Protein 3V4D (pdb70)

Radius of gyration: 30.72 Å; Cα contacts (8 Å, |Δi|>4): 1843; chains: 6; bounding box: 92×56×56 Å

Solvent-accessible surface area: 29575 Å² total

Foldseek 3Di:
DKDAFAFPQVDGQWIDDPQKIKGPWFWQADSVGDHPPQPALLVGLLSQLVSVQRSQVSVPFHLQWAEKEKEFADVVCVVSNVVNVCVRNVDDDHHYDYDYDDDDDPSTGMIMITMGGHD/DVDKDAQAPPPGVPDGQWIDDPQKIKGPWFWQADPVGDHPPQVQLLVGLLSRVVSVQRSQVSVPAHLQWAEKEKEFADPVCVVSSVVNQCVRNPPDDHHYDYDYDDDPDDSTGMIMITMGGGDD/DVVVPADKDAFAFPPRADDPDPDGQWIDHPQKIKGPWFWQADHVGDHPPQPQLLVGLLSRLVSVQRRQVSVPAHLQWAEKEKEFADPVCVVSSVVNVCVRNDPDDHHYDYDYDDDPDDSTGMIMITMGRGD/DDKDAFAFDPQADDPDGQWIADPQKIKGPWFWCQDSVGDHPPQPQLLVGLLSQLVSVQRRQVSVPHHLQWAEKEKEFADPVCVVSNVVNVCVRNPDPDHHYDYDYDDDDDPSTGMIMITMGGD/DADKDAFAFPPQADDPDPDGQWIDGPQKIKGDWFWQADRVGDHPPQPQLLVGLLSQLVSVQSRQVSVPFHLQWAEKEKEFADVVCVVSNVVNVCVRNVDDDHHYDYYYDDDDDPSTGMIMITMGGGDD/DVDKDAQAPPPGVHGQWIADPQKIKGDWFWCADPVGDHPDQPQLLVGLLSRLVSVQRSQVSVPFHLQWAEKEKEFADVVCVVSSVVNVDVRNDPDDHHYDYDYDDDDDDRTGMIMITMGRGDD

B-factor: mean 43.36, std 16.88, range [16.67, 147.21]

Structure (mmCIF, N/CA/C/O backbone):
data_3V4D
#
_entry.id   3V4D
#
_cell.length_a   92.255
_cell.length_b   179.181
_cell.length_c   45.217
_cell.angle_alpha   90.00
_cell.angle_beta   90.00
_cell.angle_gamma   90.00
#
_symmetry.space_group_name_H-M   'P 21 21 2'
#
loop_
_entity.id
_entity.type
_entity.pdbx_description
1 polymer 'Aminoacrylate peracid reductase RutC'
2 water water
#
loop_
_atom_site.group_PDB
_atom_site.id
_atom_site.type_symbol
_atom_site.label_atom_id
_atom_site.label_alt_id
_atom_site.label_comp_id
_atom_site.label_asym_id
_atom_site.label_entity_id
_atom_site.label_seq_id
_atom_site.pdbx_PDB_ins_code
_atom_site.Cartn_x
_atom_site.Cartn_y
_atom_site.Cartn_z
_atom_site.occupancy
_atom_site.B_iso_or_equiv
_atom_site.auth_seq_id
_atom_site.auth_comp_id
_atom_site.auth_asym_id
_atom_site.auth_atom_id
_atom_site.pdbx_PDB_model_num
ATOM 1 N N . PRO A 1 8 ? 11.889 5.829 20.377 1.00 79.86 2 PRO A N 1
ATOM 2 C CA . PRO A 1 8 ? 12.293 5.567 18.983 1.00 72.66 2 PRO A CA 1
ATOM 3 C C . PRO A 1 8 ? 11.602 6.464 17.916 1.00 69.69 2 PRO A C 1
ATOM 4 O O . PRO A 1 8 ? 10.448 6.894 18.117 1.00 63.90 2 PRO A O 1
ATOM 8 N N . LYS A 1 9 ? 12.273 6.729 16.781 1.00 59.27 3 LYS A N 1
ATOM 9 C CA . LYS A 1 9 ? 11.731 7.713 15.842 1.00 56.14 3 LYS A CA 1
ATOM 10 C C . LYS A 1 9 ? 10.333 7.303 15.317 1.00 56.98 3 LYS A C 1
ATOM 11 O O . LYS A 1 9 ? 10.027 6.142 15.146 1.00 58.06 3 LYS A O 1
ATOM 17 N N . SER A 1 10 ? 9.506 8.271 15.033 1.00 51.98 4 SER A N 1
ATOM 18 C CA . SER A 1 10 ? 8.297 8.030 14.284 1.00 54.64 4 SER A CA 1
ATOM 19 C C . SER A 1 10 ? 8.591 8.436 12.869 1.00 52.77 4 SER A C 1
ATOM 20 O O . SER A 1 10 ? 9.254 9.429 12.614 1.00 52.12 4 SER A O 1
ATOM 23 N N . VAL A 1 11 ? 8.020 7.733 11.938 1.00 49.28 5 VAL A N 1
ATOM 24 C CA . VAL A 1 11 ? 8.008 8.166 10.581 1.00 49.74 5 VAL A CA 1
ATOM 25 C C . VAL A 1 11 ? 6.727 9.027 10.392 1.00 51.09 5 VAL A C 1
ATOM 26 O O . VAL A 1 11 ? 5.740 8.855 11.100 1.00 51.15 5 VAL A O 1
ATOM 30 N N . ILE A 1 12 ? 6.785 9.989 9.480 1.00 49.64 6 ILE A N 1
ATOM 31 C CA . ILE A 1 12 ? 5.664 10.869 9.180 1.00 51.64 6 ILE A CA 1
ATOM 32 C C . ILE A 1 12 ? 5.325 10.660 7.710 1.00 53.64 6 ILE A C 1
ATOM 33 O O . ILE A 1 12 ? 6.116 10.969 6.836 1.00 50.81 6 ILE A O 1
ATOM 38 N N . ILE A 1 13 ? 4.132 10.129 7.452 1.00 60.40 7 ILE A N 1
ATOM 39 C CA . ILE A 1 13 ? 3.666 9.837 6.081 1.00 63.58 7 ILE A CA 1
ATOM 40 C C . ILE A 1 13 ? 2.247 10.430 5.917 1.00 69.39 7 ILE A C 1
ATOM 41 O O . ILE A 1 13 ? 1.268 9.829 6.347 1.00 67.37 7 ILE A O 1
ATOM 46 N N . PRO A 1 14 ? 2.129 11.647 5.354 1.00 69.87 8 PRO A N 1
ATOM 47 C CA . PRO A 1 14 ? 0.805 12.285 5.259 1.00 75.36 8 PRO A CA 1
ATOM 48 C C . PRO A 1 14 ? -0.157 11.491 4.403 1.00 81.15 8 PRO A C 1
ATOM 49 O O . PRO A 1 14 ? 0.273 10.865 3.436 1.00 79.42 8 PRO A O 1
ATOM 53 N N . ALA A 1 15 ? -1.434 11.475 4.792 1.00 91.53 9 ALA A N 1
ATOM 54 C CA . ALA A 1 15 ? -2.507 10.813 4.003 1.00 101.76 9 ALA A CA 1
ATOM 55 C C . ALA A 1 15 ? -2.269 11.152 2.547 1.00 105.04 9 ALA A C 1
ATOM 56 O O . ALA A 1 15 ? -2.242 12.334 2.203 1.00 98.64 9 ALA A O 1
ATOM 58 N N . GLY A 1 16 ? -2.072 10.107 1.729 1.00 111.74 10 GLY A N 1
ATOM 59 C CA . GLY A 1 16 ? -1.390 10.210 0.438 1.00 112.46 10 GLY A CA 1
ATOM 60 C C . GLY A 1 16 ? 0.045 9.703 0.470 1.00 110.37 10 GLY A C 1
ATOM 61 O O . GLY A 1 16 ? 0.734 9.701 -0.548 1.00 109.15 10 GLY A O 1
ATOM 62 N N . PRO A 1 23 ? 13.037 4.340 -0.679 1.00 59.28 17 PRO A N 1
ATOM 63 C CA . PRO A 1 23 ? 13.948 4.099 0.436 1.00 57.02 17 PRO A CA 1
ATOM 64 C C . PRO A 1 23 ? 14.143 5.361 1.362 1.00 53.06 17 PRO A C 1
ATOM 65 O O . PRO A 1 23 ? 15.183 5.500 2.038 1.00 47.75 17 PRO A O 1
ATOM 69 N N . PHE A 1 24 ? 13.166 6.252 1.389 1.00 53.21 18 PHE A N 1
ATOM 70 C CA . PHE A 1 24 ? 13.080 7.276 2.457 1.00 51.79 18 PHE A CA 1
ATOM 71 C C . PHE A 1 24 ? 11.616 7.553 2.716 1.00 51.20 18 PHE A C 1
ATOM 72 O O . PHE A 1 24 ? 10.767 7.147 1.922 1.00 51.88 18 PHE A O 1
ATOM 80 N N . VAL A 1 25 ? 11.332 8.158 3.864 1.00 45.57 19 VAL A N 1
ATOM 81 C CA . VAL A 1 25 ? 10.012 8.625 4.215 1.00 45.38 19 VAL A CA 1
ATOM 82 C C . VAL A 1 25 ? 9.945 10.161 4.090 1.00 43.88 19 VAL A C 1
ATOM 83 O O . VAL A 1 25 ? 10.957 10.836 4.072 1.00 43.05 19 VAL A O 1
ATOM 87 N N . PRO A 1 26 ? 8.736 10.714 4.006 1.00 45.18 20 PRO A N 1
ATOM 88 C CA . PRO A 1 26 ? 8.653 12.160 3.867 1.00 43.94 20 PRO A CA 1
ATOM 89 C C . PRO A 1 26 ? 9.307 12.945 5.026 1.00 41.53 20 PRO A C 1
ATOM 90 O O . PRO A 1 26 ? 9.850 14.022 4.786 1.00 40.69 20 PRO A O 1
ATOM 94 N N . GLY A 1 27 ? 9.187 12.415 6.236 1.00 39.82 21 GLY A N 1
ATOM 95 C CA . GLY A 1 27 ? 9.827 12.952 7.385 1.00 38.12 21 GLY A CA 1
ATOM 96 C C . GLY A 1 27 ? 9.920 11.997 8.559 1.00 36.82 21 GLY A C 1
ATOM 97 O O . GLY A 1 27 ? 9.212 11.005 8.618 1.00 38.69 21 GLY A O 1
ATOM 98 N N . THR A 1 28 ? 10.775 12.345 9.520 1.00 35.48 22 THR A N 1
ATOM 99 C CA . THR A 1 28 ? 10.893 11.641 10.788 1.00 34.06 22 THR A CA 1
ATOM 100 C C . THR A 1 28 ? 10.759 12.585 11.950 1.00 34.18 22 THR A C 1
ATOM 101 O O . THR A 1 28 ? 11.013 13.771 11.826 1.00 31.69 22 THR A O 1
ATOM 105 N N . LEU A 1 29 ? 10.409 12.043 13.104 1.00 35.51 23 LEU A N 1
ATOM 106 C CA . LEU A 1 29 ? 10.185 12.823 14.318 1.00 36.64 23 LEU A CA 1
ATOM 107 C C . LEU A 1 29 ? 10.856 12.076 15.453 1.00 36.71 23 LEU A C 1
ATOM 108 O O . LEU A 1 29 ? 10.575 10.873 15.669 1.00 37.84 23 LEU A O 1
ATOM 113 N N . ALA A 1 30 ? 11.712 12.766 16.184 1.00 33.72 24 ALA A N 1
ATOM 114 C CA . ALA A 1 30 ? 12.361 12.216 17.355 1.00 35.09 24 ALA A CA 1
ATOM 115 C C . ALA A 1 30 ? 12.594 13.332 18.388 1.00 35.13 24 ALA A C 1
ATOM 116 O O . ALA A 1 30 ? 13.207 14.330 18.057 1.00 34.66 24 ALA A O 1
ATOM 118 N N . ASP A 1 31 ? 12.138 13.151 19.617 1.00 38.93 25 ASP A N 1
ATOM 119 C CA . ASP A 1 31 ? 12.438 14.087 20.695 1.00 40.77 25 ASP A CA 1
ATOM 120 C C . ASP A 1 31 ? 12.036 15.499 20.310 1.00 41.39 25 ASP A C 1
ATOM 121 O O . ASP A 1 31 ? 12.758 16.462 20.543 1.00 41.71 25 ASP A O 1
ATOM 126 N N . GLY A 1 32 ? 10.866 15.631 19.707 1.00 40.80 26 GLY A N 1
ATOM 127 C CA . GLY A 1 32 ? 10.373 16.953 19.371 1.00 40.29 26 GLY A CA 1
ATOM 128 C C . GLY A 1 32 ? 11.003 17.587 18.119 1.00 37.97 26 GLY A C 1
ATOM 129 O O . GLY A 1 32 ? 10.587 18.654 17.751 1.00 40.21 26 GLY A O 1
ATOM 130 N N . VAL A 1 33 ? 11.918 16.898 17.449 1.00 33.14 27 VAL A N 1
ATOM 131 C CA . VAL A 1 33 ? 12.511 17.397 16.251 1.00 32.32 27 VAL A CA 1
ATOM 132 C C . VAL A 1 33 ? 12.001 16.653 15.030 1.00 31.97 27 VAL A C 1
ATOM 133 O O . VAL A 1 33 ? 12.058 15.420 14.980 1.00 32.61 27 VAL A O 1
ATOM 137 N N . VAL A 1 34 ? 11.495 17.409 14.057 1.00 32.36 28 VAL A N 1
ATOM 138 C CA . VAL A 1 34 ? 11.062 16.869 12.762 1.00 32.62 28 VAL A CA 1
ATOM 139 C C . VAL A 1 34 ? 12.136 17.118 11.720 1.00 28.24 28 VAL A C 1
ATOM 140 O O . VAL A 1 34 ? 12.608 18.239 11.573 1.00 29.68 28 VAL A O 1
ATOM 144 N N . TYR A 1 35 ? 12.538 16.064 11.026 1.00 27.23 29 TYR A N 1
ATOM 145 C CA . TYR A 1 35 ? 13.431 16.120 9.870 1.00 27.54 29 TYR A CA 1
ATOM 146 C C . TYR A 1 35 ? 12.607 15.802 8.640 1.00 29.20 29 TYR A C 1
ATOM 147 O O . TYR A 1 35 ? 12.111 14.666 8.509 1.00 30.40 29 TYR A O 1
ATOM 156 N N . VAL A 1 36 ? 12.400 16.793 7.766 1.00 29.36 30 VAL A N 1
ATOM 157 C CA . VAL A 1 36 ? 11.674 16.556 6.485 1.00 30.56 30 VAL A CA 1
ATOM 158 C C . VAL A 1 36 ? 12.725 16.289 5.404 1.00 29.45 30 VAL A C 1
ATOM 159 O O . VAL A 1 36 ? 13.763 16.993 5.298 1.00 28.53 30 VAL A O 1
ATOM 163 N N . SER A 1 37 ? 12.521 15.209 4.685 1.00 29.50 31 SER A N 1
ATOM 164 C CA . SER A 1 37 ? 13.371 14.842 3.524 1.00 30.31 31 SER A CA 1
ATOM 165 C C . SER A 1 37 ? 13.449 15.957 2.473 1.00 30.66 31 SER A C 1
ATOM 166 O O . SER A 1 37 ? 12.564 16.792 2.355 1.00 33.45 31 SER A O 1
ATOM 169 N N . GLY A 1 38 ? 14.524 15.942 1.707 1.00 30.72 32 GLY A N 1
ATOM 170 C CA . GLY A 1 38 ? 14.617 16.835 0.568 1.00 31.21 32 GLY A CA 1
ATOM 171 C C . GLY A 1 38 ? 13.410 16.609 -0.318 1.00 34.37 32 GLY A C 1
ATOM 172 O O . GLY A 1 38 ? 13.093 15.502 -0.601 1.00 35.87 32 GLY A O 1
ATOM 173 N N . THR A 1 39 ? 12.699 17.681 -0.632 1.00 35.81 33 THR A N 1
ATOM 174 C CA . THR A 1 39 ? 11.378 17.588 -1.261 1.00 40.09 33 THR A CA 1
ATOM 175 C C . THR A 1 39 ? 11.495 18.361 -2.556 1.00 40.72 33 THR A C 1
ATOM 176 O O . THR A 1 39 ? 12.037 19.500 -2.599 1.00 39.33 33 THR A O 1
ATOM 180 N N . LEU A 1 40 ? 11.017 17.743 -3.617 1.00 45.11 34 LEU A N 1
ATOM 181 C CA . LEU A 1 40 ? 10.958 18.357 -4.949 1.00 48.22 34 LEU A CA 1
ATOM 182 C C . LEU A 1 40 ? 9.497 18.447 -5.409 1.00 52.80 34 LEU A C 1
ATOM 183 O O . LEU A 1 40 ? 8.604 17.889 -4.789 1.00 52.95 34 LEU A O 1
ATOM 188 N N . ALA A 1 41 ? 9.254 19.171 -6.489 1.00 55.74 35 ALA A N 1
ATOM 189 C CA . ALA A 1 41 ? 7.887 19.324 -6.993 1.00 60.77 35 ALA A CA 1
ATOM 190 C C . ALA A 1 41 ? 7.461 18.076 -7.829 1.00 65.28 35 ALA A C 1
ATOM 191 O O . ALA A 1 41 ? 7.416 18.131 -9.046 1.00 68.04 35 ALA A O 1
ATOM 193 N N . PHE A 1 42 ? 7.150 16.973 -7.160 1.00 65.02 36 PHE A N 1
ATOM 194 C CA . PHE A 1 42 ? 6.846 15.708 -7.822 1.00 70.45 36 PHE A CA 1
ATOM 195 C C . PHE A 1 42 ? 5.364 15.441 -7.831 1.00 74.90 36 PHE A C 1
ATOM 196 O O . PHE A 1 42 ? 4.684 15.789 -6.877 1.00 75.25 36 PHE A O 1
ATOM 204 N N . ASP A 1 43 ? 4.883 14.862 -8.934 1.00 79.80 37 ASP A N 1
ATOM 205 C CA . ASP A 1 43 ? 3.520 14.257 -9.067 1.00 85.92 37 ASP A CA 1
ATOM 206 C C . ASP A 1 43 ? 3.557 12.940 -8.370 1.00 85.14 37 ASP A C 1
ATOM 207 O O . ASP A 1 43 ? 4.594 12.546 -7.842 1.00 79.05 37 ASP A O 1
ATOM 209 N N . GLN A 1 44 ? 2.429 12.248 -8.367 1.00 89.76 38 GLN A N 1
ATOM 210 C CA . GLN A 1 44 ? 2.331 10.953 -7.699 1.00 88.98 38 GLN A CA 1
ATOM 211 C C . GLN A 1 44 ? 3.226 9.892 -8.356 1.00 90.51 38 GLN A C 1
ATOM 212 O O . GLN A 1 44 ? 3.535 8.897 -7.721 1.00 90.14 38 GLN A O 1
ATOM 214 N N . HIS A 1 45 ? 3.632 10.090 -9.613 1.00 93.82 39 HIS A N 1
ATOM 215 C CA . HIS A 1 45 ? 4.575 9.171 -10.300 1.00 93.06 39 HIS A CA 1
ATOM 216 C C . HIS A 1 45 ? 6.021 9.678 -10.289 1.00 88.43 39 HIS A C 1
ATOM 217 O O . HIS A 1 45 ? 6.860 9.199 -11.039 1.00 86.46 39 HIS A O 1
ATOM 219 N N . ASN A 1 46 ? 6.348 10.619 -9.398 1.00 85.10 40 ASN A N 1
ATOM 220 C CA . ASN A 1 46 ? 7.711 11.182 -9.320 1.00 80.92 40 ASN A CA 1
ATOM 221 C C . ASN A 1 46 ? 8.217 11.823 -10.610 1.00 80.91 40 ASN A C 1
ATOM 222 O O . ASN A 1 46 ? 9.420 11.794 -10.907 1.00 78.55 40 ASN A O 1
ATOM 227 N N . ASN A 1 47 ? 7.288 12.408 -11.363 1.00 81.59 41 ASN A N 1
ATOM 228 C CA . ASN A 1 47 ? 7.646 13.310 -12.430 1.00 81.45 41 ASN A CA 1
ATOM 229 C C . ASN A 1 47 ? 7.584 14.724 -11.909 1.00 76.25 41 ASN A C 1
ATOM 230 O O . ASN A 1 47 ? 6.790 15.024 -11.025 1.00 74.42 41 ASN A O 1
ATOM 235 N N . VAL A 1 48 ? 8.445 15.582 -12.434 1.00 75.06 42 VAL A N 1
ATOM 236 C CA . VAL A 1 48 ? 8.568 16.971 -11.981 1.00 71.26 42 VAL A CA 1
ATOM 237 C C . VAL A 1 48 ? 7.413 17.795 -12.532 1.00 75.08 42 VAL A C 1
ATOM 238 O O . VAL A 1 48 ? 7.125 17.705 -13.705 1.00 81.93 42 VAL A O 1
ATOM 242 N N . LEU A 1 49 ? 6.707 18.515 -11.690 1.00 72.92 43 LEU A N 1
ATOM 243 C CA . LEU A 1 49 ? 5.654 19.392 -12.106 1.00 75.66 43 LEU A CA 1
ATOM 244 C C . LEU A 1 49 ? 6.237 20.769 -12.413 1.00 75.83 43 LEU A C 1
ATOM 245 O O . LEU A 1 49 ? 7.254 21.164 -11.838 1.00 69.30 43 LEU A O 1
ATOM 250 N N . PHE A 1 50 ? 5.604 21.491 -13.337 1.00 79.83 44 PHE A N 1
ATOM 251 C CA . PHE A 1 50 ? 5.914 22.897 -13.618 1.00 81.04 44 PHE A CA 1
ATOM 252 C C . PHE A 1 50 ? 7.344 23.107 -14.111 1.00 80.90 44 PHE A C 1
ATOM 253 O O . PHE A 1 50 ? 8.091 23.944 -13.555 1.00 81.19 44 PHE A O 1
ATOM 261 N N . ALA A 1 51 ? 7.715 22.354 -15.144 1.00 87.09 45 ALA A N 1
ATOM 262 C CA . ALA A 1 51 ? 9.118 22.200 -15.610 1.00 88.97 45 ALA A CA 1
ATOM 263 C C . ALA A 1 51 ? 10.015 23.461 -15.660 1.00 89.83 45 ALA A C 1
ATOM 264 O O . ALA A 1 51 ? 11.165 23.446 -15.146 1.00 85.58 45 ALA A O 1
ATOM 266 N N . ASP A 1 52 ? 9.506 24.537 -16.237 1.00 90.94 46 ASP A N 1
ATOM 267 C CA . ASP A 1 52 ? 10.317 25.714 -16.467 1.00 91.26 46 ASP A CA 1
ATOM 268 C C . ASP A 1 52 ? 9.938 26.842 -15.514 1.00 87.55 46 ASP A C 1
ATOM 269 O O . ASP A 1 52 ? 10.209 28.010 -15.816 1.00 91.85 46 ASP A O 1
ATOM 274 N N . ASP A 1 53 ? 9.241 26.539 -14.424 1.00 82.90 47 ASP A N 1
ATOM 275 C CA . ASP A 1 53 ? 8.629 27.588 -13.595 1.00 83.09 47 ASP A CA 1
ATOM 276 C C . ASP A 1 53 ? 9.011 27.436 -12.066 1.00 75.22 47 ASP A C 1
ATOM 277 O O . ASP A 1 53 ? 8.366 26.722 -11.274 1.00 71.18 47 ASP A O 1
ATOM 282 N N . PRO A 1 54 ? 10.080 28.132 -11.692 1.00 68.45 48 PRO A N 1
ATOM 283 C CA . PRO A 1 54 ? 10.602 27.974 -10.360 1.00 63.66 48 PRO A CA 1
ATOM 284 C C . PRO A 1 54 ? 9.616 28.401 -9.284 1.00 63.32 48 PRO A C 1
ATOM 285 O O . PRO A 1 54 ? 9.607 27.813 -8.207 1.00 60.01 48 PRO A O 1
ATOM 289 N N . LYS A 1 55 ? 8.773 29.395 -9.566 1.00 66.49 49 LYS A N 1
ATOM 290 C CA . LYS A 1 55 ? 7.815 29.826 -8.544 1.00 66.16 49 LYS A CA 1
ATOM 291 C C . LYS A 1 55 ? 6.818 28.724 -8.194 1.00 66.65 49 LYS A C 1
ATOM 292 O O . LYS A 1 55 ? 6.583 28.419 -7.014 1.00 64.17 49 LYS A O 1
ATOM 298 N N . ALA A 1 56 ? 6.233 28.095 -9.206 1.00 67.79 50 ALA A N 1
ATOM 299 C CA . ALA A 1 56 ? 5.251 27.064 -8.924 1.00 69.52 50 ALA A CA 1
ATOM 300 C C . ALA A 1 56 ? 5.909 25.818 -8.304 1.00 64.40 50 ALA A C 1
ATOM 301 O O . ALA A 1 56 ? 5.307 25.170 -7.453 1.00 63.79 50 ALA A O 1
ATOM 303 N N . GLN A 1 57 ? 7.131 25.494 -8.723 1.00 62.22 51 GLN A N 1
ATOM 304 C CA . GLN A 1 57 ? 7.869 24.397 -8.060 1.00 59.86 51 GLN A CA 1
ATOM 305 C C . GLN A 1 57 ? 8.081 24.668 -6.588 1.00 55.45 51 GLN A C 1
ATOM 306 O O . GLN A 1 57 ? 7.893 23.782 -5.761 1.00 53.62 51 GLN A O 1
ATOM 312 N N . THR A 1 58 ? 8.494 25.892 -6.266 1.00 54.93 52 THR A N 1
ATOM 313 C CA . THR A 1 58 ? 8.799 26.253 -4.881 1.00 51.54 52 THR A CA 1
ATOM 314 C C . THR A 1 58 ? 7.552 26.172 -4.043 1.00 52.25 52 THR A C 1
ATOM 315 O O . THR A 1 58 ? 7.551 25.605 -2.941 1.00 48.65 52 THR A O 1
ATOM 319 N N . ARG A 1 59 ? 6.454 26.666 -4.587 1.00 57.01 53 ARG A N 1
ATOM 320 C CA . ARG A 1 59 ? 5.200 26.581 -3.882 1.00 59.93 53 ARG A CA 1
ATOM 321 C C . ARG A 1 59 ? 4.791 25.122 -3.583 1.00 60.23 53 ARG A C 1
ATOM 322 O O . ARG A 1 59 ? 4.362 24.796 -2.469 1.00 59.95 53 ARG A O 1
ATOM 330 N N . HIS A 1 60 ? 4.888 24.252 -4.581 1.00 62.96 54 HIS A N 1
ATOM 331 C CA . HIS A 1 60 ? 4.498 22.854 -4.394 1.00 62.81 54 HIS A CA 1
ATOM 332 C C . HIS A 1 60 ? 5.354 22.172 -3.317 1.00 57.64 54 HIS A C 1
ATOM 333 O O . HIS A 1 60 ? 4.859 21.434 -2.446 1.00 57.66 54 HIS A O 1
ATOM 340 N N . VAL A 1 61 ? 6.657 22.416 -3.387 1.00 52.63 55 VAL A N 1
ATOM 341 C CA . VAL A 1 61 ? 7.616 21.913 -2.370 1.00 47.40 55 VAL A CA 1
ATOM 342 C C . VAL A 1 61 ? 7.229 22.347 -0.946 1.00 45.63 55 VAL A C 1
ATOM 343 O O . VAL A 1 61 ? 7.160 21.535 -0.035 1.00 43.66 55 VAL A O 1
ATOM 347 N N . LEU A 1 62 ? 6.948 23.626 -0.754 1.00 47.16 56 LEU A N 1
ATOM 348 C CA . LEU A 1 62 ? 6.678 24.115 0.591 1.00 46.20 56 LEU A CA 1
ATOM 349 C C . LEU A 1 62 ? 5.338 23.675 1.111 1.00 51.07 56 LEU A C 1
ATOM 350 O O . LEU A 1 62 ? 5.169 23.504 2.305 1.00 49.89 56 LEU A O 1
ATOM 355 N N . GLU A 1 63 ? 4.358 23.518 0.211 1.00 57.24 57 GLU A N 1
ATOM 356 C CA . GLU A 1 63 ? 3.090 22.916 0.586 1.00 61.37 57 GLU A CA 1
ATOM 357 C C . GLU A 1 63 ? 3.290 21.466 1.088 1.00 58.80 57 GLU A C 1
ATOM 358 O O . GLU A 1 63 ? 2.702 21.082 2.097 1.00 57.27 57 GLU A O 1
ATOM 364 N N . THR A 1 64 ? 4.099 20.681 0.396 1.00 56.03 58 THR A N 1
ATOM 365 C CA . THR A 1 64 ? 4.398 19.319 0.866 1.00 55.37 58 THR A CA 1
ATOM 366 C C . THR A 1 64 ? 5.061 19.336 2.251 1.00 52.04 58 THR A C 1
ATOM 367 O O . THR A 1 64 ? 4.684 18.587 3.176 1.00 52.53 58 THR A O 1
ATOM 371 N N . ILE A 1 65 ? 6.066 20.190 2.394 1.00 47.89 59 ILE A N 1
ATOM 372 C CA . ILE A 1 65 ? 6.796 20.267 3.651 1.00 45.64 59 ILE A CA 1
ATOM 373 C C . ILE A 1 65 ? 5.823 20.634 4.777 1.00 45.35 59 ILE A C 1
ATOM 374 O O . ILE A 1 65 ? 5.856 20.034 5.854 1.00 45.12 59 ILE A O 1
ATOM 379 N N . ARG A 1 66 ? 5.019 21.645 4.541 1.00 47.45 60 ARG A N 1
ATOM 380 C CA . ARG A 1 66 ? 4.031 22.050 5.528 1.00 52.31 60 ARG A CA 1
ATOM 381 C C . ARG A 1 66 ? 3.104 20.893 5.958 1.00 51.90 60 ARG A C 1
ATOM 382 O O . ARG A 1 66 ? 2.817 20.745 7.139 1.00 49.75 60 ARG A O 1
ATOM 390 N N . LYS A 1 67 ? 2.633 20.094 4.997 1.00 53.06 61 LYS A N 1
ATOM 391 C CA . LYS A 1 67 ? 1.760 18.965 5.331 1.00 56.86 61 LYS A CA 1
ATOM 392 C C . LYS A 1 67 ? 2.543 17.938 6.197 1.00 53.45 61 LYS A C 1
ATOM 393 O O . LYS A 1 67 ? 1.985 17.353 7.137 1.00 55.88 61 LYS A O 1
ATOM 395 N N . VAL A 1 68 ? 3.826 17.720 5.911 1.00 49.23 62 VAL A N 1
ATOM 396 C CA . VAL A 1 68 ? 4.620 16.816 6.759 1.00 47.44 62 VAL A CA 1
ATOM 397 C C . VAL A 1 68 ? 4.672 17.337 8.190 1.00 45.88 62 VAL A C 1
ATOM 398 O O . VAL A 1 68 ? 4.390 16.615 9.146 1.00 48.33 62 VAL A O 1
ATOM 402 N N . ILE A 1 69 ? 4.984 18.609 8.334 1.00 44.52 63 ILE A N 1
ATOM 403 C CA . ILE A 1 69 ? 5.077 19.197 9.662 1.00 45.17 63 ILE A CA 1
ATOM 404 C C . ILE A 1 69 ? 3.732 19.193 10.381 1.00 49.20 63 ILE A C 1
ATOM 405 O O . ILE A 1 69 ? 3.657 18.874 11.568 1.00 48.77 63 ILE A O 1
ATOM 410 N N . GLU A 1 70 ? 2.668 19.469 9.631 1.00 53.06 64 GLU A N 1
ATOM 411 C CA . GLU A 1 70 ? 1.336 19.455 10.198 1.00 59.69 64 GLU A CA 1
ATOM 412 C C . GLU A 1 70 ? 0.899 18.074 10.654 1.00 61.14 64 GLU A C 1
ATOM 413 O O . GLU A 1 70 ? 0.303 17.957 11.690 1.00 62.60 64 GLU A O 1
ATOM 419 N N . THR A 1 71 ? 1.166 17.058 9.842 1.00 58.40 65 THR A N 1
ATOM 420 C CA . THR A 1 71 ? 0.873 15.693 10.211 1.00 58.55 65 THR A CA 1
ATOM 421 C C . THR A 1 71 ? 1.545 15.362 11.525 1.00 55.87 65 THR A C 1
ATOM 422 O O . THR A 1 71 ? 0.998 14.646 12.333 1.00 57.09 65 THR A O 1
ATOM 426 N N . ALA A 1 72 ? 2.728 15.916 11.764 1.00 52.29 66 ALA A N 1
ATOM 427 C CA . ALA A 1 72 ? 3.451 15.690 13.028 1.00 50.86 66 ALA A CA 1
ATOM 428 C C . ALA A 1 72 ? 2.924 16.525 14.183 1.00 52.93 66 ALA A C 1
ATOM 429 O O . ALA A 1 72 ? 3.302 16.304 15.301 1.00 54.45 66 ALA A O 1
ATOM 431 N N . GLY A 1 73 ? 2.053 17.485 13.903 1.00 55.15 67 GLY A N 1
ATOM 432 C CA . GLY A 1 73 ? 1.439 18.284 14.939 1.00 57.37 67 GLY A CA 1
ATOM 433 C C . GLY A 1 73 ? 2.014 19.678 15.035 1.00 54.16 67 GLY A C 1
ATOM 434 O O . GLY A 1 73 ? 1.754 20.369 15.994 1.00 54.30 67 GLY A O 1
ATOM 435 N N . GLY A 1 74 ? 2.841 20.085 14.072 1.00 51.71 68 GLY A N 1
ATOM 436 C CA . GLY A 1 74 ? 3.489 21.375 14.149 1.00 49.72 68 GLY A CA 1
ATOM 437 C C . GLY A 1 74 ? 3.013 22.325 13.074 1.00 50.53 68 GLY A C 1
ATOM 438 O O . GLY A 1 74 ? 2.107 22.033 12.327 1.00 52.74 68 GLY A O 1
ATOM 439 N N . THR A 1 75 ? 3.645 23.482 13.017 1.00 50.19 69 THR A N 1
ATOM 440 C CA . THR A 1 75 ? 3.333 24.503 12.062 1.00 52.05 69 THR A CA 1
ATOM 441 C C . THR A 1 75 ? 4.620 25.015 11.415 1.00 49.62 69 THR A C 1
ATOM 442 O O . THR A 1 75 ? 5.749 24.699 11.884 1.00 45.88 69 THR A O 1
ATOM 454 N N . ALA A 1 77 ? 5.872 27.896 11.580 1.00 43.48 71 ALA A N 1
ATOM 455 C CA . ALA A 1 77 ? 6.617 28.750 12.550 1.00 43.16 71 ALA A CA 1
ATOM 456 C C . ALA A 1 77 ? 7.586 27.896 13.384 1.00 41.17 71 ALA A C 1
ATOM 457 O O . ALA A 1 77 ? 8.522 28.439 13.947 1.00 40.21 71 ALA A O 1
ATOM 459 N N . ASP A 1 78 ? 7.367 26.579 13.462 1.00 40.73 72 ASP A N 1
ATOM 460 C CA . ASP A 1 78 ? 8.274 25.682 14.171 1.00 39.67 72 ASP A CA 1
ATOM 461 C C . ASP A 1 78 ? 9.571 25.349 13.398 1.00 35.42 72 ASP A C 1
ATOM 462 O O . ASP A 1 78 ? 10.499 24.790 13.961 1.00 34.25 72 ASP A O 1
ATOM 467 N N . VAL A 1 79 ? 9.637 25.694 12.120 1.00 35.49 73 VAL A N 1
ATOM 468 C CA . VAL A 1 79 ? 10.837 25.411 11.292 1.00 30.65 73 VAL A CA 1
ATOM 469 C C . VAL A 1 79 ? 12.003 26.244 11.815 1.00 30.27 73 VAL A C 1
ATOM 470 O O . VAL A 1 79 ? 11.922 27.468 11.936 1.00 30.97 73 VAL A O 1
ATOM 474 N N . THR A 1 80 ? 13.117 25.580 12.132 1.00 29.47 74 THR A N 1
ATOM 475 C CA . THR A 1 80 ? 14.317 26.268 12.578 1.00 28.78 74 THR A CA 1
ATOM 476 C C . THR A 1 80 ? 15.306 26.435 11.455 1.00 26.14 74 THR A C 1
ATOM 477 O O . THR A 1 80 ? 16.136 27.354 11.488 1.00 24.49 74 THR A O 1
ATOM 481 N N . PHE A 1 81 ? 15.315 25.511 10.490 1.00 25.74 75 PHE A N 1
ATOM 482 C CA . PHE A 1 81 ? 16.320 25.546 9.467 1.00 24.73 75 PHE A CA 1
ATOM 483 C C . PHE A 1 81 ? 15.839 24.931 8.152 1.00 25.78 75 PHE A C 1
ATOM 484 O O . PHE A 1 81 ? 15.205 23.881 8.162 1.00 27.75 75 PHE A O 1
ATOM 492 N N . ASN A 1 82 ? 16.137 25.583 7.007 1.00 24.61 76 ASN A N 1
ATOM 493 C CA . ASN A 1 82 ? 15.875 25.018 5.709 1.00 23.95 76 ASN A CA 1
ATOM 494 C C . ASN A 1 82 ? 17.143 24.891 4.923 1.00 23.89 76 ASN A C 1
ATOM 495 O O . ASN A 1 82 ? 17.908 25.833 4.891 1.00 23.05 76 ASN A O 1
ATOM 500 N N . SER A 1 83 ? 17.307 23.759 4.228 1.00 23.94 77 SER A N 1
ATOM 501 C CA . SER A 1 83 ? 18.424 23.521 3.342 1.00 21.39 77 SER A CA 1
ATOM 502 C C . SER A 1 83 ? 17.808 23.639 1.960 1.00 23.77 77 SER A C 1
ATOM 503 O O . SER A 1 83 ? 16.943 22.843 1.607 1.00 26.05 77 SER A O 1
ATOM 506 N N . ILE A 1 84 ? 18.253 24.631 1.199 1.00 23.66 78 ILE A N 1
ATOM 507 C CA . ILE A 1 84 ? 17.671 24.862 -0.146 1.00 25.99 78 ILE A CA 1
ATOM 508 C C . ILE A 1 84 ? 18.774 24.609 -1.202 1.00 28.51 78 ILE A C 1
ATOM 509 O O . ILE A 1 84 ? 19.933 25.071 -1.059 1.00 26.66 78 ILE A O 1
ATOM 514 N N . PHE A 1 85 ? 18.393 23.900 -2.257 1.00 29.09 79 PHE A N 1
ATOM 515 C CA . PHE A 1 85 ? 19.277 23.468 -3.307 1.00 31.88 79 PHE A CA 1
ATOM 516 C C . PHE A 1 85 ? 18.674 23.917 -4.632 1.00 35.42 79 PHE A C 1
ATOM 517 O O . PHE A 1 85 ? 17.504 23.637 -4.885 1.00 36.79 79 PHE A O 1
ATOM 525 N N . ILE A 1 86 ? 19.431 24.693 -5.397 1.00 35.51 80 ILE A N 1
ATOM 526 C CA . ILE A 1 86 ? 18.911 25.193 -6.666 1.00 39.45 80 ILE A CA 1
ATOM 527 C C . ILE A 1 86 ? 19.883 24.865 -7.782 1.00 39.70 80 ILE A C 1
ATOM 528 O O . ILE A 1 86 ? 21.002 24.445 -7.527 1.00 36.18 80 ILE A O 1
ATOM 533 N N . THR A 1 87 ? 19.410 24.934 -9.041 1.00 41.62 81 THR A N 1
ATOM 534 C CA . THR A 1 87 ? 20.226 24.638 -10.163 1.00 45.49 81 THR A CA 1
ATOM 535 C C . THR A 1 87 ? 20.738 25.906 -10.925 1.00 48.92 81 THR A C 1
ATOM 536 O O . THR A 1 87 ? 21.726 25.811 -11.649 1.00 49.12 81 THR A O 1
ATOM 540 N N . ASP A 1 88 ? 20.108 27.071 -10.742 1.00 48.68 82 ASP A N 1
ATOM 541 C CA . ASP A 1 88 ? 20.489 28.291 -11.437 1.00 51.11 82 ASP A CA 1
ATOM 542 C C . ASP A 1 88 ? 20.228 29.568 -10.603 1.00 48.34 82 ASP A C 1
ATOM 543 O O . ASP A 1 88 ? 19.103 29.807 -10.182 1.00 47.66 82 ASP A O 1
ATOM 548 N N . TRP A 1 89 ? 21.238 30.406 -10.403 1.00 47.01 83 TRP A N 1
ATOM 549 C CA . TRP A 1 89 ? 21.050 31.639 -9.600 1.00 47.08 83 TRP A CA 1
ATOM 550 C C . TRP A 1 89 ? 20.088 32.610 -10.222 1.00 49.41 83 TRP A C 1
ATOM 551 O O . TRP A 1 89 ? 19.539 33.423 -9.504 1.00 48.86 83 TRP A O 1
ATOM 562 N N . LYS A 1 90 ? 19.826 32.495 -11.521 1.00 54.14 84 LYS A N 1
ATOM 563 C CA . LYS A 1 90 ? 18.834 33.337 -12.191 1.00 58.04 84 LYS A CA 1
ATOM 564 C C . LYS A 1 90 ? 17.431 33.076 -11.616 1.00 58.39 84 LYS A C 1
ATOM 565 O O . LYS A 1 90 ? 16.584 33.949 -11.712 1.00 60.84 84 LYS A O 1
ATOM 567 N N . ASN A 1 91 ? 17.217 31.952 -10.911 1.00 53.79 85 ASN A N 1
ATOM 568 C CA . ASN A 1 91 ? 15.920 31.629 -10.305 1.00 52.52 85 ASN A CA 1
ATOM 569 C C . ASN A 1 91 ? 15.806 31.998 -8.845 1.00 49.48 85 ASN A C 1
ATOM 570 O O . ASN A 1 91 ? 14.740 31.833 -8.227 1.00 50.60 85 ASN A O 1
ATOM 575 N N . TYR A 1 92 ? 16.898 32.496 -8.267 1.00 46.10 86 TYR A N 1
ATOM 576 C CA . TYR A 1 92 ? 16.953 32.775 -6.815 1.00 43.16 86 TYR A CA 1
ATOM 577 C C . TYR A 1 92 ? 15.888 33.747 -6.355 1.00 43.56 86 TYR A C 1
ATOM 578 O O . TYR A 1 92 ? 15.256 33.495 -5.325 1.00 42.06 86 TYR A O 1
ATOM 587 N N . ALA A 1 93 ? 15.692 34.849 -7.096 1.00 45.01 87 ALA A N 1
ATOM 588 C CA . ALA A 1 93 ? 14.717 35.883 -6.708 1.00 45.69 87 ALA A CA 1
ATOM 589 C C . ALA A 1 93 ? 13.305 35.279 -6.679 1.00 49.19 87 ALA A C 1
ATOM 590 O O . ALA A 1 93 ? 12.574 35.470 -5.717 1.00 49.18 87 ALA A O 1
ATOM 592 N N . ALA A 1 94 ? 12.949 34.523 -7.718 1.00 51.59 88 ALA A N 1
ATOM 593 C CA . ALA A 1 94 ? 11.631 33.886 -7.780 1.00 55.91 88 ALA A CA 1
ATOM 594 C C . ALA A 1 94 ? 11.410 32.905 -6.607 1.00 53.50 88 ALA A C 1
ATOM 595 O O . ALA A 1 94 ? 10.329 32.894 -5.978 1.00 52.79 88 ALA A O 1
ATOM 597 N N . ILE A 1 95 ? 12.436 32.096 -6.305 1.00 50.16 89 ILE A N 1
ATOM 598 C CA . ILE A 1 95 ? 12.316 31.076 -5.273 1.00 47.51 89 ILE A CA 1
ATOM 599 C C . ILE A 1 95 ? 12.160 31.815 -3.929 1.00 45.69 89 ILE A C 1
ATOM 600 O O . ILE A 1 95 ? 11.305 31.463 -3.110 1.00 42.85 89 ILE A O 1
ATOM 605 N N . ASN A 1 96 ? 12.965 32.857 -3.714 1.00 44.86 90 ASN A N 1
ATOM 606 C CA . ASN A 1 96 ? 12.858 33.620 -2.481 1.00 42.93 90 ASN A CA 1
ATOM 607 C C . ASN A 1 96 ? 11.499 34.241 -2.279 1.00 45.30 90 ASN A C 1
ATOM 608 O O . ASN A 1 96 ? 11.010 34.283 -1.148 1.00 43.63 90 ASN A O 1
ATOM 613 N N . GLU A 1 97 ? 10.903 34.754 -3.372 1.00 47.61 91 GLU A N 1
ATOM 614 C CA . GLU A 1 97 ? 9.619 35.404 -3.285 1.00 50.99 91 GLU A CA 1
ATOM 615 C C . GLU A 1 97 ? 8.578 34.435 -2.735 1.00 51.87 91 GLU A C 1
ATOM 616 O O . GLU A 1 97 ? 7.832 34.762 -1.806 1.00 52.56 91 GLU A O 1
ATOM 618 N N . ILE A 1 98 ? 8.525 33.225 -3.269 1.00 52.52 92 ILE A N 1
ATOM 619 C CA . ILE A 1 98 ? 7.528 32.261 -2.778 1.00 54.76 92 ILE A CA 1
ATOM 620 C C . ILE A 1 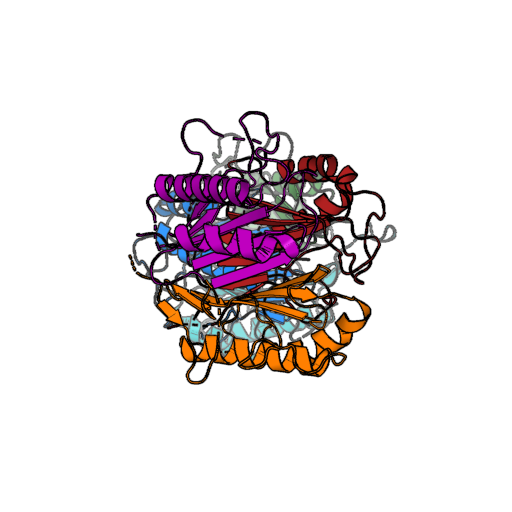98 ? 7.882 31.788 -1.355 1.00 52.10 92 ILE A C 1
ATOM 621 O O . ILE A 1 98 ? 7.024 31.662 -0.468 1.00 52.66 92 ILE A O 1
ATOM 626 N N . TYR A 1 99 ? 9.165 31.538 -1.140 1.00 45.54 93 TYR A N 1
ATOM 627 C CA . TYR A 1 99 ? 9.622 31.082 0.163 1.00 42.48 93 TYR A CA 1
ATOM 628 C C . TYR A 1 99 ? 9.141 32.024 1.277 1.00 42.35 93 TYR A C 1
ATOM 629 O O . TYR A 1 99 ? 8.686 31.558 2.293 1.00 41.38 93 TYR A O 1
ATOM 638 N N . ALA A 1 100 ? 9.276 33.331 1.085 1.00 43.79 94 ALA A N 1
ATOM 639 C CA . ALA A 1 100 ? 8.925 34.309 2.104 1.00 44.76 94 ALA A CA 1
ATOM 640 C C . ALA A 1 100 ? 7.439 34.239 2.471 1.00 50.70 94 ALA A C 1
ATOM 641 O O . ALA A 1 100 ? 7.115 34.416 3.633 1.00 50.81 94 ALA A O 1
ATOM 643 N N . GLU A 1 101 ? 6.568 33.934 1.492 1.00 52.93 95 GLU A N 1
ATOM 644 C CA . GLU A 1 101 ? 5.155 33.788 1.746 1.00 59.60 95 GLU A CA 1
ATOM 645 C C . GLU A 1 101 ? 4.865 32.696 2.734 1.00 59.27 95 GLU A C 1
ATOM 646 O O . GLU A 1 101 ? 3.900 32.780 3.444 1.00 57.06 95 GLU A O 1
ATOM 652 N N . PHE A 1 102 ? 5.704 31.647 2.788 1.00 54.98 96 PHE A N 1
ATOM 653 C CA . PHE A 1 102 ? 5.403 30.532 3.657 1.00 52.78 96 PHE A CA 1
ATOM 654 C C . PHE A 1 102 ? 5.910 30.717 5.057 1.00 50.96 96 PHE A C 1
ATOM 655 O O . PHE A 1 102 ? 5.596 29.910 5.922 1.00 52.24 96 PHE A O 1
ATOM 663 N N . PHE A 1 103 ? 6.757 31.721 5.278 1.00 48.03 97 PHE A N 1
ATOM 664 C CA . PHE A 1 103 ? 7.337 31.996 6.597 1.00 45.54 97 PHE A CA 1
ATOM 665 C C . PHE A 1 103 ? 7.120 33.485 6.950 1.00 47.87 97 PHE A C 1
ATOM 666 O O . PHE A 1 103 ? 8.047 34.261 6.976 1.00 47.18 97 PHE A O 1
ATOM 674 N N . PRO A 1 104 ? 5.867 33.877 7.211 1.00 54.91 98 PRO A N 1
ATOM 675 C CA . PRO A 1 104 ? 5.489 35.275 7.416 1.00 58.62 98 PRO A CA 1
ATOM 676 C C . PRO A 1 104 ? 6.072 35.900 8.666 1.00 58.29 98 PRO A C 1
ATOM 677 O O . PRO A 1 104 ? 6.426 37.068 8.696 1.00 61.25 98 PRO A O 1
ATOM 681 N N . GLY A 1 105 ? 6.251 35.126 9.705 1.00 59.65 99 GLY A N 1
ATOM 682 C CA . GLY A 1 105 ? 6.815 35.757 10.877 1.00 60.41 99 GLY A CA 1
ATOM 683 C C . GLY A 1 105 ? 8.341 35.779 10.910 1.00 54.09 99 GLY A C 1
ATOM 684 O O . GLY A 1 105 ? 9.023 36.088 9.921 1.00 54.33 99 GLY A O 1
ATOM 685 N N . ASP A 1 106 ? 8.863 35.526 12.096 1.00 51.44 100 ASP A N 1
ATOM 686 C CA . ASP A 1 106 ? 10.283 35.306 12.318 1.00 45.59 100 ASP A CA 1
ATOM 687 C C . ASP A 1 106 ? 10.734 34.185 11.352 1.00 41.55 100 ASP A C 1
ATOM 688 O O . ASP A 1 106 ? 10.183 33.102 11.395 1.00 39.76 100 ASP A O 1
ATOM 693 N N . LYS A 1 107 ? 11.746 34.466 10.548 1.00 37.21 101 LYS A N 1
ATOM 694 C CA . LYS A 1 107 ? 12.220 33.576 9.504 1.00 35.73 101 LYS A CA 1
ATOM 695 C C . LYS A 1 107 ? 13.147 32.506 10.066 1.00 32.82 101 LYS A C 1
ATOM 696 O O . LYS A 1 107 ? 13.795 32.694 11.121 1.00 32.80 101 LYS A O 1
ATOM 702 N N . PRO A 1 108 ? 13.170 31.338 9.424 1.00 30.98 102 PRO A N 1
ATOM 703 C CA . PRO A 1 108 ? 14.114 30.321 9.824 1.00 28.60 102 PRO A CA 1
ATOM 704 C C . PRO A 1 108 ? 15.535 30.706 9.419 1.00 26.67 102 PRO A C 1
ATOM 705 O O . PRO A 1 108 ? 15.713 31.585 8.612 1.00 28.55 102 PRO A O 1
ATOM 709 N N . ALA A 1 109 ? 16.499 29.992 9.920 1.00 23.80 103 ALA A N 1
ATOM 710 C CA . ALA A 1 109 ? 17.834 30.039 9.390 1.00 21.63 103 ALA A CA 1
ATOM 711 C C . ALA A 1 109 ? 17.846 29.150 8.168 1.00 22.60 103 ALA A C 1
ATOM 712 O O . ALA A 1 109 ? 16.949 28.338 7.978 1.00 27.29 103 ALA A O 1
ATOM 714 N N . ARG A 1 110 ? 18.783 29.337 7.263 1.00 21.43 104 ARG A N 1
ATOM 715 C CA . ARG A 1 110 ? 18.846 28.538 6.101 1.00 22.08 104 ARG A CA 1
ATOM 716 C C . ARG A 1 110 ? 20.195 28.600 5.410 1.00 20.84 104 ARG A C 1
ATOM 717 O O . ARG A 1 110 ? 21.028 29.421 5.754 1.00 21.09 104 ARG A O 1
ATOM 725 N N . PHE A 1 111 ? 20.395 27.670 4.463 1.00 23.67 105 PHE A N 1
ATOM 726 C CA . PHE A 1 111 ? 21.376 27.857 3.390 1.00 22.08 105 PHE A CA 1
ATOM 727 C C . PHE A 1 111 ? 20.706 27.648 2.028 1.00 24.78 105 PHE A C 1
ATOM 728 O O . PHE A 1 111 ? 19.674 27.039 1.970 1.00 24.16 105 PHE A O 1
ATOM 736 N N . CYS A 1 112 ? 21.313 28.189 0.953 1.00 24.20 106 CYS A N 1
ATOM 737 C CA . CYS A 1 112 ? 20.911 27.998 -0.398 1.00 27.37 106 CYS A CA 1
ATOM 738 C C . CYS A 1 112 ? 22.176 27.819 -1.262 1.00 27.81 106 CYS A C 1
ATOM 739 O O . CYS A 1 112 ? 23.064 28.695 -1.255 1.00 29.76 106 CYS A O 1
ATOM 742 N N . ILE A 1 113 ? 22.351 26.624 -1.803 1.00 26.66 107 ILE A N 1
ATOM 743 C CA . ILE A 1 113 ? 23.525 26.333 -2.565 1.00 27.95 107 ILE A CA 1
ATOM 744 C C . ILE A 1 113 ? 23.069 25.841 -3.952 1.00 31.35 107 ILE A C 1
ATOM 745 O O . ILE A 1 113 ? 21.912 25.477 -4.134 1.00 33.34 107 ILE A O 1
ATOM 750 N N . GLN A 1 114 ? 23.962 25.889 -4.942 1.00 34.29 108 GLN A N 1
ATOM 751 C CA . GLN A 1 114 ? 23.664 25.438 -6.249 1.00 37.42 108 GLN A CA 1
ATOM 752 C C . GLN A 1 114 ? 24.343 24.083 -6.439 1.00 39.15 108 GLN A C 1
ATOM 753 O O . GLN A 1 114 ? 25.517 23.970 -6.206 1.00 39.66 108 GLN A O 1
ATOM 759 N N . CYS A 1 115 ? 23.620 23.112 -6.962 1.00 41.14 109 CYS A N 1
ATOM 760 C CA . CYS A 1 115 ? 24.149 21.755 -7.132 1.00 42.23 109 CYS A CA 1
ATOM 761 C C . CYS A 1 115 ? 23.316 21.017 -8.206 1.00 44.05 109 CYS A C 1
ATOM 762 O O . CYS A 1 115 ? 22.464 21.624 -8.807 1.00 44.54 109 CYS A O 1
ATOM 765 N N . GLY A 1 116 ? 23.613 19.750 -8.459 1.00 45.19 110 GLY A N 1
ATOM 766 C CA . GLY A 1 116 ? 22.764 18.895 -9.245 1.00 46.76 110 GLY A CA 1
ATOM 767 C C . GLY A 1 116 ? 21.650 18.222 -8.455 1.00 45.23 110 GLY A C 1
ATOM 768 O O . GLY A 1 116 ? 21.821 17.834 -7.271 1.00 45.02 110 GLY A O 1
ATOM 769 N N . LEU A 1 117 ? 20.486 18.099 -9.077 1.00 47.32 111 LEU A N 1
ATOM 770 C CA . LEU A 1 117 ? 19.307 17.484 -8.450 1.00 44.37 111 LEU A CA 1
ATOM 771 C C . LEU A 1 117 ? 18.864 16.248 -9.230 1.00 48.42 111 LEU A C 1
ATOM 772 O O . LEU A 1 117 ? 19.270 16.044 -10.398 1.00 48.03 111 LEU A O 1
ATOM 777 N N . VAL A 1 118 ? 18.027 15.436 -8.599 1.00 47.29 112 VAL A N 1
ATOM 778 C CA . VAL A 1 118 ? 17.781 14.077 -9.082 1.00 51.77 112 VAL A CA 1
ATOM 779 C C . VAL A 1 118 ? 17.154 14.008 -10.480 1.00 56.94 112 VAL A C 1
ATOM 780 O O . VAL A 1 118 ? 17.413 13.071 -11.205 1.00 62.60 112 VAL A O 1
ATOM 784 N N . LYS A 1 119 ? 16.326 14.966 -10.856 1.00 59.53 113 LYS A N 1
ATOM 785 C CA . LYS A 1 119 ? 15.737 14.967 -12.205 1.00 63.42 113 LYS A CA 1
ATOM 786 C C . LYS A 1 119 ? 16.049 16.267 -12.945 1.00 65.17 113 LYS A C 1
ATOM 787 O O . LYS A 1 119 ? 16.093 17.315 -12.319 1.00 63.62 113 LYS A O 1
ATOM 791 N N . PRO A 1 120 ? 16.176 16.211 -14.307 1.00 71.44 114 PRO A N 1
ATOM 792 C CA . PRO A 1 120 ? 16.648 17.368 -15.094 1.00 72.18 114 PRO A CA 1
ATOM 793 C C . PRO A 1 120 ? 15.726 18.571 -15.080 1.00 73.02 114 PRO A C 1
ATOM 794 O O . PRO A 1 120 ? 16.202 19.702 -15.111 1.00 71.46 114 PRO A O 1
ATOM 798 N N . ASP A 1 121 ? 14.423 18.352 -14.977 1.00 74.49 115 ASP A N 1
ATOM 799 C CA . ASP A 1 121 ? 13.489 19.482 -14.888 1.00 75.34 115 ASP A CA 1
ATOM 800 C C . ASP A 1 121 ? 13.365 20.140 -13.502 1.00 68.98 115 ASP A C 1
ATOM 801 O O . ASP A 1 121 ? 12.730 21.191 -13.357 1.00 65.93 115 ASP A O 1
ATOM 806 N N . ALA A 1 122 ? 13.933 19.526 -12.469 1.00 66.51 116 ALA A N 1
ATOM 807 C CA . ALA A 1 122 ? 13.810 20.077 -11.124 1.00 60.51 116 ALA A CA 1
ATOM 808 C C . ALA A 1 122 ? 14.638 21.368 -11.017 1.00 57.59 116 ALA A C 1
ATOM 809 O O . ALA A 1 122 ? 15.788 21.384 -11.428 1.00 59.32 116 ALA A O 1
ATOM 811 N N . LEU A 1 123 ? 14.042 22.414 -10.459 1.00 53.48 117 LEU A N 1
ATOM 812 C CA . LEU A 1 123 ? 14.720 23.700 -10.296 1.00 52.65 117 LEU A CA 1
ATOM 813 C C . LEU A 1 123 ? 15.041 24.003 -8.826 1.00 47.46 117 LEU A C 1
ATOM 814 O O . LEU A 1 123 ? 15.825 24.923 -8.525 1.00 47.00 117 LEU A O 1
ATOM 819 N N . VAL A 1 124 ? 14.418 23.282 -7.917 1.00 45.02 118 VAL A N 1
ATOM 820 C CA . VAL A 1 124 ? 14.601 23.587 -6.466 1.00 41.21 118 VAL A CA 1
ATOM 821 C C . VAL A 1 124 ? 14.304 22.328 -5.692 1.00 41.14 118 VAL A C 1
ATOM 822 O O . VAL A 1 124 ? 13.439 21.527 -6.085 1.00 42.91 118 VAL A O 1
ATOM 826 N N . GLU A 1 125 ? 14.999 22.155 -4.582 1.00 38.83 119 GLU A N 1
ATOM 827 C CA . GLU A 1 125 ? 14.698 21.142 -3.599 1.00 36.51 119 GLU A CA 1
ATOM 828 C C . GLU A 1 125 ? 14.934 21.745 -2.230 1.00 33.02 119 GLU A C 1
ATOM 829 O O . GLU A 1 125 ? 15.893 22.476 -2.052 1.00 29.88 119 GLU A O 1
ATOM 835 N N . ILE A 1 126 ? 14.079 21.403 -1.254 1.00 33.09 120 ILE A N 1
ATOM 836 C CA . ILE A 1 126 ? 14.208 21.898 0.105 1.00 29.79 120 ILE A CA 1
ATOM 837 C C . ILE A 1 126 ? 14.067 20.767 1.099 1.00 29.56 120 ILE A C 1
ATOM 838 O O . ILE A 1 126 ? 13.186 19.946 1.006 1.00 30.96 120 ILE A O 1
ATOM 843 N N . ALA A 1 127 ? 14.988 20.723 2.052 1.00 27.08 121 ALA A N 1
ATOM 844 C CA . ALA A 1 127 ? 14.877 19.828 3.252 1.00 27.12 121 ALA A CA 1
ATOM 845 C C . ALA A 1 127 ? 14.762 20.747 4.478 1.00 25.73 121 ALA A C 1
ATOM 846 O O . ALA A 1 127 ? 15.267 21.886 4.500 1.00 26.58 121 ALA A O 1
ATOM 848 N N . THR A 1 128 ? 14.139 20.278 5.541 1.00 27.91 122 THR A N 1
ATOM 849 C CA . THR A 1 128 ? 13.664 21.172 6.640 1.00 26.74 122 THR A CA 1
ATOM 850 C C . THR A 1 128 ? 13.778 20.506 7.999 1.00 27.12 122 THR A C 1
ATOM 851 O O . THR A 1 128 ? 13.612 19.263 8.130 1.00 25.63 122 THR A O 1
ATOM 855 N N . ILE A 1 129 ? 14.192 21.278 8.997 1.00 26.10 123 ILE A N 1
ATOM 856 C CA . ILE A 1 129 ? 14.216 20.855 10.379 1.00 25.64 123 ILE A CA 1
ATOM 857 C C . ILE A 1 129 ? 13.252 21.736 11.110 1.00 28.15 123 ILE A C 1
ATOM 858 O O . ILE A 1 129 ? 13.295 22.993 10.987 1.00 28.60 123 ILE A O 1
ATOM 863 N N . ALA A 1 130 ? 12.416 21.135 11.948 1.00 29.25 124 ALA A N 1
ATOM 864 C CA . ALA A 1 130 ? 11.487 21.894 12.760 1.00 31.49 124 ALA A CA 1
ATOM 865 C C . ALA A 1 130 ? 11.552 21.370 14.201 1.00 31.59 124 ALA A C 1
ATOM 866 O O . ALA A 1 130 ? 11.795 20.172 14.390 1.00 30.44 124 ALA A O 1
ATOM 868 N N . HIS A 1 131 ? 11.298 22.248 15.186 1.00 32.48 125 HIS A N 1
ATOM 869 C CA . HIS A 1 131 ? 11.137 21.863 16.583 1.00 33.48 125 HIS A CA 1
ATOM 870 C C . HIS A 1 131 ? 9.732 22.080 17.003 1.00 38.35 125 HIS A C 1
ATOM 871 O O . HIS A 1 131 ? 9.296 23.184 17.023 1.00 40.67 125 HIS A O 1
ATOM 878 N N . ILE A 1 132 ? 9.030 21.021 17.373 1.00 40.35 126 ILE A N 1
ATOM 879 C CA . ILE A 1 132 ? 7.615 21.103 17.682 1.00 46.11 126 ILE A CA 1
ATOM 880 C C . ILE A 1 132 ? 7.441 20.810 19.197 1.00 50.74 126 ILE A C 1
ATOM 881 O O . ILE A 1 132 ? 8.392 20.374 19.810 1.00 53.77 126 ILE A O 1
ATOM 886 N N . ALA A 1 133 ? 6.258 20.949 19.790 1.00 54.12 127 ALA A N 1
ATOM 887 C CA . ALA A 1 133 ? 6.010 20.665 21.266 1.00 57.00 127 ALA A CA 1
ATOM 888 C C . ALA A 1 133 ? 6.163 19.189 21.704 1.00 55.16 127 ALA A C 1
ATOM 889 O O . ALA A 1 133 ? 6.137 18.315 20.856 1.00 52.61 127 ALA A O 1
ATOM 891 N N . GLY B 1 5 ? 9.860 23.813 22.507 1.00 75.34 -1 GLY C N 1
ATOM 892 C CA . GLY B 1 5 ? 8.973 23.404 21.349 1.00 76.28 -1 GLY C CA 1
ATOM 893 C C . GLY B 1 5 ? 7.604 24.081 21.392 1.00 71.74 -1 GLY C C 1
ATOM 894 O O . GLY B 1 5 ? 7.051 24.456 20.347 1.00 59.58 -1 GLY C O 1
ATOM 895 N N . HIS B 1 6 ? 7.057 24.157 22.622 1.00 81.61 0 HIS C N 1
ATOM 896 C CA . HIS B 1 6 ? 5.926 25.025 23.022 1.00 70.90 0 HIS C CA 1
ATOM 897 C C . HIS B 1 6 ? 6.298 26.488 22.986 1.00 68.88 0 HIS C C 1
ATOM 898 O O . HIS B 1 6 ? 5.534 27.289 22.456 1.00 73.27 0 HIS C O 1
ATOM 913 N N . PRO B 1 8 ? 8.112 29.331 21.146 1.00 71.99 2 PRO C N 1
ATOM 914 C CA . PRO B 1 8 ? 8.570 29.392 19.736 1.00 63.03 2 PRO C CA 1
ATOM 915 C C . PRO B 1 8 ? 10.109 29.544 19.603 1.00 52.50 2 PRO C C 1
ATOM 916 O O . PRO B 1 8 ? 10.779 29.971 20.550 1.00 47.81 2 PRO C O 1
ATOM 920 N N . LYS B 1 9 ? 10.678 29.214 18.447 1.00 44.79 3 LYS C N 1
ATOM 921 C CA . LYS B 1 9 ? 12.110 29.481 18.210 1.00 40.55 3 LYS C CA 1
ATOM 922 C C . LYS B 1 9 ? 12.428 30.959 18.452 1.00 40.90 3 LYS C C 1
ATOM 923 O O . LYS B 1 9 ? 11.575 31.835 18.307 1.00 43.44 3 LYS C O 1
ATOM 929 N N . SER B 1 10 ? 13.662 31.251 18.811 1.00 40.85 4 SER C N 1
ATOM 930 C CA . SER B 1 10 ? 14.127 32.635 18.908 1.00 40.93 4 SER C CA 1
ATOM 931 C C . SER B 1 10 ? 14.958 32.861 17.681 1.00 36.71 4 SER C C 1
ATOM 932 O O . SER B 1 10 ? 15.686 31.951 17.275 1.00 37.38 4 SER C O 1
ATOM 935 N N . VAL B 1 11 ? 14.847 34.033 17.100 1.00 34.17 5 VAL C N 1
ATOM 936 C CA . VAL B 1 11 ? 15.753 34.406 15.976 1.00 33.29 5 VAL C CA 1
ATOM 937 C C . VAL B 1 11 ? 16.973 35.000 16.675 1.00 34.06 5 VAL C C 1
ATOM 938 O O . VAL B 1 11 ? 16.832 35.504 17.808 1.00 35.00 5 VAL C O 1
ATOM 942 N N . ILE B 1 12 ? 18.136 34.884 16.057 1.00 29.31 6 ILE C N 1
ATOM 943 C CA . ILE B 1 12 ? 19.357 35.415 16.584 1.00 31.35 6 ILE C CA 1
ATOM 944 C C . ILE B 1 12 ? 19.868 36.390 15.591 1.00 29.83 6 ILE C C 1
ATOM 945 O O . ILE B 1 12 ? 20.229 36.018 14.473 1.00 30.24 6 ILE C O 1
ATOM 950 N N . ILE B 1 13 ? 19.816 37.672 15.923 1.00 30.95 7 ILE C N 1
ATOM 951 C CA . ILE B 1 13 ? 20.249 38.740 14.978 1.00 35.11 7 ILE C CA 1
ATOM 952 C C . ILE B 1 13 ? 21.167 39.667 15.700 1.00 35.93 7 ILE C C 1
ATOM 953 O O . ILE B 1 13 ? 20.696 40.525 16.415 1.00 37.20 7 ILE C O 1
ATOM 958 N N . PRO B 1 14 ? 22.478 39.446 15.583 1.00 34.65 8 PRO C N 1
ATOM 959 C CA . PRO B 1 14 ? 23.383 40.240 16.429 1.00 36.34 8 PRO C CA 1
ATOM 960 C C . PRO B 1 14 ? 23.268 41.744 16.125 1.00 37.48 8 PRO C C 1
ATOM 961 O O . PRO B 1 14 ? 23.046 42.079 14.972 1.00 35.50 8 PRO C O 1
ATOM 965 N N . ALA B 1 15 ? 23.329 42.579 17.164 1.00 39.43 9 ALA C N 1
ATOM 966 C CA . ALA B 1 15 ? 23.287 44.048 17.021 1.00 44.09 9 ALA C CA 1
ATOM 967 C C . ALA B 1 15 ? 24.206 44.415 15.865 1.00 46.44 9 ALA C C 1
ATOM 968 O O . ALA B 1 15 ? 25.367 43.998 15.856 1.00 43.10 9 ALA C O 1
ATOM 970 N N . GLY B 1 16 ? 23.668 45.158 14.892 1.00 46.25 10 GLY C N 1
ATOM 971 C CA . GLY B 1 16 ? 24.459 45.655 13.796 1.00 49.21 10 GLY C CA 1
ATOM 972 C C . GLY B 1 16 ? 24.316 44.871 12.506 1.00 52.18 10 GLY C C 1
ATOM 973 O O . GLY B 1 16 ? 24.846 45.286 11.491 1.00 50.80 10 GLY C O 1
ATOM 974 N N . SER B 1 17 ? 23.597 43.762 12.539 1.00 51.12 11 SER C N 1
ATOM 975 C CA . SER B 1 17 ? 23.401 42.953 11.357 1.00 56.48 11 SER C CA 1
ATOM 976 C C . SER B 1 17 ? 21.892 42.594 11.141 1.00 54.27 11 SER C C 1
ATOM 977 O O . SER B 1 17 ? 20.966 43.365 11.551 1.00 57.12 11 SER C O 1
ATOM 980 N N . ALA B 1 22 ? 16.969 39.373 1.821 1.00 67.71 16 ALA C N 1
ATOM 981 C CA . ALA B 1 22 ? 16.597 37.934 1.752 1.00 59.05 16 ALA C CA 1
ATOM 982 C C . ALA B 1 22 ? 15.907 37.393 3.012 1.00 52.35 16 ALA C C 1
ATOM 983 O O . ALA B 1 22 ? 16.069 37.914 4.121 1.00 57.63 16 ALA C O 1
ATOM 985 N N . PRO B 1 23 ? 15.066 36.384 2.825 1.00 47.61 17 PRO C N 1
ATOM 986 C CA . PRO B 1 23 ? 14.199 35.975 3.897 1.00 43.39 17 PRO C CA 1
ATOM 987 C C . PRO B 1 23 ? 14.810 34.875 4.776 1.00 36.67 17 PRO C C 1
ATOM 988 O O . PRO B 1 23 ? 14.247 33.793 4.918 1.00 35.28 17 PRO C O 1
ATOM 992 N N . PHE B 1 24 ? 15.850 35.252 5.483 1.00 33.50 18 PHE C N 1
ATOM 993 C CA . PHE B 1 24 ? 16.372 34.428 6.530 1.00 31.65 18 PHE C CA 1
ATOM 994 C C . PHE B 1 24 ? 16.976 35.315 7.601 1.00 32.67 18 PHE C C 1
ATOM 995 O O . PHE B 1 24 ? 17.190 36.516 7.369 1.00 31.57 18 PHE C O 1
ATOM 1003 N N . VAL B 1 25 ? 17.256 34.723 8.750 1.00 28.84 19 VAL C N 1
ATOM 1004 C CA . VAL B 1 25 ? 17.999 35.343 9.784 1.00 27.80 19 VAL C CA 1
ATOM 1005 C C . VAL B 1 25 ? 19.362 34.711 9.964 1.00 26.94 19 VAL C C 1
ATOM 1006 O O . VAL B 1 25 ? 19.584 33.561 9.550 1.00 25.06 19 VAL C O 1
ATOM 1010 N N . PRO B 1 26 ? 20.280 35.379 10.700 1.00 26.81 20 PRO C N 1
ATOM 1011 C CA . PRO B 1 26 ? 21.634 34.818 10.821 1.00 26.16 20 PRO C CA 1
ATOM 1012 C C . PRO B 1 26 ? 21.610 33.456 11.527 1.00 26.02 20 PRO C C 1
ATOM 1013 O O . PRO B 1 26 ? 22.462 32.616 11.233 1.00 26.69 20 PRO C O 1
ATOM 1017 N N . GLY B 1 27 ? 20.706 33.281 12.490 1.00 24.37 21 GLY C N 1
ATOM 1018 C CA . GLY B 1 27 ? 20.536 32.027 13.188 1.00 24.84 21 GLY C CA 1
ATOM 1019 C C . GLY B 1 27 ? 19.203 31.923 13.903 1.00 24.08 21 GLY C C 1
ATOM 1020 O O . GLY B 1 27 ? 18.535 32.916 14.148 1.00 23.77 21 GLY C O 1
ATOM 1021 N N . THR B 1 28 ? 18.857 30.703 14.268 1.00 24.74 22 THR C N 1
ATOM 1022 C CA . THR B 1 28 ? 17.744 30.398 15.220 1.00 26.71 22 THR C CA 1
ATOM 1023 C C . THR B 1 28 ? 18.179 29.568 16.392 1.00 27.83 22 THR C C 1
ATOM 1024 O O . THR B 1 28 ? 19.137 28.837 16.321 1.00 26.37 22 THR C O 1
ATOM 1028 N N . LEU B 1 29 ? 17.393 29.620 17.484 1.00 27.14 23 LEU C N 1
ATOM 1029 C CA . LEU B 1 29 ? 17.648 28.864 18.684 1.00 29.33 23 LEU C CA 1
ATOM 1030 C C . LEU B 1 29 ? 16.340 28.235 19.104 1.00 30.95 23 LEU C C 1
ATOM 1031 O O . LEU B 1 29 ? 15.314 28.955 19.238 1.00 30.48 23 LEU C O 1
ATOM 1036 N N . ALA B 1 30 ? 16.344 26.922 19.316 1.00 30.87 24 ALA C N 1
ATOM 1037 C CA . ALA B 1 30 ? 15.168 26.203 19.829 1.00 34.37 24 ALA C CA 1
ATOM 1038 C C . ALA B 1 30 ? 15.626 25.020 20.688 1.00 34.12 24 ALA C C 1
ATOM 1039 O O . ALA B 1 30 ? 16.477 24.239 20.270 1.00 32.31 24 ALA C O 1
ATOM 1041 N N . ASP B 1 31 ? 15.156 24.949 21.932 1.00 37.83 25 ASP C N 1
ATOM 1042 C CA . ASP B 1 31 ? 15.445 23.828 22.816 1.00 38.87 25 ASP C CA 1
ATOM 1043 C C . ASP B 1 31 ? 16.949 23.604 22.946 1.00 36.97 25 ASP C C 1
ATOM 1044 O O . ASP B 1 31 ? 17.439 22.467 22.902 1.00 34.00 25 ASP C O 1
ATOM 1049 N N . GLY B 1 32 ? 17.696 24.685 23.080 1.00 34.18 26 GLY C N 1
ATOM 1050 C CA . GLY B 1 32 ? 19.127 24.571 23.335 1.00 32.94 26 GLY C CA 1
ATOM 1051 C C . GLY B 1 32 ? 19.939 24.319 22.073 1.00 30.24 26 GLY C C 1
ATOM 1052 O O . GLY B 1 32 ? 21.132 24.216 22.161 1.00 32.23 26 GLY C O 1
ATOM 1053 N N . VAL B 1 33 ? 19.292 24.237 20.941 1.00 29.93 27 VAL C N 1
ATOM 1054 C CA . VAL B 1 33 ? 20.022 24.014 19.668 1.00 25.97 27 VAL C CA 1
ATOM 1055 C C . VAL B 1 33 ? 20.034 25.296 18.854 1.00 26.63 27 VAL C C 1
ATOM 1056 O O . VAL B 1 33 ? 18.990 25.880 18.579 1.00 25.90 27 VAL C O 1
ATOM 1060 N N . VAL B 1 34 ? 21.241 25.686 18.399 1.00 26.34 28 VAL C N 1
ATOM 1061 C CA . VAL B 1 34 ? 21.417 26.835 17.500 1.00 24.28 28 VAL C CA 1
ATOM 1062 C C . VAL B 1 34 ? 21.700 26.367 16.111 1.00 23.73 28 VAL C C 1
ATOM 1063 O O . VAL B 1 34 ? 22.591 25.535 15.927 1.00 24.77 28 VAL C O 1
ATOM 1067 N N . TYR B 1 35 ? 20.948 26.878 15.156 1.00 21.51 29 TYR C N 1
ATOM 1068 C CA . TYR B 1 35 ? 21.145 26.633 13.739 1.00 20.59 29 TYR C CA 1
ATOM 1069 C C . TYR B 1 35 ? 21.629 27.964 13.192 1.00 21.64 29 TYR C C 1
ATOM 1070 O O . TYR B 1 35 ? 20.856 28.940 13.157 1.00 22.41 29 TYR C O 1
ATOM 1079 N N . VAL B 1 36 ? 22.856 28.009 12.680 1.00 20.16 30 VAL C N 1
ATOM 1080 C CA . VAL B 1 36 ? 23.372 29.205 12.100 1.00 19.41 30 VAL C CA 1
ATOM 1081 C C . VAL B 1 36 ? 23.180 29.005 10.556 1.00 19.46 30 VAL C C 1
ATOM 1082 O O . VAL B 1 36 ? 23.575 27.966 10.013 1.00 20.62 30 VAL C O 1
ATOM 1086 N N . SER B 1 37 ? 22.670 30.049 9.928 1.00 18.49 31 SER C N 1
ATOM 1087 C CA . SER B 1 37 ? 22.537 30.087 8.443 1.00 18.82 31 SER C CA 1
ATOM 1088 C C . SER B 1 37 ? 23.866 29.877 7.773 1.00 19.18 31 SER C C 1
ATOM 1089 O O . SER B 1 37 ? 24.924 30.203 8.281 1.00 19.61 31 SER C O 1
ATOM 1092 N N . GLY B 1 38 ? 23.800 29.403 6.534 1.00 20.64 32 GLY C N 1
ATOM 1093 C CA . GLY B 1 38 ? 24.998 29.430 5.691 1.00 20.79 32 GLY C CA 1
ATOM 1094 C C . GLY B 1 38 ? 25.528 30.852 5.668 1.00 23.79 32 GLY C C 1
ATOM 1095 O O . GLY B 1 38 ? 24.781 31.780 5.415 1.00 22.29 32 GLY C O 1
ATOM 1096 N N . THR B 1 39 ? 26.803 31.023 5.998 1.00 26.06 33 THR C N 1
ATOM 1097 C CA . THR B 1 39 ? 27.397 32.311 6.190 1.00 24.94 33 THR C CA 1
ATOM 1098 C C . THR B 1 39 ? 28.530 32.434 5.175 1.00 25.05 33 THR C C 1
ATOM 1099 O O . THR B 1 39 ? 29.397 31.500 5.034 1.00 22.08 33 THR C O 1
ATOM 1103 N N . LEU B 1 40 ? 28.564 33.580 4.521 1.00 23.48 34 LEU C N 1
ATOM 1104 C CA . LEU B 1 40 ? 29.642 33.902 3.545 1.00 26.74 34 LEU C CA 1
ATOM 1105 C C . LEU B 1 40 ? 30.354 35.162 4.062 1.00 25.70 34 LEU C C 1
ATOM 1106 O O . LEU B 1 40 ? 29.867 35.831 4.961 1.00 26.12 34 LEU C O 1
ATOM 1111 N N . ALA B 1 41 ? 31.468 35.505 3.449 1.00 27.27 35 ALA C N 1
ATOM 1112 C CA . ALA B 1 41 ? 32.273 36.624 3.880 1.00 27.91 35 ALA C CA 1
ATOM 1113 C C . ALA B 1 41 ? 31.758 37.952 3.251 1.00 28.73 35 ALA C C 1
ATOM 1114 O O . ALA B 1 41 ? 32.345 38.507 2.349 1.00 31.83 35 ALA C O 1
ATOM 1116 N N . PHE B 1 42 ? 30.620 38.423 3.734 1.00 31.48 36 PHE C N 1
ATOM 1117 C CA . PHE B 1 42 ? 29.938 39.586 3.158 1.00 32.45 36 PHE C CA 1
ATOM 1118 C C . PHE B 1 42 ? 30.276 40.805 3.973 1.00 32.63 36 PHE C C 1
ATOM 1119 O O . PHE B 1 42 ? 30.309 40.735 5.203 1.00 36.93 36 PHE C O 1
ATOM 1127 N N . ASP B 1 43 ? 30.435 41.931 3.300 1.00 35.28 37 ASP C N 1
ATOM 1128 C CA . ASP B 1 43 ? 30.442 43.239 3.941 1.00 35.82 37 ASP C CA 1
ATOM 1129 C C . ASP B 1 43 ? 29.032 43.700 4.092 1.00 37.39 37 ASP C C 1
ATOM 1130 O O . ASP B 1 43 ? 28.095 42.960 3.862 1.00 37.57 37 ASP C O 1
ATOM 1135 N N . GLN B 1 44 ? 28.884 44.941 4.542 1.00 49.13 38 GLN C N 1
ATOM 1136 C CA . GLN B 1 44 ? 27.573 45.516 4.883 1.00 51.65 38 GLN C CA 1
ATOM 1137 C C . GLN B 1 44 ? 26.639 45.627 3.671 1.00 61.00 38 GLN C C 1
ATOM 1138 O O . GLN B 1 44 ? 25.424 45.660 3.830 1.00 69.07 38 GLN C O 1
ATOM 1140 N N . HIS B 1 45 ? 27.208 45.664 2.461 1.00 53.47 39 HIS C N 1
ATOM 1141 C CA . HIS B 1 45 ? 26.397 45.677 1.232 1.00 50.97 39 HIS C CA 1
ATOM 1142 C C . HIS B 1 45 ? 26.247 44.360 0.563 1.00 47.87 39 HIS C C 1
ATOM 1143 O O . HIS B 1 45 ? 25.915 44.306 -0.614 1.00 47.58 39 HIS C O 1
ATOM 1150 N N . ASN B 1 46 ? 26.516 43.277 1.277 1.00 47.71 40 ASN C N 1
ATOM 1151 C CA . ASN B 1 46 ? 26.466 41.931 0.655 1.00 42.50 40 ASN C CA 1
ATOM 1152 C C . ASN B 1 46 ? 27.384 41.723 -0.541 1.00 38.09 40 ASN C C 1
ATOM 1153 O O . ASN B 1 46 ? 27.066 40.986 -1.468 1.00 37.39 40 ASN C O 1
ATOM 1158 N N . ASN B 1 47 ? 28.545 42.388 -0.509 1.00 36.39 41 ASN C N 1
ATOM 1159 C CA . ASN B 1 47 ? 29.599 42.089 -1.438 1.00 36.43 41 ASN C CA 1
ATOM 1160 C C . ASN B 1 47 ? 30.565 41.196 -0.690 1.00 35.30 41 ASN C C 1
ATOM 1161 O O . ASN B 1 47 ? 30.738 41.343 0.512 1.00 34.71 41 ASN C O 1
ATOM 1166 N N . VAL B 1 48 ? 31.180 40.305 -1.427 1.00 34.97 42 VAL C N 1
ATOM 1167 C CA . VAL B 1 48 ? 32.121 39.358 -0.886 1.00 37.74 42 VAL C CA 1
ATOM 1168 C C . VAL B 1 48 ? 33.412 40.097 -0.592 1.00 37.56 42 VAL C C 1
ATOM 1169 O O . VAL B 1 48 ? 33.947 40.748 -1.441 1.00 38.36 42 VAL C O 1
ATOM 1173 N N . LEU B 1 49 ? 33.884 40.004 0.628 1.00 36.03 43 LEU C N 1
ATOM 1174 C CA . LEU B 1 49 ? 35.181 40.550 0.962 1.00 37.45 43 LEU C CA 1
ATOM 1175 C C . LEU B 1 49 ? 36.296 39.567 0.539 1.00 38.64 43 LEU C C 1
ATOM 1176 O O . LEU B 1 49 ? 36.058 38.360 0.495 1.00 37.12 43 LEU C O 1
ATOM 1181 N N . PHE B 1 50 ? 37.490 40.087 0.281 1.00 38.78 44 PHE C N 1
ATOM 1182 C CA . PHE B 1 50 ? 38.696 39.266 0.126 1.00 43.21 44 PHE C CA 1
ATOM 1183 C C . PHE B 1 50 ? 38.601 38.279 -1.046 1.00 43.10 44 PHE C C 1
ATOM 1184 O O . PHE B 1 50 ? 38.827 37.069 -0.900 1.00 41.33 44 PHE C O 1
ATOM 1192 N N . ALA B 1 51 ? 38.271 38.818 -2.206 1.00 45.09 45 ALA C N 1
ATOM 1193 C CA . ALA B 1 51 ? 37.951 38.059 -3.452 1.00 51.20 45 ALA C CA 1
ATOM 1194 C C . ALA B 1 51 ? 38.762 36.770 -3.797 1.00 58.08 45 ALA C C 1
ATOM 1195 O O . ALA B 1 51 ? 38.146 35.677 -4.045 1.00 66.09 45 ALA C O 1
ATOM 1197 N N . ASP B 1 52 ? 40.077 36.869 -3.761 1.00 55.03 46 ASP C N 1
ATOM 1198 C CA . ASP B 1 52 ? 40.921 35.715 -4.093 1.00 59.81 46 ASP C CA 1
ATOM 1199 C C . ASP B 1 52 ? 41.696 35.196 -2.891 1.00 56.15 46 ASP C C 1
ATOM 1200 O O . ASP B 1 52 ? 42.764 34.604 -3.034 1.00 58.54 46 ASP C O 1
ATOM 1205 N N . ASP B 1 53 ? 41.145 35.389 -1.698 1.00 52.38 47 ASP C N 1
ATOM 1206 C CA . ASP B 1 53 ? 41.825 35.026 -0.453 1.00 50.79 47 ASP C CA 1
ATOM 1207 C C . ASP B 1 53 ? 40.959 34.081 0.412 1.00 46.16 47 ASP C C 1
ATOM 1208 O O . ASP B 1 53 ? 40.186 34.548 1.270 1.00 42.81 47 ASP C O 1
ATOM 1213 N N . PRO B 1 54 ? 41.069 32.759 0.189 1.00 43.94 48 PRO C N 1
ATOM 1214 C CA . PRO B 1 54 ? 40.174 31.848 0.920 1.00 42.26 48 PRO C CA 1
ATOM 1215 C C . PRO B 1 54 ? 40.400 31.862 2.419 1.00 41.37 48 PRO C C 1
ATOM 1216 O O . PRO B 1 54 ? 39.459 31.720 3.194 1.00 38.28 48 PRO C O 1
ATOM 1220 N N . LYS B 1 55 ? 41.631 32.134 2.832 1.00 44.24 49 LYS C N 1
ATOM 1221 C CA . LYS B 1 55 ? 41.890 32.210 4.252 1.00 45.53 49 LYS C CA 1
ATOM 1222 C C . LYS B 1 55 ? 41.113 33.359 4.911 1.00 42.46 49 LYS C C 1
ATOM 1223 O O . LYS B 1 55 ? 40.501 33.175 5.959 1.00 40.52 49 LYS C O 1
ATOM 1229 N N . ALA B 1 56 ? 41.176 34.560 4.329 1.00 41.85 50 ALA C N 1
ATOM 1230 C CA . ALA B 1 56 ? 40.540 35.724 4.957 1.00 39.73 50 ALA C CA 1
ATOM 1231 C C . ALA B 1 56 ? 39.017 35.577 4.871 1.00 37.71 50 ALA C C 1
ATOM 1232 O O . ALA B 1 56 ? 38.308 35.937 5.828 1.00 34.83 50 ALA C O 1
ATOM 1234 N N . GLN B 1 57 ? 38.524 34.971 3.791 1.00 36.77 51 GLN C N 1
ATOM 1235 C CA . GLN B 1 57 ? 37.079 34.689 3.744 1.00 34.38 51 GLN C CA 1
ATOM 1236 C C . GLN B 1 57 ? 36.667 33.739 4.879 1.00 34.32 51 GLN C C 1
ATOM 1237 O O . GLN B 1 57 ? 35.619 33.939 5.501 1.00 32.39 51 GLN C O 1
ATOM 1243 N N . THR B 1 58 ? 37.433 32.680 5.086 1.00 35.54 52 THR C N 1
ATOM 1244 C CA . THR B 1 58 ? 37.086 31.685 6.088 1.00 34.20 52 THR C CA 1
ATOM 1245 C C . THR B 1 58 ? 37.097 32.281 7.484 1.00 36.04 52 THR C C 1
ATOM 1246 O O . THR B 1 58 ? 36.187 32.059 8.251 1.00 31.43 52 THR C O 1
ATOM 1250 N N . ARG B 1 59 ? 38.094 33.121 7.744 1.00 37.51 53 ARG C N 1
ATOM 1251 C CA A ARG B 1 59 ? 38.183 33.800 9.016 0.50 39.17 53 ARG C CA 1
ATOM 1252 C CA B ARG B 1 59 ? 38.183 33.801 9.018 0.50 38.37 53 ARG C CA 1
ATOM 1253 C C . ARG B 1 59 ? 36.965 34.702 9.224 1.00 36.49 53 ARG C C 1
ATOM 1254 O O . ARG B 1 59 ? 36.434 34.745 10.343 1.00 34.28 53 ARG C O 1
ATOM 1269 N N . HIS B 1 60 ? 36.529 35.419 8.191 1.00 34.75 54 HIS C N 1
ATOM 1270 C CA . HIS B 1 60 ? 35.419 36.313 8.375 1.00 33.94 54 HIS C CA 1
ATOM 1271 C C . HIS B 1 60 ? 34.132 35.554 8.687 1.00 31.31 54 HIS C C 1
ATOM 1272 O O . HIS B 1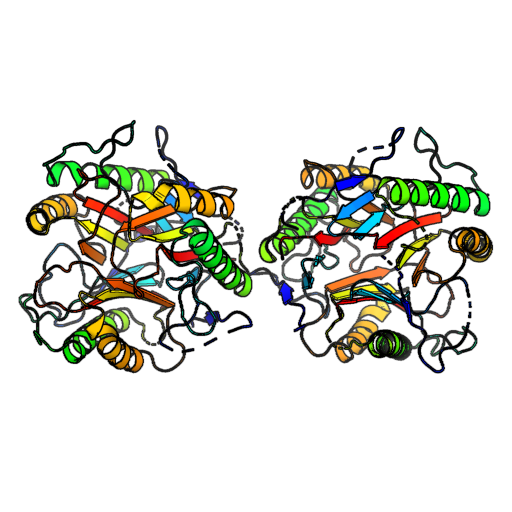 60 ? 33.353 35.929 9.547 1.00 29.03 54 HIS C O 1
ATOM 1279 N N . VAL B 1 61 ? 33.950 34.468 7.968 1.00 28.17 55 VAL C N 1
ATOM 1280 C CA . VAL B 1 61 ? 32.822 33.621 8.111 1.00 26.46 55 VAL C CA 1
ATOM 1281 C C . VAL B 1 61 ? 32.758 33.036 9.511 1.00 27.79 55 VAL C C 1
ATOM 1282 O O . VAL B 1 61 ? 31.713 33.056 10.126 1.00 27.41 55 VAL C O 1
ATOM 1286 N N . LEU B 1 62 ? 33.855 32.550 10.018 1.00 27.80 56 LEU C N 1
ATOM 1287 C CA . LEU B 1 62 ? 33.845 31.890 11.316 1.00 30.07 56 LEU C CA 1
ATOM 1288 C C . LEU B 1 62 ? 33.722 32.894 12.457 1.00 32.27 56 LEU C C 1
ATOM 1289 O O . LEU B 1 62 ? 33.124 32.576 13.502 1.00 29.83 56 LEU C O 1
ATOM 1294 N N . GLU B 1 63 ? 34.217 34.114 12.257 1.00 32.61 57 GLU C N 1
ATOM 1295 C CA . GLU B 1 63 ? 33.956 35.182 13.214 1.00 34.40 57 GLU C CA 1
ATOM 1296 C C . GLU B 1 63 ? 32.459 35.521 13.263 1.00 32.13 57 GLU C C 1
ATOM 1297 O O . GLU B 1 63 ? 31.931 35.761 14.323 1.00 31.27 57 GLU C O 1
ATOM 1303 N N . THR B 1 64 ? 31.797 35.590 12.114 1.00 28.38 58 THR C N 1
ATOM 1304 C CA . THR B 1 64 ? 30.306 35.825 12.053 1.00 26.86 58 THR C CA 1
ATOM 1305 C C . THR B 1 64 ? 29.560 34.743 12.737 1.00 26.38 58 THR C C 1
ATOM 1306 O O . THR B 1 64 ? 28.681 34.999 13.664 1.00 24.72 58 THR C O 1
ATOM 1310 N N . ILE B 1 65 ? 29.900 33.510 12.412 1.00 24.38 59 ILE C N 1
ATOM 1311 C CA . ILE B 1 65 ? 29.258 32.372 13.082 1.00 23.92 59 ILE C CA 1
ATOM 1312 C C . ILE B 1 65 ? 29.446 32.401 14.615 1.00 27.42 59 ILE C C 1
ATOM 1313 O O . ILE B 1 65 ? 28.478 32.274 15.362 1.00 27.40 59 ILE C O 1
ATOM 1318 N N . ARG B 1 66 ? 30.696 32.613 15.059 1.00 28.84 60 ARG C N 1
ATOM 1319 C CA . ARG B 1 66 ? 30.962 32.813 16.464 1.00 32.46 60 ARG C CA 1
ATOM 1320 C C . ARG B 1 66 ? 30.084 33.875 17.128 1.00 33.66 60 ARG C C 1
ATOM 1321 O O . ARG B 1 66 ? 29.566 33.664 18.249 1.00 32.82 60 ARG C O 1
ATOM 1329 N N . LYS B 1 67 ? 29.944 35.039 16.507 1.00 33.42 61 LYS C N 1
ATOM 1330 C CA . LYS B 1 67 ? 29.094 36.070 17.068 1.00 37.09 61 LYS C CA 1
ATOM 1331 C C . LYS B 1 67 ? 27.610 35.668 17.139 1.00 34.65 61 LYS C C 1
ATOM 1332 O O . LYS B 1 67 ? 26.905 35.934 18.149 1.00 32.94 61 LYS C O 1
ATOM 1338 N N . VAL B 1 68 ? 27.134 34.926 16.153 1.00 29.70 62 VAL C N 1
ATOM 1339 C CA . VAL B 1 68 ? 25.746 34.405 16.239 1.00 29.13 62 VAL C CA 1
ATOM 1340 C C . VAL B 1 68 ? 25.632 33.488 17.483 1.00 28.46 62 VAL C C 1
ATOM 1341 O O . VAL B 1 68 ? 24.669 33.587 18.251 1.00 29.06 62 VAL C O 1
ATOM 1345 N N . ILE B 1 69 ? 26.556 32.558 17.629 1.00 27.18 63 ILE C N 1
ATOM 1346 C CA . ILE B 1 69 ? 26.463 31.561 18.664 1.00 29.63 63 ILE C CA 1
ATOM 1347 C C . ILE B 1 69 ? 26.588 32.280 20.021 1.00 33.59 63 ILE C C 1
ATOM 1348 O O . ILE B 1 69 ? 25.862 31.949 20.960 1.00 37.55 63 ILE C O 1
ATOM 1353 N N . GLU B 1 70 ? 27.496 33.247 20.104 1.00 35.42 64 GLU C N 1
ATOM 1354 C CA . GLU B 1 70 ? 27.672 34.008 21.336 1.00 41.38 64 GLU C CA 1
ATOM 1355 C C . GLU B 1 70 ? 26.441 34.828 21.686 1.00 39.33 64 GLU C C 1
ATOM 1356 O O . GLU B 1 70 ? 26.029 34.843 22.826 1.00 41.72 64 GLU C O 1
ATOM 1362 N N . THR B 1 71 ? 25.838 35.460 20.699 1.00 39.13 65 THR C N 1
ATOM 1363 C CA . THR B 1 71 ? 24.570 36.204 20.905 1.00 40.43 65 THR C CA 1
ATOM 1364 C C . THR B 1 71 ? 23.494 35.290 21.459 1.00 43.59 65 THR C C 1
ATOM 1365 O O . THR B 1 71 ? 22.720 35.692 22.305 1.00 44.83 65 THR C O 1
ATOM 1369 N N . ALA B 1 72 ? 23.481 34.025 21.003 1.00 43.24 66 ALA C N 1
ATOM 1370 C CA . ALA B 1 72 ? 22.491 33.031 21.479 1.00 42.36 66 ALA C CA 1
ATOM 1371 C C . ALA B 1 72 ? 22.796 32.524 22.887 1.00 42.77 66 ALA C C 1
ATOM 1372 O O . ALA B 1 72 ? 21.940 31.970 23.534 1.00 43.69 66 ALA C O 1
ATOM 1374 N N . GLY B 1 73 ? 24.013 32.729 23.357 1.00 46.80 67 GLY C N 1
ATOM 1375 C CA . GLY B 1 73 ? 24.425 32.299 24.694 1.00 46.49 67 GLY C CA 1
ATOM 1376 C C . GLY B 1 73 ? 25.442 31.166 24.713 1.00 47.16 67 GLY C C 1
ATOM 1377 O O . GLY B 1 73 ? 25.674 30.604 25.734 1.00 54.72 67 GLY C O 1
ATOM 1378 N N . GLY B 1 74 ? 26.094 30.851 23.593 1.00 47.52 68 GLY C N 1
ATOM 1379 C CA . GLY B 1 74 ? 27.051 29.736 23.582 1.00 44.28 68 GLY C CA 1
ATOM 1380 C C . GLY B 1 74 ? 28.470 30.128 23.212 1.00 42.07 68 GLY C C 1
ATOM 1381 O O . GLY B 1 74 ? 28.763 31.302 23.114 1.00 40.08 68 GLY C O 1
ATOM 1382 N N . THR B 1 75 ? 29.311 29.131 22.932 1.00 40.61 69 THR C N 1
ATOM 1383 C CA . THR B 1 75 ? 30.683 29.344 22.469 1.00 41.45 69 THR C CA 1
ATOM 1384 C C . THR B 1 75 ? 30.944 28.373 21.311 1.00 39.07 69 THR C C 1
ATOM 1385 O O . THR B 1 75 ? 30.159 27.442 21.077 1.00 35.58 69 THR C O 1
ATOM 1397 N N . ALA B 1 77 ? 33.022 25.994 21.271 1.00 39.16 71 ALA C N 1
ATOM 1398 C CA . ALA B 1 77 ? 33.159 24.640 21.777 1.00 39.45 71 ALA C CA 1
ATOM 1399 C C . ALA B 1 77 ? 31.801 23.875 21.752 1.00 38.37 71 ALA C C 1
ATOM 1400 O O . ALA B 1 77 ? 31.797 22.656 21.844 1.00 42.32 71 ALA C O 1
ATOM 1402 N N . ASP B 1 78 ? 30.682 24.594 21.742 1.00 37.40 72 ASP C N 1
ATOM 1403 C CA . ASP B 1 78 ? 29.317 24.003 21.692 1.00 34.07 72 ASP C CA 1
ATOM 1404 C C . ASP B 1 78 ? 28.924 23.526 20.315 1.00 31.14 72 ASP C C 1
ATOM 1405 O O . ASP B 1 78 ? 27.924 22.820 20.168 1.00 29.51 72 ASP C O 1
ATOM 1410 N N . VAL B 1 79 ? 29.730 23.853 19.316 1.00 28.32 73 VAL C N 1
ATOM 1411 C CA . VAL B 1 79 ? 29.431 23.433 17.933 1.00 26.78 73 VAL C CA 1
ATOM 1412 C C . VAL B 1 79 ? 29.540 21.913 17.810 1.00 27.10 73 VAL C C 1
ATOM 1413 O O . VAL B 1 79 ? 30.577 21.314 18.170 1.00 26.97 73 VAL C O 1
ATOM 1417 N N . THR B 1 80 ? 28.484 21.291 17.359 1.00 23.86 74 THR C N 1
ATOM 1418 C CA . THR B 1 80 ? 28.508 19.859 17.123 1.00 25.56 74 THR C CA 1
ATOM 1419 C C . THR B 1 80 ? 28.704 19.477 15.660 1.00 25.62 74 THR C C 1
ATOM 1420 O O . THR B 1 80 ? 29.217 18.383 15.369 1.00 28.42 74 THR C O 1
ATOM 1424 N N . PHE B 1 81 ? 28.336 20.354 14.726 1.00 24.48 75 PHE C N 1
ATOM 1425 C CA . PHE B 1 81 ? 28.426 20.023 13.337 1.00 23.23 75 PHE C CA 1
ATOM 1426 C C . PHE B 1 81 ? 28.583 21.295 12.433 1.00 25.61 75 PHE C C 1
ATOM 1427 O O . PHE B 1 81 ? 27.905 22.266 12.657 1.00 25.80 75 PHE C O 1
ATOM 1435 N N . ASN B 1 82 ? 29.472 21.237 11.439 1.00 23.13 76 ASN C N 1
ATOM 1436 C CA . ASN B 1 82 ? 29.613 22.285 10.472 1.00 24.08 76 ASN C CA 1
ATOM 1437 C C . ASN B 1 82 ? 29.388 21.700 9.089 1.00 22.77 76 ASN C C 1
ATOM 1438 O O . ASN B 1 82 ? 29.954 20.647 8.765 1.00 25.89 76 ASN C O 1
ATOM 1443 N N . SER B 1 83 ? 28.584 22.372 8.272 1.00 22.13 77 SER C N 1
ATOM 1444 C CA . SER B 1 83 ? 28.412 22.069 6.870 1.00 21.12 77 SER C CA 1
ATOM 1445 C C . SER B 1 83 ? 29.265 23.067 6.101 1.00 22.05 77 SER C C 1
ATOM 1446 O O . SER B 1 83 ? 28.975 24.280 6.127 1.00 20.78 77 SER C O 1
ATOM 1449 N N . ILE B 1 84 ? 30.299 22.609 5.389 1.00 23.68 78 ILE C N 1
ATOM 1450 C CA . ILE B 1 84 ? 31.154 23.484 4.654 1.00 24.42 78 ILE C CA 1
ATOM 1451 C C . ILE B 1 84 ? 30.956 23.277 3.124 1.00 25.84 78 ILE C C 1
ATOM 1452 O O . ILE B 1 84 ? 30.973 22.152 2.654 1.00 26.02 78 ILE C O 1
ATOM 1457 N N . PHE B 1 85 ? 30.803 24.382 2.415 1.00 23.85 79 PHE C N 1
ATOM 1458 C CA . PHE B 1 85 ? 30.622 24.424 0.965 1.00 25.84 79 PHE C CA 1
ATOM 1459 C C . PHE B 1 85 ? 31.784 25.210 0.377 1.00 27.30 79 PHE C C 1
ATOM 1460 O O . PHE B 1 85 ? 32.048 26.368 0.782 1.00 28.23 79 PHE C O 1
ATOM 1468 N N . ILE B 1 86 ? 32.492 24.636 -0.603 1.00 32.23 80 ILE C N 1
ATOM 1469 C CA . ILE B 1 86 ? 33.609 25.353 -1.227 1.00 33.49 80 ILE C CA 1
ATOM 1470 C C . ILE B 1 86 ? 33.471 25.309 -2.752 1.00 37.12 80 ILE C C 1
ATOM 1471 O O . ILE B 1 86 ? 32.663 24.543 -3.261 1.00 37.25 80 ILE C O 1
ATOM 1476 N N . THR B 1 87 ? 34.207 26.165 -3.461 1.00 37.77 81 THR C N 1
ATOM 1477 C CA . THR B 1 87 ? 34.152 26.201 -4.953 1.00 39.18 81 THR C CA 1
ATOM 1478 C C . THR B 1 87 ? 35.334 25.523 -5.613 1.00 42.67 81 THR C C 1
ATOM 1479 O O . THR B 1 87 ? 35.224 25.157 -6.752 1.00 45.04 81 THR C O 1
ATOM 1483 N N . ASP B 1 88 ? 36.443 25.349 -4.901 1.00 42.77 82 ASP C N 1
ATOM 1484 C CA . ASP B 1 88 ? 37.683 24.839 -5.521 1.00 46.57 82 ASP C CA 1
ATOM 1485 C C . ASP B 1 88 ? 38.526 24.077 -4.530 1.00 46.39 82 ASP C C 1
ATOM 1486 O O . ASP B 1 88 ? 38.954 24.608 -3.519 1.00 47.04 82 ASP C O 1
ATOM 1491 N N . TRP B 1 89 ? 38.766 22.804 -4.781 1.00 46.85 83 TRP C N 1
ATOM 1492 C CA . TRP B 1 89 ? 39.615 22.016 -3.895 1.00 47.88 83 TRP C CA 1
ATOM 1493 C C . TRP B 1 89 ? 41.006 22.528 -3.694 1.00 50.60 83 TRP C C 1
ATOM 1494 O O . TRP B 1 89 ? 41.631 22.160 -2.702 1.00 50.34 83 TRP C O 1
ATOM 1505 N N . LYS B 1 90 ? 41.526 23.366 -4.605 1.00 51.73 84 LYS C N 1
ATOM 1506 C CA . LYS B 1 90 ? 42.858 23.984 -4.411 1.00 54.13 84 LYS C CA 1
ATOM 1507 C C . LYS B 1 90 ? 42.873 24.837 -3.128 1.00 52.84 84 LYS C C 1
ATOM 1508 O O . LYS B 1 90 ? 43.928 25.079 -2.548 1.00 53.33 84 LYS C O 1
ATOM 1510 N N . ASN B 1 91 ? 41.691 25.230 -2.648 1.00 49.60 85 ASN C N 1
ATOM 1511 C CA . ASN B 1 91 ? 41.553 26.091 -1.481 1.00 48.35 85 ASN C CA 1
ATOM 1512 C C . ASN B 1 91 ? 41.324 25.311 -0.162 1.00 46.94 85 ASN C C 1
ATOM 1513 O O . ASN B 1 91 ? 41.272 25.920 0.886 1.00 47.01 85 ASN C O 1
ATOM 1518 N N . TYR B 1 92 ? 41.174 23.994 -0.250 1.00 47.41 86 TYR C N 1
ATOM 1519 C CA . TYR B 1 92 ? 40.782 23.160 0.870 1.00 47.42 86 TYR C CA 1
ATOM 1520 C C . TYR B 1 92 ? 41.738 23.230 2.010 1.00 47.01 86 TYR C C 1
ATOM 1521 O O . TYR B 1 92 ? 41.324 23.426 3.133 1.00 43.15 86 TYR C O 1
ATOM 1530 N N . ALA B 1 93 ? 43.033 23.138 1.725 1.00 49.19 87 ALA C N 1
ATOM 1531 C CA . ALA B 1 93 ? 44.050 23.193 2.756 1.00 50.45 87 ALA C CA 1
ATOM 1532 C C . ALA B 1 93 ? 43.966 24.532 3.482 1.00 48.35 87 ALA C C 1
ATOM 1533 O O . ALA B 1 93 ? 44.030 24.598 4.687 1.00 48.89 87 ALA C O 1
ATOM 1535 N N . ALA B 1 94 ? 43.849 25.619 2.743 1.00 48.33 88 ALA C N 1
ATOM 1536 C CA . ALA B 1 94 ? 43.816 26.965 3.328 1.00 48.06 88 ALA C CA 1
ATOM 1537 C C . ALA B 1 94 ? 42.608 27.110 4.254 1.00 44.16 88 ALA C C 1
ATOM 1538 O O . ALA B 1 94 ? 42.695 27.678 5.348 1.00 43.82 88 ALA C O 1
ATOM 1540 N N . ILE B 1 95 ? 41.444 26.645 3.778 1.00 43.05 89 ILE C N 1
ATOM 1541 C CA . ILE B 1 95 ? 40.220 26.779 4.544 1.00 39.31 89 ILE C CA 1
ATOM 1542 C C . ILE B 1 95 ? 40.377 25.980 5.811 1.00 40.14 89 ILE C C 1
ATOM 1543 O O . ILE B 1 95 ? 40.019 26.416 6.887 1.00 37.36 89 ILE C O 1
ATOM 1548 N N . ASN B 1 96 ? 40.912 24.771 5.672 1.00 41.96 90 ASN C N 1
ATOM 1549 C CA . ASN B 1 96 ? 41.097 23.929 6.831 1.00 43.61 90 ASN C CA 1
ATOM 1550 C C . ASN B 1 96 ? 42.009 24.505 7.862 1.00 45.61 90 ASN C C 1
ATOM 1551 O O . ASN B 1 96 ? 41.762 24.368 9.053 1.00 43.50 90 ASN C O 1
ATOM 1556 N N . GLU B 1 97 ? 43.077 25.159 7.400 1.00 50.26 91 GLU C N 1
ATOM 1557 C CA . GLU B 1 97 ? 44.032 25.797 8.316 1.00 54.59 91 GLU C CA 1
ATOM 1558 C C . GLU B 1 97 ? 43.336 26.847 9.189 1.00 49.29 91 GLU C C 1
ATOM 1559 O O . GLU B 1 97 ? 43.480 26.850 10.399 1.00 46.27 91 GLU C O 1
ATOM 1565 N N . ILE B 1 98 ? 42.542 27.716 8.578 1.00 44.51 92 ILE C N 1
ATOM 1566 C CA . ILE B 1 98 ? 41.835 28.714 9.380 1.00 43.32 92 ILE C CA 1
ATOM 1567 C C . ILE B 1 98 ? 40.728 28.091 10.259 1.00 40.19 92 ILE C C 1
ATOM 1568 O O . ILE B 1 98 ? 40.556 28.413 11.461 1.00 40.13 92 ILE C O 1
ATOM 1573 N N . TYR B 1 99 ? 40.020 27.140 9.679 1.00 38.81 93 TYR C N 1
ATOM 1574 C CA . TYR B 1 99 ? 38.960 26.422 10.428 1.00 36.99 93 TYR C CA 1
ATOM 1575 C C . TYR B 1 99 ? 39.514 25.879 11.728 1.00 38.74 93 TYR C C 1
ATOM 1576 O O . TYR B 1 99 ? 38.878 26.018 12.767 1.00 37.55 93 TYR C O 1
ATOM 1585 N N . ALA B 1 100 ? 40.674 25.212 11.673 1.00 40.77 94 ALA C N 1
ATOM 1586 C CA . ALA B 1 100 ? 41.230 24.586 12.856 1.00 43.69 94 ALA C CA 1
ATOM 1587 C C . ALA B 1 100 ? 41.492 25.589 13.969 1.00 46.25 94 ALA C C 1
ATOM 1588 O O . ALA B 1 100 ? 41.326 25.241 15.159 1.00 46.30 94 ALA C O 1
ATOM 1590 N N . GLU B 1 101 ? 41.926 26.816 13.599 1.00 46.78 95 GLU C N 1
ATOM 1591 C CA . GLU B 1 101 ? 42.183 27.883 14.604 1.00 47.42 95 GLU C CA 1
ATOM 1592 C C . GLU B 1 101 ? 40.949 28.211 15.421 1.00 44.99 95 GLU C C 1
ATOM 1593 O O . GLU B 1 101 ? 41.056 28.565 16.566 1.00 44.41 95 GLU C O 1
ATOM 1599 N N . PHE B 1 102 ? 39.753 28.090 14.831 1.00 41.54 96 PHE C N 1
ATOM 1600 C CA . PHE B 1 102 ? 38.535 28.436 15.562 1.00 40.18 96 PHE C CA 1
ATOM 1601 C C . PHE B 1 102 ? 37.981 27.329 16.477 1.00 40.76 96 PHE C C 1
ATOM 1602 O O . PHE B 1 102 ? 37.088 27.595 17.247 1.00 43.62 96 PHE C O 1
ATOM 1610 N N . PHE B 1 103 ? 38.463 26.102 16.322 1.00 41.58 97 PHE C N 1
ATOM 1611 C CA . PHE B 1 103 ? 38.011 24.965 17.122 1.00 42.42 97 PHE C CA 1
ATOM 1612 C C . PHE B 1 103 ? 39.227 24.269 17.739 1.00 46.37 97 PHE C C 1
ATOM 1613 O O . PHE B 1 103 ? 39.588 23.168 17.330 1.00 48.05 97 PHE C O 1
ATOM 1621 N N . PRO B 1 104 ? 39.844 24.895 18.742 1.00 51.43 98 PRO C N 1
ATOM 1622 C CA . PRO B 1 104 ? 40.986 24.307 19.449 1.00 58.62 98 PRO C CA 1
ATOM 1623 C C . PRO B 1 104 ? 40.426 23.192 20.381 1.00 62.48 98 PRO C C 1
ATOM 1624 O O . PRO B 1 104 ? 39.340 23.350 20.902 1.00 62.41 98 PRO C O 1
ATOM 1628 N N . GLY B 1 105 ? 41.121 22.103 20.645 1.00 68.16 99 GLY C N 1
ATOM 1629 C CA . GLY B 1 105 ? 40.466 21.030 21.457 1.00 66.04 99 GLY C CA 1
ATOM 1630 C C . GLY B 1 105 ? 39.489 20.273 20.555 1.00 58.38 99 GLY C C 1
ATOM 1631 O O . GLY B 1 105 ? 39.691 20.229 19.365 1.00 55.99 99 GLY C O 1
ATOM 1632 N N . ASP B 1 106 ? 38.495 19.615 21.141 1.00 53.22 100 ASP C N 1
ATOM 1633 C CA . ASP B 1 106 ? 37.684 18.589 20.455 1.00 48.77 100 ASP C CA 1
ATOM 1634 C C . ASP B 1 106 ? 36.934 19.145 19.288 1.00 43.83 100 ASP C C 1
ATOM 1635 O O . ASP B 1 106 ? 36.144 20.074 19.462 1.00 42.65 100 ASP C O 1
ATOM 1640 N N . LYS B 1 107 ? 37.189 18.603 18.103 1.00 40.54 101 LYS C N 1
ATOM 1641 C CA . LYS B 1 107 ? 36.679 19.192 16.868 1.00 39.18 101 LYS C CA 1
ATOM 1642 C C . LYS B 1 107 ? 35.229 18.760 16.638 1.00 36.11 101 LYS C C 1
ATOM 1643 O O . LYS B 1 107 ? 34.781 17.685 17.084 1.00 36.24 101 LYS C O 1
ATOM 1649 N N . PRO B 1 108 ? 34.476 19.587 15.937 1.00 33.93 102 PRO C N 1
ATOM 1650 C CA . PRO B 1 108 ? 33.119 19.189 15.621 1.00 31.54 102 PRO C CA 1
ATOM 1651 C C . PRO B 1 108 ? 33.133 18.123 14.533 1.00 29.65 102 PRO C C 1
ATOM 1652 O O . PRO B 1 108 ? 34.151 17.922 13.846 1.00 32.35 102 PRO C O 1
ATOM 1656 N N . ALA B 1 109 ? 31.988 1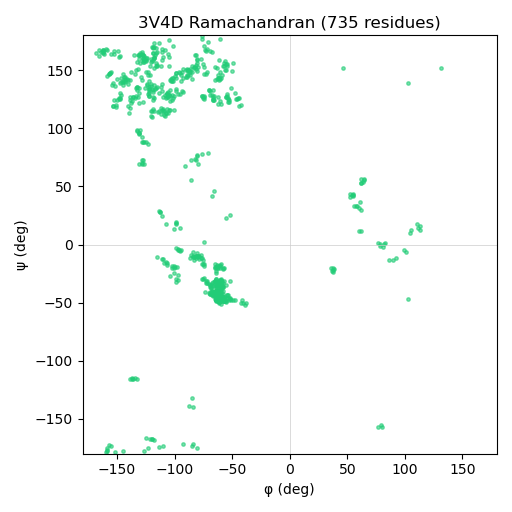7.538 14.273 1.00 26.35 103 ALA C N 1
ATOM 1657 C CA . ALA B 1 109 ? 31.839 16.698 13.084 1.00 25.88 103 ALA C CA 1
ATOM 1658 C C . ALA B 1 109 ? 31.559 17.684 11.963 1.00 24.41 103 ALA C C 1
ATOM 1659 O O . ALA B 1 109 ? 31.190 18.823 12.189 1.00 24.06 103 ALA C O 1
ATOM 1661 N N . ARG B 1 110 ? 31.729 17.242 10.728 1.00 25.73 104 ARG C N 1
ATOM 1662 C CA . ARG B 1 110 ? 31.532 18.146 9.640 1.00 24.65 104 ARG C CA 1
ATOM 1663 C C . ARG B 1 110 ? 31.482 17.415 8.321 1.00 24.70 104 ARG C C 1
ATOM 1664 O O . ARG B 1 110 ? 31.758 16.208 8.226 1.00 25.08 104 ARG C O 1
ATOM 1672 N N . PHE B 1 111 ? 30.993 18.127 7.324 1.00 25.79 105 PHE C N 1
ATOM 1673 C CA . PHE B 1 111 ? 31.231 17.738 5.917 1.00 25.52 105 PHE C CA 1
ATOM 1674 C C . PHE B 1 111 ? 31.780 18.911 5.170 1.00 28.15 105 PHE C C 1
ATOM 1675 O O . PHE B 1 111 ? 31.609 20.037 5.584 1.00 26.07 105 PHE C O 1
ATOM 1683 N N . CYS B 1 112 ? 32.419 18.646 4.042 1.00 29.04 106 CYS C N 1
ATOM 1684 C CA . CYS B 1 112 ? 32.885 19.651 3.147 1.00 33.35 106 CYS C CA 1
ATOM 1685 C C . CYS B 1 112 ? 32.662 19.187 1.729 1.00 34.27 106 CYS C C 1
ATOM 1686 O O . CYS B 1 112 ? 33.156 18.089 1.301 1.00 38.72 106 CYS C O 1
ATOM 1689 N N . ILE B 1 113 ? 31.868 19.937 0.978 1.00 32.03 107 ILE C N 1
ATOM 1690 C CA . ILE B 1 113 ? 31.568 19.551 -0.427 1.00 33.09 107 ILE C CA 1
ATOM 1691 C C . ILE B 1 113 ? 31.795 20.725 -1.335 1.00 33.74 107 ILE C C 1
ATOM 1692 O O . ILE B 1 113 ? 31.869 21.869 -0.881 1.00 32.92 107 ILE C O 1
ATOM 1697 N N . GLN B 1 114 ? 31.899 20.457 -2.629 1.00 35.96 108 GLN C N 1
ATOM 1698 C CA . GLN B 1 114 ? 32.129 21.514 -3.615 1.00 37.66 108 GLN C CA 1
ATOM 1699 C C . GLN B 1 114 ? 30.861 21.740 -4.350 1.00 36.12 108 GLN C C 1
ATOM 1700 O O . GLN B 1 114 ? 30.264 20.798 -4.852 1.00 36.68 108 GLN C O 1
ATOM 1706 N N . CYS B 1 115 ? 30.441 23.000 -4.472 1.00 34.79 109 CYS C N 1
ATOM 1707 C CA . CYS B 1 115 ? 29.180 23.343 -5.139 1.00 34.10 109 CYS C CA 1
ATOM 1708 C C . CYS B 1 115 ? 29.221 24.786 -5.637 1.00 35.30 109 CYS C C 1
ATOM 1709 O O . CYS B 1 115 ? 30.283 25.412 -5.581 1.00 37.49 109 CYS C O 1
ATOM 1712 N N . GLY B 1 116 ? 28.110 25.301 -6.135 1.00 35.61 110 GLY C N 1
ATOM 1713 C CA . GLY B 1 116 ? 27.988 26.722 -6.455 1.00 36.40 110 GLY C CA 1
ATOM 1714 C C . GLY B 1 116 ? 27.467 27.546 -5.292 1.00 33.87 110 GLY C C 1
ATOM 1715 O O . GLY B 1 116 ? 26.626 27.092 -4.523 1.00 31.90 110 GLY C O 1
ATOM 1716 N N . LEU B 1 117 ? 27.983 28.768 -5.187 1.00 33.44 111 LEU C N 1
ATOM 1717 C CA . LEU B 1 117 ? 27.587 29.709 -4.125 1.00 33.35 111 LEU C CA 1
ATOM 1718 C C . LEU B 1 117 ? 26.950 30.974 -4.703 1.00 33.36 111 LEU C C 1
ATOM 1719 O O . LEU B 1 117 ? 27.133 31.285 -5.901 1.00 30.91 111 LEU C O 1
ATOM 1724 N N . VAL B 1 118 ? 26.223 31.686 -3.853 1.00 29.12 112 VAL C N 1
ATOM 1725 C CA . VAL B 1 118 ? 25.347 32.797 -4.303 1.00 31.51 112 VAL C CA 1
ATOM 1726 C C . VAL B 1 118 ? 26.079 33.927 -5.090 1.00 32.88 112 VAL C C 1
ATOM 1727 O O . VAL B 1 118 ? 25.498 34.502 -5.952 1.00 31.88 112 VAL C O 1
ATOM 1731 N N . LYS B 1 119 ? 27.357 34.207 -4.795 1.00 33.21 113 LYS C N 1
ATOM 1732 C CA . LYS B 1 119 ? 28.126 35.200 -5.508 1.00 37.33 113 LYS C CA 1
ATOM 1733 C C . LYS B 1 119 ? 29.452 34.646 -5.989 1.00 37.64 113 LYS C C 1
ATOM 1734 O O . LYS B 1 119 ? 30.064 33.844 -5.291 1.00 34.83 113 LYS C O 1
ATOM 1740 N N . PRO B 1 120 ? 29.875 35.034 -7.196 1.00 40.98 114 PRO C N 1
ATOM 1741 C CA . PRO B 1 120 ? 31.022 34.376 -7.837 1.00 42.26 114 PRO C CA 1
ATOM 1742 C C . PRO B 1 120 ? 32.335 34.463 -7.084 1.00 42.09 114 PRO C C 1
ATOM 1743 O O . PRO B 1 120 ? 33.170 33.593 -7.224 1.00 44.14 114 PRO C O 1
ATOM 1747 N N . ASP B 1 121 ? 32.555 35.534 -6.329 1.00 40.65 115 ASP C N 1
ATOM 1748 C CA . ASP B 1 121 ? 33.803 35.693 -5.610 1.00 40.26 115 ASP C CA 1
ATOM 1749 C C . ASP B 1 121 ? 33.834 34.918 -4.299 1.00 37.83 115 ASP C C 1
ATOM 1750 O O . ASP B 1 121 ? 34.893 34.861 -3.664 1.00 35.76 115 ASP C O 1
ATOM 1755 N N . ALA B 1 122 ? 32.689 34.380 -3.870 1.00 33.91 116 ALA C N 1
ATOM 1756 C CA . ALA B 1 122 ? 32.646 33.613 -2.595 1.00 32.68 116 ALA C CA 1
ATOM 1757 C C . ALA B 1 122 ? 33.425 32.311 -2.803 1.00 34.26 116 ALA C C 1
ATOM 1758 O O . ALA B 1 122 ? 33.242 31.629 -3.814 1.00 33.97 116 ALA C O 1
ATOM 1760 N N . LEU B 1 123 ? 34.321 31.991 -1.861 1.00 31.21 117 LEU C N 1
ATOM 1761 C CA . LEU B 1 123 ? 35.139 30.787 -1.935 1.00 34.15 117 LEU C CA 1
ATOM 1762 C C . LEU B 1 123 ? 34.795 29.739 -0.901 1.00 32.36 117 LEU C C 1
ATOM 1763 O O . LEU B 1 123 ? 35.195 28.588 -0.994 1.00 35.09 117 LEU C O 1
ATOM 1768 N N . VAL B 1 124 ? 34.000 30.132 0.086 1.00 31.17 118 VAL C N 1
ATOM 1769 C CA . VAL B 1 124 ? 33.607 29.280 1.168 1.00 28.64 118 VAL C CA 1
ATOM 1770 C C . VAL B 1 124 ? 32.300 29.788 1.789 1.00 26.77 118 VAL C C 1
ATOM 1771 O O . VAL B 1 124 ? 32.043 30.992 1.810 1.00 26.83 118 VAL C O 1
ATOM 1775 N N . GLU B 1 125 ? 31.498 28.856 2.263 1.00 25.19 119 GLU C N 1
ATOM 1776 C CA . GLU B 1 125 ? 30.279 29.131 3.004 1.00 23.09 119 GLU C CA 1
ATOM 1777 C C . GLU B 1 125 ? 30.141 28.048 4.062 1.00 23.93 119 GLU C C 1
ATOM 1778 O O . GLU B 1 125 ? 30.390 26.872 3.762 1.00 24.83 119 GLU C O 1
ATOM 1784 N N . ILE B 1 126 ? 29.764 28.436 5.293 1.00 22.53 120 ILE C N 1
ATOM 1785 C CA . ILE B 1 126 ? 29.608 27.485 6.343 1.00 22.37 120 ILE C CA 1
ATOM 1786 C C . ILE B 1 126 ? 28.293 27.694 7.075 1.00 21.35 120 ILE C C 1
ATOM 1787 O O . ILE B 1 126 ? 27.955 28.848 7.339 1.00 21.25 120 ILE C O 1
ATOM 1792 N N . ALA B 1 127 ? 27.578 26.597 7.339 1.00 19.55 121 ALA C N 1
ATOM 1793 C CA . ALA B 1 127 ? 26.429 26.564 8.253 1.00 19.68 121 ALA C CA 1
ATOM 1794 C C . ALA B 1 127 ? 26.774 25.664 9.412 1.00 18.86 121 ALA C C 1
ATOM 1795 O O . ALA B 1 127 ? 27.592 24.763 9.306 1.00 22.49 121 ALA C O 1
ATOM 1797 N N . THR B 1 128 ? 26.150 25.902 10.540 1.00 20.61 122 THR C N 1
ATOM 1798 C CA . THR B 1 128 ? 26.643 25.357 11.830 1.00 19.67 122 THR C CA 1
ATOM 1799 C C . THR B 1 128 ? 25.484 24.975 12.723 1.00 21.43 122 THR C C 1
ATOM 1800 O O . THR B 1 128 ? 24.454 25.673 12.742 1.00 22.08 122 THR C O 1
ATOM 1804 N N . ILE B 1 129 ? 25.649 23.888 13.501 1.00 22.78 123 ILE C N 1
ATOM 1805 C CA . ILE B 1 129 ? 24.746 23.490 14.493 1.00 20.28 123 ILE C CA 1
ATOM 1806 C C . ILE B 1 129 ? 25.516 23.440 15.800 1.00 21.57 123 ILE C C 1
ATOM 1807 O O . ILE B 1 129 ? 26.637 22.940 15.885 1.00 21.33 123 ILE C O 1
ATOM 1812 N N . ALA B 1 130 ? 24.904 23.968 16.848 1.00 21.04 124 ALA C N 1
ATOM 1813 C CA . ALA B 1 130 ? 25.597 24.013 18.166 1.00 23.29 124 ALA C CA 1
ATOM 1814 C C . ALA B 1 130 ? 24.587 23.640 19.186 1.00 26.13 124 ALA C C 1
ATOM 1815 O O . ALA B 1 130 ? 23.395 23.977 19.004 1.00 24.72 124 ALA C O 1
ATOM 1817 N N . HIS B 1 131 ? 25.036 22.989 20.278 1.00 29.99 125 HIS C N 1
ATOM 1818 C CA . HIS B 1 131 ? 24.162 22.679 21.426 1.00 29.83 125 HIS C CA 1
ATOM 1819 C C . HIS B 1 131 ? 24.634 23.458 22.569 1.00 33.34 125 HIS C C 1
ATOM 1820 O O . HIS B 1 131 ? 25.731 23.223 23.069 1.00 33.79 125 HIS C O 1
ATOM 1827 N N . ILE B 1 132 ? 23.817 24.385 23.029 1.00 33.96 126 ILE C N 1
ATOM 1828 C CA . ILE B 1 132 ? 24.265 25.349 24.036 1.00 38.40 126 ILE C CA 1
ATOM 1829 C C . ILE B 1 132 ? 23.589 25.058 25.334 1.00 40.70 126 ILE C C 1
ATOM 1830 O O . ILE B 1 132 ? 22.580 24.344 25.367 1.00 37.67 126 ILE C O 1
ATOM 1835 N N . ALA B 1 133 ? 24.163 25.583 26.426 1.00 50.20 127 ALA C N 1
ATOM 1836 C CA . ALA B 1 133 ? 23.604 25.360 27.780 1.00 58.43 127 ALA C CA 1
ATOM 1837 C C . ALA B 1 133 ? 22.221 25.998 27.811 1.00 65.15 127 ALA C C 1
ATOM 1838 O O . ALA B 1 133 ? 21.957 26.966 27.091 1.00 59.37 127 ALA C O 1
ATOM 1840 N N . LYS B 1 134 ? 21.350 25.458 28.653 1.00 53.13 128 LYS C N 1
ATOM 1841 C CA . LYS B 1 134 ? 19.915 25.840 28.659 1.00 66.67 128 LYS C CA 1
ATOM 1842 C C . LYS B 1 134 ? 19.127 25.128 29.795 1.00 73.95 128 LYS C C 1
ATOM 1843 O O . LYS B 1 134 ? 19.657 24.268 30.528 1.00 72.18 128 LYS C O 1
ATOM 1845 N N . LEU C 1 1 ? 30.419 24.870 31.777 0.50 36.10 -5 LEU F N 1
ATOM 1846 C CA . LEU C 1 1 ? 31.131 23.624 31.343 0.50 36.53 -5 LEU F CA 1
ATOM 1847 C C . LEU C 1 1 ? 30.578 22.374 32.058 0.50 37.96 -5 LEU F C 1
ATOM 1848 O O . LEU C 1 1 ? 29.424 22.395 32.494 0.50 31.42 -5 LEU F O 1
ATOM 1850 N N . TYR C 1 2 ? 31.398 21.309 32.167 0.50 37.91 -4 TYR F N 1
ATOM 1851 C CA . TYR C 1 2 ? 30.926 19.935 32.508 0.50 37.39 -4 TYR F CA 1
ATOM 1852 C C . TYR C 1 2 ? 30.389 19.778 33.937 0.50 39.00 -4 TYR F C 1
ATOM 1853 O O . TYR C 1 2 ? 29.377 19.070 34.195 0.50 33.45 -4 TYR F O 1
ATOM 1855 N N . PHE C 1 3 ? 31.092 20.434 34.860 0.50 35.43 -3 PHE F N 1
ATOM 1856 C CA . PHE C 1 3 ? 30.735 20.410 36.248 0.50 36.40 -3 PHE F CA 1
ATOM 1857 C C . PHE C 1 3 ? 29.475 21.246 36.447 0.50 38.30 -3 PHE F C 1
ATOM 1858 O O . PHE C 1 3 ? 28.677 20.929 37.273 0.50 41.25 -3 PHE F O 1
ATOM 1860 N N . GLN C 1 4 ? 29.282 22.297 35.647 0.50 41.80 -2 GLN F N 1
ATOM 1861 C CA . GLN C 1 4 ? 28.054 23.101 35.700 0.50 39.08 -2 GLN F CA 1
ATOM 1862 C C . GLN C 1 4 ? 26.789 22.464 35.091 0.50 40.33 -2 GLN F C 1
ATOM 1863 O O . GLN C 1 4 ? 25.756 23.108 35.034 0.50 38.18 -2 GLN F O 1
ATOM 1869 N N . GLY C 1 5 ? 26.862 21.234 34.593 0.50 39.50 -1 GLY F N 1
ATOM 1870 C CA . GLY C 1 5 ? 25.686 20.634 33.930 0.50 39.72 -1 GLY F CA 1
ATOM 1871 C C . GLY C 1 5 ? 25.734 20.614 32.399 0.50 42.11 -1 GLY F C 1
ATOM 1872 O O . GLY C 1 5 ? 25.443 1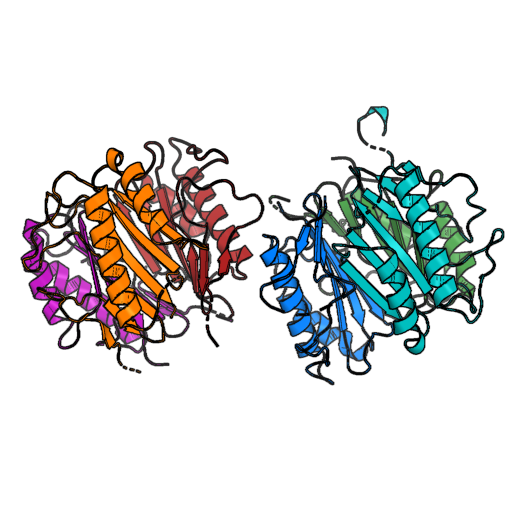9.597 31.788 0.50 39.02 -1 GLY F O 1
ATOM 1873 N N . HIS C 1 6 ? 26.088 21.734 31.775 0.50 46.16 0 HIS F N 1
ATOM 1874 C CA . HIS C 1 6 ? 26.360 21.727 30.330 0.50 49.32 0 HIS F CA 1
ATOM 1875 C C . HIS C 1 6 ? 27.491 20.801 30.118 0.50 54.17 0 HIS F C 1
ATOM 1876 O O . HIS C 1 6 ? 28.652 21.167 30.266 0.50 53.19 0 HIS F O 1
ATOM 1896 N N . PRO C 1 8 ? 30.020 18.867 27.947 1.00 84.87 2 PRO F N 1
ATOM 1897 C CA . PRO C 1 8 ? 30.522 19.156 26.606 1.00 73.98 2 PRO F CA 1
ATOM 1898 C C . PRO C 1 8 ? 30.169 18.028 25.588 1.00 64.29 2 PRO F C 1
ATOM 1899 O O . PRO C 1 8 ? 29.897 16.912 25.992 1.00 58.58 2 PRO F O 1
ATOM 1903 N N . LYS C 1 9 ? 30.174 18.321 24.288 1.00 53.04 3 LYS F N 1
ATOM 1904 C CA . LYS C 1 9 ? 30.011 17.250 23.302 1.00 50.13 3 LYS F CA 1
ATOM 1905 C C . LYS C 1 9 ? 31.082 16.187 23.499 1.00 50.24 3 LYS F C 1
ATOM 1906 O O . LYS C 1 9 ? 32.175 16.463 24.006 1.00 55.18 3 LYS F O 1
ATOM 1912 N N . SER C 1 10 ? 30.767 14.968 23.173 1.00 47.08 4 SER F N 1
ATOM 1913 C CA . SER C 1 10 ? 31.746 13.903 23.218 1.00 50.13 4 SER F CA 1
ATOM 1914 C C . SER C 1 10 ? 32.131 13.718 21.798 1.00 45.97 4 SER F C 1
ATOM 1915 O O . SER C 1 10 ? 31.253 13.791 20.929 1.00 40.69 4 SER F O 1
ATOM 1918 N N . VAL C 1 11 ? 33.408 13.480 21.549 1.00 45.76 5 VAL F N 1
ATOM 1919 C CA . VAL C 1 11 ? 33.831 13.058 20.250 1.00 47.44 5 VAL F CA 1
ATOM 1920 C C . VAL C 1 11 ? 33.686 11.539 20.223 1.00 48.80 5 VAL F C 1
ATOM 1921 O O . VAL C 1 11 ? 33.728 10.904 21.280 1.00 48.39 5 VAL F O 1
ATOM 1925 N N . ILE C 1 12 ? 33.387 10.988 19.048 1.00 43.82 6 ILE F N 1
ATOM 1926 C CA . ILE C 1 12 ? 33.194 9.564 18.880 1.00 46.59 6 ILE F CA 1
ATOM 1927 C C . ILE C 1 12 ? 34.263 9.124 17.927 1.00 49.12 6 ILE F C 1
ATOM 1928 O O . ILE C 1 12 ? 34.256 9.530 16.757 1.00 47.31 6 ILE F O 1
ATOM 1933 N N . ILE C 1 13 ? 35.169 8.291 18.415 1.00 52.92 7 ILE F N 1
ATOM 1934 C CA . ILE C 1 13 ? 36.264 7.777 17.597 1.00 59.30 7 ILE F CA 1
ATOM 1935 C C . ILE C 1 13 ? 36.277 6.245 17.783 1.00 59.67 7 ILE F C 1
ATOM 1936 O O . ILE C 1 13 ? 36.781 5.744 18.771 1.00 58.45 7 ILE F O 1
ATOM 1941 N N . PRO C 1 14 ? 35.687 5.503 16.839 1.00 57.11 8 PRO F N 1
ATOM 1942 C CA . PRO C 1 14 ? 35.642 4.054 16.997 1.00 59.53 8 PRO F CA 1
ATOM 1943 C C . PRO C 1 14 ? 37.042 3.439 17.044 1.00 66.46 8 PRO F C 1
ATOM 1944 O O . PRO C 1 14 ? 37.933 3.921 16.345 1.00 68.73 8 PRO F O 1
ATOM 1948 N N . ALA C 1 15 ? 37.227 2.402 17.870 1.00 71.90 9 ALA F N 1
ATOM 1949 C CA . ALA C 1 15 ? 38.480 1.635 17.923 1.00 77.22 9 ALA F CA 1
ATOM 1950 C C . ALA C 1 15 ? 38.921 1.322 16.507 1.00 81.37 9 ALA F C 1
ATOM 1951 O O . ALA C 1 15 ? 38.139 0.774 15.742 1.00 82.98 9 ALA F O 1
ATOM 1953 N N . GLY C 1 16 ? 40.155 1.683 16.149 1.00 90.57 10 GLY F N 1
ATOM 1954 C CA . GLY C 1 16 ? 40.702 1.350 14.829 1.00 94.12 10 GLY F CA 1
ATOM 1955 C C . GLY C 1 16 ? 40.509 2.407 13.757 1.00 89.80 10 GLY F C 1
ATOM 1956 O O . GLY C 1 16 ? 41.093 2.309 12.701 1.00 92.99 10 GLY F O 1
ATOM 1957 N N . SER C 1 17 ? 39.684 3.415 13.996 1.00 93.01 11 SER F N 1
ATOM 1958 C CA . SER C 1 17 ? 39.508 4.470 1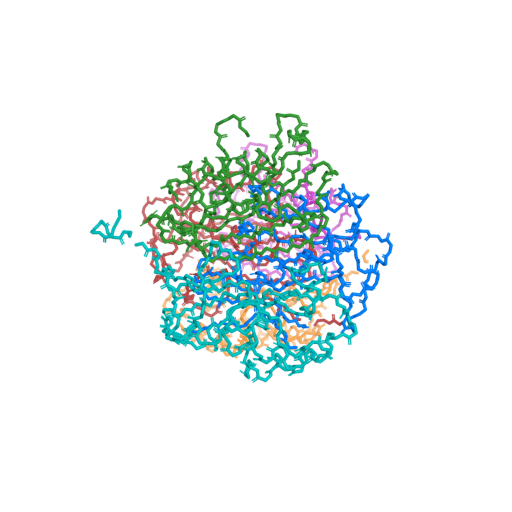2.991 1.00 88.89 11 SER F CA 1
ATOM 1959 C C . SER C 1 17 ? 40.896 5.115 12.772 1.00 93.70 11 SER F C 1
ATOM 1960 O O . SER C 1 17 ? 41.674 5.229 13.728 1.00 92.24 11 SER F O 1
ATOM 1962 N N . SER C 1 18 ? 41.208 5.485 11.521 1.00 93.66 12 SER F N 1
ATOM 1963 C CA . SER C 1 18 ? 42.502 6.052 11.163 1.00 95.04 12 SER F CA 1
ATOM 1964 C C . SER C 1 18 ? 42.446 7.584 10.999 1.00 95.59 12 SER F C 1
ATOM 1965 O O . SER C 1 18 ? 41.378 8.165 11.035 1.00 83.95 12 SER F O 1
ATOM 1967 N N . ALA C 1 19 ? 43.614 8.225 10.853 1.00 105.38 13 ALA F N 1
ATOM 1968 C CA . ALA C 1 19 ? 43.752 9.710 10.726 1.00 107.24 13 ALA F CA 1
ATOM 1969 C C . ALA C 1 19 ? 42.787 10.410 9.712 1.00 104.48 13 ALA F C 1
ATOM 1970 O O . ALA C 1 19 ? 42.708 9.990 8.549 1.00 106.90 13 ALA F O 1
ATOM 1972 N N . PRO C 1 20 ? 42.088 11.509 10.126 1.00 104.93 14 PRO F N 1
ATOM 1973 C CA . PRO C 1 20 ? 41.177 12.196 9.164 1.00 100.83 14 PRO F CA 1
ATOM 1974 C C . PRO C 1 20 ? 41.863 13.176 8.153 1.00 100.33 14 PRO F C 1
ATOM 1975 O O . PRO C 1 20 ? 42.881 13.787 8.488 1.00 103.91 14 PRO F O 1
ATOM 1979 N N . LEU C 1 21 ? 41.290 13.313 6.943 1.00 98.34 15 LEU F N 1
ATOM 1980 C CA . LEU C 1 21 ? 41.785 14.228 5.872 1.00 97.64 15 LEU F CA 1
ATOM 1981 C C . LEU C 1 21 ? 41.810 15.711 6.276 1.00 97.54 15 LEU F C 1
ATOM 1982 O O . LEU C 1 21 ? 42.447 16.535 5.610 1.00 99.30 15 LEU F O 1
ATOM 1984 N N . ALA C 1 22 ? 41.087 16.049 7.342 1.00 90.27 16 ALA F N 1
ATOM 1985 C CA . ALA C 1 22 ? 41.050 17.409 7.889 1.00 84.11 16 ALA F CA 1
ATOM 1986 C C . ALA C 1 22 ? 40.751 17.398 9.420 1.00 74.47 16 ALA F C 1
ATOM 1987 O O . ALA C 1 22 ? 40.628 16.325 10.046 1.00 76.67 16 ALA F O 1
ATOM 1989 N N . PRO C 1 23 ? 40.657 18.599 10.027 1.00 67.46 17 PRO F N 1
ATOM 1990 C CA . PRO C 1 23 ? 40.270 18.771 11.436 1.00 63.35 17 PRO F CA 1
ATOM 1991 C C . PRO C 1 23 ? 38.782 18.478 11.754 1.00 54.16 17 PRO F C 1
ATOM 1992 O O . PRO C 1 23 ? 38.000 19.374 11.943 1.00 46.82 17 PRO F O 1
ATOM 1996 N N . PHE C 1 24 ? 38.464 17.203 11.849 1.00 51.89 18 PHE F N 1
ATOM 1997 C CA . PHE C 1 24 ? 37.151 16.739 12.281 1.00 51.61 18 PHE F CA 1
ATOM 1998 C C . PHE C 1 24 ? 37.275 15.334 12.854 1.00 49.31 18 PHE F C 1
ATOM 1999 O O . PHE C 1 24 ? 38.258 14.665 12.636 1.00 50.27 18 PHE F O 1
ATOM 2007 N N . VAL C 1 25 ? 36.252 14.921 13.577 1.00 44.86 19 VAL F N 1
ATOM 2008 C CA . VAL C 1 25 ? 36.184 13.615 14.117 1.00 43.98 19 VAL F CA 1
ATOM 2009 C C . VAL C 1 25 ? 35.151 12.766 13.389 1.00 42.42 19 VAL F C 1
ATOM 2010 O O . VAL C 1 25 ? 34.370 13.271 12.640 1.00 44.21 19 VAL F O 1
ATOM 2014 N N . PRO C 1 26 ? 35.156 11.474 13.602 1.00 40.61 20 PRO F N 1
ATOM 2015 C CA . PRO C 1 26 ? 34.191 10.659 12.912 1.00 38.06 20 PRO F CA 1
ATOM 2016 C C . PRO C 1 26 ? 32.755 11.065 13.268 1.00 34.41 20 PRO F C 1
ATOM 2017 O O . PRO C 1 26 ? 31.915 11.097 12.409 1.00 30.55 20 PRO F O 1
ATOM 2021 N N . GLY C 1 27 ? 32.524 11.428 14.514 1.00 33.74 21 GLY F N 1
ATOM 2022 C CA . GLY C 1 27 ? 31.235 11.924 14.941 1.00 31.67 21 GLY F CA 1
ATOM 2023 C C . GLY C 1 27 ? 31.276 12.632 16.258 1.00 32.66 21 GLY F C 1
ATOM 2024 O O . GLY C 1 27 ? 32.271 12.510 17.000 1.00 35.48 21 GLY F O 1
ATOM 2025 N N . THR C 1 28 ? 30.206 13.362 16.560 1.00 28.63 22 THR F N 1
ATOM 2026 C CA . THR C 1 28 ? 30.029 13.986 17.843 1.00 29.63 22 THR F CA 1
ATOM 2027 C C . THR C 1 28 ? 28.691 13.568 18.468 1.00 29.31 22 THR F C 1
ATOM 2028 O O . THR C 1 28 ? 27.742 13.211 17.770 1.00 30.45 22 THR F O 1
ATOM 2032 N N . LEU C 1 29 ? 28.578 13.674 19.770 1.00 32.94 23 LEU F N 1
ATOM 2033 C CA . LEU C 1 29 ? 27.379 13.300 20.499 1.00 32.37 23 LEU F CA 1
ATOM 2034 C C . LEU C 1 29 ? 27.138 14.396 21.499 1.00 35.75 23 LEU F C 1
ATOM 2035 O O . LEU C 1 29 ? 28.041 14.725 22.317 1.00 37.27 23 LEU F O 1
ATOM 2040 N N . ALA C 1 30 ? 25.925 14.947 21.475 1.00 33.91 24 ALA F N 1
ATOM 2041 C CA . ALA C 1 30 ? 25.528 15.962 22.481 1.00 36.53 24 ALA F CA 1
ATOM 2042 C C . ALA C 1 30 ? 24.032 15.787 22.750 1.00 35.52 24 ALA F C 1
ATOM 2043 O O . ALA C 1 30 ? 23.202 15.765 21.833 1.00 32.32 24 ALA F O 1
ATOM 2045 N N . ASP C 1 31 ? 23.677 15.674 24.011 1.00 36.98 25 ASP F N 1
ATOM 2046 C CA . ASP C 1 31 ? 22.261 15.615 24.406 1.00 38.20 25 ASP F CA 1
ATOM 2047 C C . ASP C 1 31 ? 21.502 14.531 23.638 1.00 37.69 25 ASP F C 1
ATOM 2048 O O . ASP C 1 31 ? 20.367 14.732 23.191 1.00 36.74 25 ASP F O 1
ATOM 2053 N N . GLY C 1 32 ? 22.151 13.373 23.466 1.00 36.27 26 GLY F N 1
ATOM 2054 C CA . GLY C 1 32 ? 21.475 12.243 22.904 1.00 32.57 26 GLY F CA 1
ATOM 2055 C C . GLY C 1 32 ? 21.433 12.294 21.389 1.00 28.59 26 GLY F C 1
ATOM 2056 O O . GLY C 1 32 ? 20.861 11.426 20.801 1.00 30.54 26 GLY F O 1
ATOM 2057 N N . VAL C 1 33 ? 22.019 13.303 20.774 1.00 28.42 27 VAL F N 1
ATOM 2058 C CA . VAL C 1 33 ? 22.035 13.427 19.304 1.00 24.77 27 VAL F CA 1
ATOM 2059 C C . VAL C 1 33 ? 23.444 13.195 18.775 1.00 24.86 27 VAL F C 1
ATOM 2060 O O . VAL C 1 33 ? 24.405 13.793 19.257 1.00 28.04 27 VAL F O 1
ATOM 2064 N N . VAL C 1 34 ? 23.571 12.268 17.823 1.00 24.59 28 VAL F N 1
ATOM 2065 C CA . VAL C 1 34 ? 24.830 11.916 17.195 1.00 24.58 28 VAL F CA 1
ATOM 2066 C C . VAL C 1 34 ? 24.859 12.587 15.836 1.00 22.67 28 VAL F C 1
ATOM 2067 O O . VAL C 1 34 ? 23.938 12.408 15.037 1.00 24.36 28 VAL F O 1
ATOM 2071 N N . TYR C 1 35 ? 25.917 13.375 15.596 1.00 22.53 29 TYR F N 1
ATOM 2072 C CA . TYR C 1 35 ? 26.216 13.931 14.255 1.00 24.04 29 TYR F CA 1
ATOM 2073 C C . TYR C 1 35 ? 27.410 13.198 13.696 1.00 23.80 29 TYR F C 1
ATOM 2074 O O . TYR C 1 35 ? 28.532 13.297 14.255 1.00 24.78 29 TYR F O 1
ATOM 2083 N N . VAL C 1 36 ? 27.210 12.420 12.625 1.00 24.36 30 VAL F N 1
ATOM 2084 C CA . VAL C 1 36 ? 28.295 11.732 11.954 1.00 23.72 30 VAL F CA 1
ATOM 2085 C C . VAL C 1 36 ? 28.791 12.593 10.827 1.00 25.47 30 VAL F C 1
ATOM 2086 O O . VAL C 1 36 ? 28.018 13.094 10.023 1.00 22.42 30 VAL F O 1
ATOM 2090 N N . SER C 1 37 ? 30.109 12.741 10.754 1.00 26.95 31 SER F N 1
ATOM 2091 C CA . SER C 1 37 ? 30.730 13.501 9.696 1.00 27.17 31 SER F CA 1
ATOM 2092 C C . SER C 1 37 ? 30.448 12.901 8.345 1.00 28.98 31 SER F C 1
ATOM 2093 O O . SER C 1 37 ? 30.174 11.714 8.218 1.00 28.41 31 SER F O 1
ATOM 2096 N N . GLY C 1 38 ? 30.577 13.723 7.313 1.00 29.46 32 GLY F N 1
ATOM 2097 C CA . GLY C 1 38 ? 30.508 13.210 5.975 1.00 29.46 32 GLY F CA 1
ATOM 2098 C C . GLY C 1 38 ? 31.534 12.123 5.868 1.00 32.61 32 GLY F C 1
ATOM 2099 O O . GLY C 1 38 ? 32.696 12.342 6.182 1.00 34.64 32 GLY F O 1
ATOM 2100 N N . THR C 1 39 ? 31.114 10.955 5.435 1.00 32.67 33 THR F N 1
ATOM 2101 C CA . THR C 1 39 ? 31.972 9.779 5.426 1.00 33.91 33 THR F CA 1
ATOM 2102 C C . THR C 1 39 ? 32.115 9.314 3.977 1.00 35.13 33 THR F C 1
ATOM 2103 O O . THR C 1 39 ? 31.113 9.211 3.232 1.00 32.98 33 THR F O 1
ATOM 2107 N N . LEU C 1 40 ? 33.363 9.040 3.592 1.00 37.90 34 LEU F N 1
ATOM 2108 C CA . LEU C 1 40 ? 33.689 8.532 2.248 1.00 40.87 34 LEU F CA 1
ATOM 2109 C C . LEU C 1 40 ? 34.321 7.145 2.387 1.00 43.88 34 LEU F C 1
ATOM 2110 O O . LEU C 1 40 ? 34.678 6.730 3.482 1.00 42.00 34 LEU F O 1
ATOM 2115 N N . ALA C 1 41 ? 34.497 6.447 1.273 1.00 47.44 35 ALA F N 1
ATOM 2116 C CA . ALA C 1 41 ? 35.084 5.098 1.294 1.00 49.65 35 ALA F CA 1
ATOM 2117 C C . ALA C 1 41 ? 36.598 5.171 1.342 1.00 54.62 35 ALA F C 1
ATOM 2118 O O . ALA C 1 41 ? 37.271 4.911 0.356 1.00 57.92 35 ALA F O 1
ATOM 2120 N N . PHE C 1 42 ? 37.129 5.544 2.504 1.00 57.49 36 PHE F N 1
ATOM 2121 C CA . PHE C 1 42 ? 38.552 5.745 2.695 1.00 61.74 36 PHE F CA 1
ATOM 2122 C C . PHE C 1 42 ? 39.181 4.557 3.394 1.00 65.79 36 PHE F C 1
ATOM 2123 O O . PHE C 1 42 ? 38.613 4.007 4.321 1.00 60.85 36 PHE F O 1
ATOM 2131 N N . ASP C 1 43 ? 40.387 4.208 2.939 1.00 70.86 37 ASP F N 1
ATOM 2132 C CA . ASP C 1 43 ? 41.268 3.264 3.643 1.00 77.36 37 ASP F CA 1
ATOM 2133 C C . ASP C 1 43 ? 41.883 4.014 4.819 1.00 79.27 37 ASP F C 1
ATOM 2134 O O . ASP C 1 43 ? 41.672 5.223 4.967 1.00 75.70 37 ASP F O 1
ATOM 2136 N N . GLN C 1 44 ? 42.679 3.328 5.634 1.00 83.19 38 GLN F N 1
ATOM 2137 C CA . GLN C 1 44 ? 43.697 4.044 6.390 1.00 86.92 38 GLN F CA 1
ATOM 2138 C C . GLN C 1 44 ? 44.406 4.928 5.314 1.00 90.48 38 GLN F C 1
ATOM 2139 O O . GLN C 1 44 ? 44.336 4.684 4.080 1.00 88.93 38 GLN F O 1
ATOM 2141 N N . HIS C 1 45 ? 45.017 5.997 5.773 1.00 94.31 39 HIS F N 1
ATOM 2142 C CA . HIS C 1 45 ? 45.694 6.963 4.935 1.00 98.82 39 HIS F CA 1
ATOM 2143 C C . HIS C 1 45 ? 44.818 7.659 3.906 1.00 92.30 39 HIS F C 1
ATOM 2144 O O . HIS C 1 45 ? 45.348 8.294 3.006 1.00 89.80 39 HIS F O 1
ATOM 2151 N N . ASN C 1 46 ? 43.493 7.526 4.006 1.00 84.76 40 ASN F N 1
ATOM 2152 C CA . ASN C 1 46 ? 42.585 8.401 3.242 1.00 84.64 40 ASN F CA 1
ATOM 2153 C C . ASN C 1 46 ? 42.716 8.329 1.697 1.00 83.81 40 ASN F C 1
ATOM 2154 O O . ASN C 1 46 ? 42.528 9.332 0.997 1.00 86.91 40 ASN F O 1
ATOM 2156 N N . ASN C 1 47 ? 42.982 7.135 1.173 1.00 82.14 41 ASN F N 1
ATOM 2157 C CA . ASN C 1 47 ? 42.804 6.863 -0.238 1.00 83.32 41 ASN F CA 1
ATOM 2158 C C . ASN C 1 47 ? 41.421 6.275 -0.427 1.00 77.13 41 ASN F C 1
ATOM 2159 O O . ASN C 1 47 ? 40.936 5.526 0.438 1.00 75.92 41 ASN F O 1
ATOM 2164 N N . VAL C 1 48 ? 40.818 6.545 -1.574 1.00 73.93 42 VAL F N 1
ATOM 2165 C CA . VAL C 1 48 ? 39.513 6.018 -1.902 1.00 72.95 42 VAL F CA 1
ATOM 2166 C C . VAL C 1 48 ? 39.591 4.534 -2.256 1.00 74.82 42 VAL F C 1
ATOM 2167 O O . VAL C 1 48 ? 40.369 4.159 -3.096 1.00 80.81 42 VAL F O 1
ATOM 2171 N N . LEU C 1 49 ? 38.783 3.703 -1.619 1.00 70.89 43 LEU F N 1
ATOM 2172 C CA . LEU C 1 49 ? 38.663 2.286 -1.940 1.00 72.47 43 LEU F CA 1
ATOM 2173 C C . LEU C 1 49 ? 37.602 2.087 -3.024 1.00 72.30 43 LEU F C 1
ATOM 2174 O O . LEU C 1 49 ? 36.661 2.882 -3.151 1.00 68.25 43 LEU F O 1
ATOM 2179 N N . PHE C 1 50 ? 37.775 1.056 -3.841 1.00 73.22 44 PHE F N 1
ATOM 2180 C CA . PHE C 1 50 ? 36.757 0.615 -4.807 1.00 74.89 44 PHE F CA 1
ATOM 2181 C C . PHE C 1 50 ? 36.397 1.682 -5.879 1.00 75.66 44 PHE F C 1
ATOM 2182 O O . PHE C 1 50 ? 35.226 1.998 -6.095 1.00 68.66 44 PHE F O 1
ATOM 2190 N N . ALA C 1 51 ? 37.433 2.147 -6.596 1.00 81.93 45 ALA F N 1
ATOM 2191 C CA . ALA C 1 51 ? 37.369 3.268 -7.528 1.00 84.28 45 ALA F CA 1
ATOM 2192 C C . ALA C 1 51 ? 36.127 3.434 -8.413 1.00 84.54 45 ALA F C 1
ATOM 2193 O O . ALA C 1 51 ? 35.514 4.550 -8.462 1.00 87.00 45 ALA F O 1
ATOM 2195 N N . ASP C 1 52 ? 35.774 2.365 -9.111 1.00 87.60 46 ASP F N 1
ATOM 2196 C CA . ASP C 1 52 ? 34.681 2.418 -10.083 1.00 89.41 46 ASP F CA 1
ATOM 2197 C C . ASP C 1 52 ? 33.500 1.570 -9.630 1.00 86.76 46 ASP F C 1
ATOM 2198 O O . ASP C 1 52 ? 32.707 1.126 -10.457 1.00 88.68 46 ASP F O 1
ATOM 2200 N N . ASP C 1 53 ? 33.343 1.403 -8.311 1.00 82.71 47 ASP F N 1
ATOM 2201 C CA . ASP C 1 53 ? 32.338 0.503 -7.768 1.00 77.24 47 ASP F CA 1
ATOM 2202 C C . ASP C 1 53 ? 31.465 1.222 -6.729 1.00 68.83 47 ASP F C 1
ATOM 2203 O O . ASP C 1 53 ? 31.760 1.219 -5.528 1.00 61.64 47 ASP F O 1
ATOM 2208 N N . PRO C 1 54 ? 30.381 1.859 -7.195 1.00 67.84 48 PRO F N 1
ATOM 2209 C CA . PRO C 1 54 ? 29.600 2.667 -6.225 1.00 61.97 48 PRO F CA 1
ATOM 2210 C C . PRO C 1 54 ? 28.971 1.803 -5.157 1.00 58.56 48 PRO F C 1
ATOM 2211 O O . PRO C 1 54 ? 28.805 2.275 -4.018 1.00 53.08 48 PRO F O 1
ATOM 2215 N N . LYS C 1 55 ? 28.610 0.563 -5.499 1.00 61.51 49 LYS F N 1
ATOM 2216 C CA . LYS C 1 55 ? 28.008 -0.309 -4.486 1.00 60.61 49 LYS F CA 1
ATOM 2217 C C . LYS C 1 55 ? 28.999 -0.546 -3.337 1.00 58.12 49 LYS F C 1
ATOM 2218 O O . LYS C 1 55 ? 28.643 -0.430 -2.161 1.00 56.94 49 LYS F O 1
ATOM 2224 N N . ALA C 1 56 ? 30.239 -0.881 -3.665 1.00 59.96 50 ALA F N 1
ATOM 2225 C CA . ALA C 1 56 ? 31.226 -1.217 -2.639 1.00 57.81 50 ALA F CA 1
ATOM 2226 C C . ALA C 1 56 ? 31.593 0.027 -1.816 1.00 53.59 50 ALA F C 1
ATOM 2227 O O . ALA C 1 56 ? 31.782 -0.048 -0.602 1.00 48.97 50 ALA F O 1
ATOM 2229 N N . GLN C 1 57 ? 31.673 1.177 -2.477 1.00 53.84 51 GLN F N 1
ATOM 2230 C CA . GLN C 1 57 ? 31.908 2.451 -1.750 1.00 51.14 51 GLN F CA 1
ATOM 2231 C C . GLN C 1 57 ? 30.786 2.782 -0.786 1.00 46.70 51 GLN F C 1
ATOM 2232 O O . GLN C 1 57 ? 31.043 3.126 0.367 1.00 44.66 51 GLN F O 1
ATOM 2238 N N . THR C 1 58 ? 29.539 2.620 -1.223 1.00 46.93 52 THR F N 1
ATOM 2239 C CA . THR C 1 58 ? 28.377 2.898 -0.335 1.00 44.27 52 THR F CA 1
ATOM 2240 C C . THR C 1 58 ? 28.367 1.961 0.853 1.00 42.36 52 THR F C 1
ATOM 2241 O O . THR C 1 58 ? 28.165 2.382 1.983 1.00 38.11 52 THR F O 1
ATOM 2245 N N . ARG C 1 59 ? 28.673 0.690 0.605 1.00 45.26 53 ARG F N 1
ATOM 2246 C CA . ARG C 1 59 ? 28.718 -0.271 1.684 1.00 44.53 53 ARG F CA 1
ATOM 2247 C C . ARG C 1 59 ? 29.782 0.124 2.728 1.00 42.56 53 ARG F C 1
ATOM 2248 O O . ARG C 1 59 ? 29.532 0.059 3.940 1.00 39.75 53 ARG F O 1
ATOM 2256 N N . HIS C 1 60 ? 30.979 0.472 2.268 1.00 44.84 54 HIS F N 1
ATOM 2257 C CA . HIS C 1 60 ? 32.057 0.830 3.184 1.00 45.13 54 HIS F CA 1
ATOM 2258 C C . HIS C 1 60 ? 31.707 2.070 4.022 1.00 41.88 54 HIS F C 1
ATOM 2259 O O . HIS C 1 60 ? 31.913 2.106 5.269 1.00 40.19 54 HIS F O 1
ATOM 2266 N N . VAL C 1 61 ? 31.125 3.062 3.361 1.00 38.14 55 VAL F N 1
ATOM 2267 C CA . VAL C 1 61 ? 30.663 4.278 4.024 1.00 36.23 55 VAL F CA 1
ATOM 2268 C C . VAL C 1 61 ? 29.635 3.950 5.122 1.00 34.21 55 VAL F C 1
ATOM 2269 O O . VAL C 1 61 ? 29.743 4.429 6.260 1.00 31.58 55 VAL F O 1
ATOM 2273 N N . LEU C 1 62 ? 28.659 3.100 4.806 1.00 34.87 56 LEU F N 1
ATOM 2274 C CA . LEU C 1 62 ? 27.549 2.858 5.801 1.00 32.40 56 LEU F CA 1
ATOM 2275 C C . LEU C 1 62 ? 28.037 1.978 6.916 1.00 33.63 56 LEU F C 1
ATOM 2276 O O . LEU C 1 62 ? 27.552 2.113 8.053 1.00 31.94 56 LEU F O 1
ATOM 2281 N N . GLU C 1 63 ? 29.001 1.101 6.638 1.00 36.69 57 GLU F N 1
ATOM 2282 C CA . GLU C 1 63 ? 29.661 0.329 7.725 1.00 38.48 57 GLU F CA 1
ATOM 2283 C C . GLU C 1 63 ? 30.376 1.255 8.699 1.00 36.89 57 GLU F C 1
ATOM 2284 O O . GLU C 1 63 ? 30.281 1.074 9.924 1.00 35.34 57 GLU F O 1
ATOM 2290 N N . THR C 1 64 ? 31.075 2.249 8.181 1.00 36.98 58 THR F N 1
ATOM 2291 C CA . THR C 1 64 ? 31.777 3.240 9.028 1.00 37.20 58 THR F CA 1
ATOM 2292 C C . THR C 1 64 ? 30.767 4.049 9.851 1.00 34.08 58 THR F C 1
ATOM 2293 O O . THR C 1 64 ? 30.909 4.207 11.090 1.00 32.53 58 THR F O 1
ATOM 2297 N N . ILE C 1 65 ? 29.715 4.530 9.173 1.00 32.13 59 ILE F N 1
ATOM 2298 C CA . ILE C 1 65 ? 28.699 5.302 9.873 1.00 28.96 59 ILE F CA 1
ATOM 2299 C C . ILE C 1 65 ? 28.041 4.506 10.972 1.00 29.51 59 ILE F C 1
ATOM 2300 O O . ILE C 1 65 ? 27.913 4.985 12.134 1.00 28.32 59 ILE F O 1
ATOM 2305 N N . ARG C 1 66 ? 27.740 3.242 10.681 1.00 29.62 60 ARG F N 1
ATOM 2306 C CA . ARG C 1 66 ? 27.205 2.372 11.705 1.00 31.36 60 ARG F CA 1
ATOM 2307 C C . ARG C 1 66 ? 28.104 2.228 12.928 1.00 30.97 60 ARG F C 1
ATOM 2308 O O . ARG C 1 66 ? 27.582 2.222 14.055 1.00 29.78 60 ARG F O 1
ATOM 2316 N N . LYS C 1 67 ? 29.423 2.080 12.714 1.00 34.22 61 LYS F N 1
ATOM 2317 C CA . LYS C 1 67 ? 30.359 1.953 13.829 1.00 37.63 61 LYS F CA 1
ATOM 2318 C C . LYS C 1 67 ? 30.332 3.219 14.666 1.00 34.39 61 LYS F C 1
ATOM 2319 O O . LYS C 1 67 ? 30.370 3.143 15.883 1.00 35.17 61 LYS F O 1
ATOM 2325 N N . VAL C 1 68 ? 30.261 4.373 14.017 1.00 32.75 62 VAL F N 1
ATOM 2326 C CA . VAL C 1 68 ? 30.223 5.631 14.783 1.00 31.43 62 VAL F CA 1
ATOM 2327 C C . VAL C 1 68 ? 28.950 5.623 15.674 1.00 30.20 62 VAL F C 1
ATOM 2328 O O . VAL C 1 68 ? 29.026 5.893 16.872 1.00 30.11 62 VAL F O 1
ATOM 2332 N N . ILE C 1 69 ? 27.808 5.321 15.092 1.00 27.57 63 ILE F N 1
ATOM 2333 C CA . ILE C 1 69 ? 26.563 5.353 15.835 1.00 28.06 63 ILE F CA 1
ATOM 2334 C C . ILE C 1 69 ? 26.559 4.309 16.942 1.00 30.39 63 ILE F C 1
ATOM 2335 O O . ILE C 1 69 ? 26.143 4.603 18.090 1.00 30.27 63 ILE F O 1
ATOM 2340 N N . GLU C 1 70 ? 27.089 3.109 16.656 1.00 29.79 64 GLU F N 1
ATOM 2341 C CA . GLU C 1 70 ? 27.148 2.054 17.693 1.00 32.82 64 GLU F CA 1
ATOM 2342 C C . GLU C 1 70 ? 28.092 2.399 18.801 1.00 33.48 64 GLU F C 1
ATOM 2343 O O . GLU C 1 70 ? 27.782 2.200 19.979 1.00 36.21 64 GLU F O 1
ATOM 2349 N N . THR C 1 71 ? 29.229 2.983 18.460 1.00 35.63 65 THR F N 1
ATOM 2350 C CA . THR C 1 71 ? 30.212 3.382 19.480 1.00 36.64 65 THR F CA 1
ATOM 2351 C C . THR C 1 71 ? 29.562 4.414 20.418 1.00 37.45 65 THR F C 1
ATOM 2352 O O . THR C 1 71 ? 29.869 4.445 21.597 1.00 36.80 65 THR F O 1
ATOM 2356 N N . ALA C 1 72 ? 28.702 5.271 19.861 1.00 34.73 66 ALA F N 1
ATOM 2357 C CA . ALA C 1 72 ? 28.095 6.343 20.601 1.00 35.06 66 ALA F CA 1
ATOM 2358 C C . ALA C 1 72 ? 26.991 5.816 21.518 1.00 37.54 66 ALA F C 1
ATOM 2359 O O . ALA C 1 72 ? 26.588 6.463 22.469 1.00 39.62 66 ALA F O 1
ATOM 2361 N N . GLY C 1 73 ? 26.531 4.606 21.252 1.00 37.88 67 GLY F N 1
ATOM 2362 C CA . GLY C 1 73 ? 25.525 3.979 22.090 1.00 39.75 67 GLY F CA 1
ATOM 2363 C C . GLY C 1 73 ? 24.188 3.793 21.392 1.00 39.04 67 GLY F C 1
ATOM 2364 O O . GLY C 1 73 ? 23.217 3.479 22.032 1.00 38.32 67 GLY F O 1
ATOM 2365 N N . GLY C 1 74 ? 24.143 3.888 20.080 1.00 34.08 68 GLY F N 1
ATOM 2366 C CA . GLY C 1 74 ? 22.877 3.679 19.355 1.00 34.88 68 GLY F CA 1
ATOM 2367 C C . GLY C 1 74 ? 22.917 2.620 18.261 1.00 33.02 68 GLY F C 1
ATOM 2368 O O . GLY C 1 74 ? 23.848 1.844 18.191 1.00 33.51 68 GLY F O 1
ATOM 2369 N N . THR C 1 75 ? 21.888 2.598 17.405 1.00 29.57 69 THR F N 1
ATOM 2370 C CA . THR C 1 75 ? 21.816 1.653 16.333 1.00 30.84 69 THR F CA 1
ATOM 2371 C C . THR C 1 75 ? 21.346 2.390 15.096 1.00 29.13 69 THR F C 1
ATOM 2372 O O . THR C 1 75 ? 20.904 3.538 15.175 1.00 26.72 69 THR F O 1
ATOM 2384 N N . ALA C 1 77 ? 18.674 2.000 13.499 1.00 31.16 71 ALA F N 1
ATOM 2385 C CA . ALA C 1 77 ? 17.256 2.358 13.650 1.00 33.81 71 ALA F CA 1
ATOM 2386 C C . ALA C 1 77 ? 17.075 3.786 14.271 1.00 30.41 71 ALA F C 1
ATOM 2387 O O . ALA C 1 77 ? 16.020 4.386 14.143 1.00 30.24 71 ALA F O 1
ATOM 2389 N N . ASP C 1 78 ? 18.090 4.280 14.962 1.00 29.31 72 ASP F N 1
ATOM 2390 C CA . ASP C 1 78 ? 18.043 5.618 15.561 1.00 29.82 72 ASP F CA 1
ATOM 2391 C C . ASP C 1 78 ? 18.314 6.766 14.602 1.00 25.72 72 ASP F C 1
ATOM 2392 O O . ASP C 1 78 ? 18.123 7.931 14.960 1.00 25.44 72 ASP F O 1
ATOM 2397 N N . VAL C 1 79 ? 18.773 6.445 13.386 1.00 26.99 73 VAL F N 1
ATOM 2398 C CA . VAL C 1 79 ? 19.077 7.464 12.439 1.00 25.21 73 VAL F CA 1
ATOM 2399 C C . VAL C 1 79 ? 17.805 8.183 12.004 1.00 26.49 73 VAL F C 1
ATOM 2400 O O . VAL C 1 79 ? 16.840 7.548 11.591 1.00 27.29 73 VAL F O 1
ATOM 2404 N N . THR C 1 80 ? 17.774 9.516 12.155 1.00 25.34 74 THR F N 1
ATOM 2405 C CA . THR C 1 80 ? 16.648 10.295 11.713 1.00 26.35 74 THR F CA 1
ATOM 2406 C C . THR C 1 80 ? 16.835 10.933 10.343 1.00 26.55 74 THR F C 1
ATOM 2407 O O . THR C 1 80 ? 15.853 11.205 9.647 1.00 27.18 74 THR F O 1
ATOM 2411 N N . PHE C 1 81 ? 18.084 11.181 9.952 1.00 24.34 75 PHE F N 1
ATOM 2412 C CA . PHE C 1 81 ? 18.325 11.872 8.711 1.00 22.44 75 PHE F CA 1
ATOM 2413 C C . PHE C 1 81 ? 19.677 11.519 8.116 1.00 23.56 75 PHE F C 1
ATOM 2414 O O . PHE C 1 81 ? 20.675 11.496 8.824 1.00 21.26 75 PHE F O 1
ATOM 2422 N N . ASN C 1 82 ? 19.732 11.332 6.789 1.00 20.94 76 ASN F N 1
ATOM 2423 C CA . ASN C 1 82 ? 20.974 11.154 6.095 1.00 23.00 76 ASN F CA 1
ATOM 2424 C C . ASN C 1 82 ? 21.098 12.162 4.965 1.00 24.27 76 ASN F C 1
ATOM 2425 O O . ASN C 1 82 ? 20.129 12.386 4.254 1.00 23.40 76 ASN F O 1
ATOM 2430 N N . SER C 1 83 ? 22.278 12.784 4.844 1.00 23.88 77 SER F N 1
ATOM 2431 C CA . SER C 1 83 ? 22.638 13.679 3.776 1.00 26.14 77 SER F CA 1
ATOM 2432 C C . SER C 1 83 ? 23.556 12.912 2.844 1.00 28.49 77 SER F C 1
ATOM 2433 O O . SER C 1 83 ? 24.611 12.529 3.248 1.00 26.13 77 SER F O 1
ATOM 2436 N N . ILE C 1 84 ? 23.106 12.695 1.607 1.00 29.60 78 ILE F N 1
ATOM 2437 C CA . ILE C 1 84 ? 23.846 11.915 0.655 1.00 32.13 78 ILE F CA 1
ATOM 2438 C C . ILE C 1 84 ? 24.287 12.832 -0.473 1.00 32.88 78 ILE F C 1
ATOM 2439 O O . ILE C 1 84 ? 23.491 13.590 -1.021 1.00 33.71 78 ILE F O 1
ATOM 2444 N N . PHE C 1 85 ? 25.566 12.749 -0.773 1.00 34.77 79 PHE F N 1
ATOM 2445 C CA . PHE C 1 85 ? 26.218 13.485 -1.843 1.00 36.56 79 PHE F CA 1
ATOM 2446 C C . PHE C 1 85 ? 26.782 12.487 -2.855 1.00 41.22 79 PHE F C 1
ATOM 2447 O O . PHE C 1 85 ? 27.521 11.585 -2.511 1.00 42.03 79 PHE F O 1
ATOM 2455 N N . ILE C 1 86 ? 26.427 12.642 -4.131 1.00 41.97 80 ILE F N 1
ATOM 2456 C CA . ILE C 1 86 ? 26.975 11.770 -5.190 1.00 46.52 80 ILE F CA 1
ATOM 2457 C C . ILE C 1 86 ? 27.551 12.605 -6.331 1.00 49.28 80 ILE F C 1
ATOM 2458 O O . ILE C 1 86 ? 27.296 13.809 -6.386 1.00 46.35 80 ILE F O 1
ATOM 2463 N N . THR C 1 87 ? 28.368 11.981 -7.190 1.00 53.87 81 THR F N 1
ATOM 2464 C CA . THR C 1 87 ? 28.992 12.691 -8.306 1.00 58.31 81 THR F CA 1
ATOM 2465 C C . THR C 1 87 ? 28.274 12.445 -9.640 1.00 61.68 81 THR F C 1
ATOM 2466 O O . THR C 1 87 ? 28.407 13.220 -10.540 1.00 65.14 81 THR F O 1
ATOM 2470 N N . ASP C 1 88 ? 27.491 11.375 -9.749 1.00 63.26 82 ASP F N 1
ATOM 2471 C CA . ASP C 1 88 ? 26.876 10.994 -11.014 1.00 67.85 82 ASP F CA 1
ATOM 2472 C C . ASP C 1 88 ? 25.544 10.263 -10.780 1.00 64.40 82 ASP F C 1
ATOM 2473 O O . ASP C 1 88 ? 25.507 9.178 -10.231 1.00 62.61 82 ASP F O 1
ATOM 2478 N N . TRP C 1 89 ? 24.457 10.820 -11.299 1.00 64.28 83 TRP F N 1
ATOM 2479 C CA . TRP C 1 89 ? 23.157 10.147 -11.210 1.00 64.88 83 TRP F CA 1
ATOM 2480 C C . TRP C 1 89 ? 23.068 8.746 -11.801 1.00 67.03 83 TRP F C 1
ATOM 2481 O O . TRP C 1 89 ? 22.194 7.995 -11.414 1.00 67.54 83 TRP F O 1
ATOM 2492 N N . LYS C 1 90 ? 23.974 8.355 -12.692 1.00 71.51 84 LYS F N 1
ATOM 2493 C CA . LYS C 1 90 ? 23.992 6.965 -13.177 1.00 74.87 84 LYS F CA 1
ATOM 2494 C C . LYS C 1 90 ? 24.257 5.960 -12.068 1.00 72.11 84 LYS F C 1
ATOM 2495 O O . LYS C 1 90 ? 23.943 4.796 -12.226 1.00 73.32 84 LYS F O 1
ATOM 2499 N N . ASN C 1 91 ? 24.797 6.422 -10.929 1.00 69.14 85 ASN F N 1
ATOM 2500 C CA . ASN C 1 91 ? 25.115 5.574 -9.789 1.00 66.44 85 ASN F CA 1
ATOM 2501 C C . ASN C 1 91 ? 24.039 5.570 -8.719 1.00 62.77 85 ASN F C 1
ATOM 2502 O O . ASN C 1 91 ? 24.131 4.796 -7.777 1.00 60.35 85 ASN F O 1
ATOM 2507 N N . TYR C 1 92 ? 23.007 6.384 -8.899 1.00 61.95 86 TYR F N 1
ATOM 2508 C CA . TYR C 1 92 ? 21.954 6.516 -7.922 1.00 60.77 86 TYR F CA 1
ATOM 2509 C C . TYR C 1 92 ? 21.270 5.211 -7.558 1.00 58.57 86 TYR F C 1
ATOM 2510 O O . TYR C 1 92 ? 21.076 4.931 -6.379 1.00 57.66 86 TYR F O 1
ATOM 2519 N N . ALA C 1 93 ? 20.910 4.419 -8.556 1.00 63.77 87 ALA F N 1
ATOM 2520 C CA . ALA C 1 93 ? 20.256 3.127 -8.315 1.00 64.25 87 ALA F CA 1
ATOM 2521 C C . ALA C 1 93 ? 21.114 2.216 -7.435 1.00 61.17 87 ALA F C 1
ATOM 2522 O O . ALA C 1 93 ? 20.613 1.597 -6.515 1.00 60.70 87 ALA F O 1
ATOM 2524 N N . ALA C 1 94 ? 22.390 2.092 -7.782 1.00 62.04 88 ALA F N 1
ATOM 2525 C CA . ALA C 1 94 ? 23.299 1.217 -7.053 1.00 59.23 88 ALA F CA 1
ATOM 2526 C C . ALA C 1 94 ? 23.450 1.683 -5.590 1.00 53.55 88 ALA F C 1
ATOM 2527 O O . ALA C 1 94 ? 23.443 0.848 -4.703 1.00 48.78 88 ALA F O 1
ATOM 2529 N N . ILE C 1 95 ? 23.583 3.002 -5.388 1.00 50.66 89 ILE F N 1
ATOM 2530 C CA . ILE C 1 95 ? 23.794 3.576 -4.074 1.00 48.38 89 ILE F CA 1
ATOM 2531 C C . ILE C 1 95 ? 22.531 3.295 -3.254 1.00 45.79 89 ILE F C 1
ATOM 2532 O O . ILE C 1 95 ? 22.606 2.815 -2.145 1.00 46.97 89 ILE F O 1
ATOM 2537 N N . ASN C 1 96 ? 21.362 3.548 -3.840 1.00 48.29 90 ASN F N 1
ATOM 2538 C CA . ASN C 1 96 ? 20.099 3.262 -3.166 1.00 48.30 90 ASN F CA 1
ATOM 2539 C C . ASN C 1 96 ? 19.934 1.801 -2.753 1.00 49.90 90 ASN F C 1
ATOM 2540 O O . ASN C 1 96 ? 19.416 1.535 -1.687 1.00 49.57 90 ASN F O 1
ATOM 2545 N N . GLU C 1 97 ? 20.357 0.878 -3.606 1.00 53.61 91 GLU F N 1
ATOM 2546 C CA . GLU C 1 97 ? 20.212 -0.543 -3.357 1.00 54.40 91 GLU F CA 1
ATOM 2547 C C . GLU 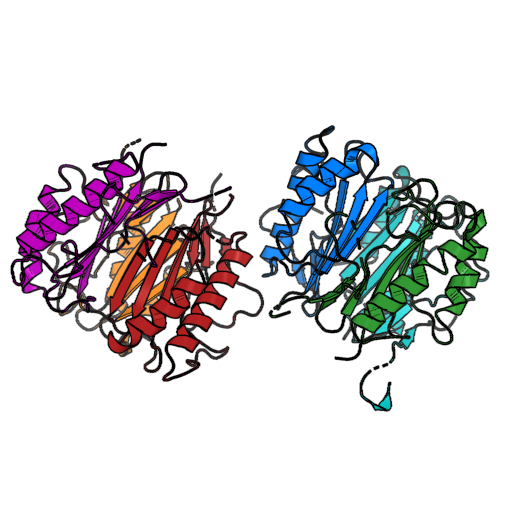C 1 97 ? 20.981 -0.913 -2.099 1.00 51.17 91 GLU F C 1
ATOM 2548 O O . GLU C 1 97 ? 20.430 -1.549 -1.206 1.00 50.44 91 GLU F O 1
ATOM 2554 N N . ILE C 1 98 ? 22.227 -0.487 -1.998 1.00 48.27 92 ILE F N 1
ATOM 2555 C CA . ILE C 1 98 ? 22.986 -0.784 -0.785 1.00 45.76 92 ILE F CA 1
ATOM 2556 C C . ILE C 1 98 ? 22.440 -0.061 0.439 1.00 43.89 92 ILE F C 1
ATOM 2557 O O . ILE C 1 98 ? 22.318 -0.614 1.542 1.00 43.27 92 ILE F O 1
ATOM 2562 N N . TYR C 1 99 ? 22.114 1.200 0.242 1.00 43.34 93 TYR F N 1
ATOM 2563 C CA . TYR C 1 99 ? 21.543 2.017 1.304 1.00 38.54 93 TYR F CA 1
ATOM 2564 C C . TYR C 1 99 ? 20.386 1.325 1.986 1.00 38.12 93 TYR F C 1
ATOM 2565 O O . TYR C 1 99 ? 20.336 1.286 3.210 1.00 31.29 93 TYR F O 1
ATOM 2574 N N . ALA C 1 100 ? 19.458 0.783 1.218 1.00 41.07 94 ALA F N 1
ATOM 2575 C CA . ALA C 1 100 ? 18.273 0.147 1.744 1.00 42.92 94 ALA F CA 1
ATOM 2576 C C . ALA C 1 100 ? 18.598 -0.997 2.683 1.00 44.55 94 ALA F C 1
ATOM 2577 O O . ALA C 1 100 ? 17.909 -1.195 3.676 1.00 44.80 94 ALA F O 1
ATOM 2579 N N . GLU C 1 101 ? 19.656 -1.743 2.364 1.00 45.06 95 GLU F N 1
ATOM 2580 C CA . GLU C 1 101 ? 20.068 -2.871 3.148 1.00 44.19 95 GLU F CA 1
ATOM 2581 C C . GLU C 1 101 ? 20.429 -2.455 4.545 1.00 41.54 95 GLU F C 1
ATOM 2582 O O . GLU C 1 101 ? 20.274 -3.238 5.461 1.00 42.38 95 GLU F O 1
ATOM 2588 N N . PHE C 1 102 ? 20.959 -1.244 4.709 1.00 37.74 96 PHE F N 1
ATOM 2589 C CA . PHE C 1 102 ? 21.418 -0.812 6.015 1.00 37.18 96 PHE F CA 1
ATOM 2590 C C . PHE C 1 102 ? 20.326 -0.237 6.898 1.00 36.77 96 PHE F C 1
ATOM 2591 O O . PHE C 1 102 ? 20.572 0.008 8.055 1.00 35.39 96 PHE F O 1
ATOM 2599 N N . PHE C 1 103 ? 19.140 -0.003 6.330 1.00 37.34 97 PHE F N 1
ATOM 2600 C CA . PHE C 1 103 ? 18.015 0.588 7.081 1.00 38.39 97 PHE F CA 1
ATOM 2601 C C . PHE C 1 103 ? 16.751 -0.229 6.867 1.00 41.40 97 PHE F C 1
ATOM 2602 O O . PHE C 1 103 ? 15.857 0.154 6.122 1.00 48.42 97 PHE F O 1
ATOM 2610 N N . PRO C 1 104 ? 16.743 -1.424 7.424 1.00 43.54 98 PRO F N 1
ATOM 2611 C CA . PRO C 1 104 ? 15.599 -2.330 7.284 1.00 48.10 98 PRO F CA 1
ATOM 2612 C C . PRO C 1 104 ? 14.450 -1.743 8.156 1.00 49.34 98 PRO F C 1
ATOM 2613 O O . PRO C 1 104 ? 14.736 -1.159 9.195 1.00 47.67 98 PRO F O 1
ATOM 2617 N N . GLY C 1 105 ? 13.188 -1.899 7.808 1.00 52.20 99 GLY F N 1
ATOM 2618 C CA . GLY C 1 105 ? 12.147 -1.307 8.661 1.00 52.47 99 GLY F CA 1
ATOM 2619 C C . GLY C 1 105 ? 12.054 0.156 8.322 1.00 48.19 99 GLY F C 1
ATOM 2620 O O . GLY C 1 105 ? 12.411 0.546 7.206 1.00 49.07 99 GLY F O 1
ATOM 2621 N N . ASP C 1 106 ? 11.551 0.946 9.267 1.00 45.65 100 ASP F N 1
ATOM 2622 C CA . ASP C 1 106 ? 11.227 2.352 9.001 1.00 46.92 100 ASP F CA 1
ATOM 2623 C C . ASP C 1 106 ? 12.462 3.119 8.589 1.00 42.23 100 ASP F C 1
ATOM 2624 O O . ASP C 1 106 ? 13.428 3.180 9.341 1.00 40.75 100 ASP F O 1
ATOM 2629 N N . LYS C 1 107 ? 12.410 3.750 7.417 1.00 40.91 101 LYS F N 1
ATOM 2630 C CA . LYS C 1 107 ? 13.540 4.428 6.820 1.00 39.66 101 LYS F CA 1
ATOM 2631 C C . LYS C 1 107 ? 13.711 5.870 7.390 1.00 37.52 101 LYS F C 1
ATOM 2632 O O . LYS C 1 107 ? 12.770 6.491 7.858 1.00 38.17 101 LYS F O 1
ATOM 2638 N N . PRO C 1 108 ? 14.923 6.356 7.401 1.00 34.60 102 PRO F N 1
ATOM 2639 C CA . PRO C 1 108 ? 15.157 7.738 7.750 1.00 32.52 102 PRO F CA 1
ATOM 2640 C C . PRO C 1 108 ? 14.643 8.712 6.687 1.00 31.12 102 PRO F C 1
ATOM 2641 O O . PRO C 1 108 ? 14.379 8.339 5.563 1.00 33.76 102 PRO F O 1
ATOM 2645 N N . ALA C 1 109 ? 14.575 9.972 7.047 1.00 28.32 103 ALA F N 1
ATOM 2646 C CA . ALA C 1 109 ? 14.420 11.042 6.144 1.00 28.14 103 ALA F CA 1
ATOM 2647 C C . ALA C 1 109 ? 15.785 11.236 5.480 1.00 27.05 103 ALA F C 1
ATOM 2648 O O . ALA C 1 109 ? 16.818 10.848 6.049 1.00 25.16 103 ALA F O 1
ATOM 2650 N N . ARG C 1 110 ? 15.828 11.795 4.281 1.00 27.22 104 ARG F N 1
ATOM 2651 C CA . ARG C 1 110 ? 17.125 12.039 3.660 1.00 27.68 104 ARG F CA 1
ATOM 2652 C C . ARG C 1 110 ? 17.028 13.095 2.559 1.00 29.57 104 ARG F C 1
ATOM 2653 O O . ARG C 1 110 ? 15.934 13.452 2.123 1.00 32.49 104 ARG F O 1
ATOM 2661 N N . PHE C 1 111 ? 18.182 13.547 2.120 1.00 28.69 105 PHE F N 1
ATOM 2662 C CA . PHE C 1 111 ? 18.297 14.149 0.778 1.00 31.94 105 PHE F CA 1
ATOM 2663 C C . PHE C 1 111 ? 19.435 13.448 0.030 1.00 32.97 105 PHE F C 1
ATOM 2664 O O . PHE C 1 111 ? 20.323 12.893 0.645 1.00 31.95 105 PHE F O 1
ATOM 2672 N N . CYS C 1 112 ? 19.422 13.571 -1.289 1.00 35.44 106 CYS F N 1
ATOM 2673 C CA . CYS C 1 112 ? 20.526 13.146 -2.120 1.00 36.31 106 CYS F CA 1
ATOM 2674 C C . CYS C 1 112 ? 20.739 14.207 -3.168 1.00 38.23 106 CYS F C 1
ATOM 2675 O O . CYS C 1 112 ? 19.800 14.542 -3.970 1.00 39.99 106 CYS F O 1
ATOM 2678 N N . ILE C 1 113 ? 21.936 14.771 -3.204 1.00 36.75 107 ILE F N 1
ATOM 2679 C CA . ILE C 1 113 ? 22.249 15.783 -4.260 1.00 39.56 107 ILE F CA 1
ATOM 2680 C C . ILE C 1 113 ? 23.519 15.433 -4.964 1.00 39.80 107 ILE F C 1
ATOM 2681 O O . ILE C 1 113 ? 24.304 14.622 -4.468 1.00 38.20 107 ILE F O 1
ATOM 2686 N N . GLN C 1 114 ? 23.754 16.065 -6.095 1.00 42.62 108 GLN F N 1
ATOM 2687 C CA . GLN C 1 114 ? 24.965 15.826 -6.858 1.00 48.02 108 GLN F CA 1
ATOM 2688 C C . GLN C 1 114 ? 25.879 17.023 -6.708 1.00 48.27 108 GLN F C 1
ATOM 2689 O O . GLN C 1 114 ? 25.440 18.140 -6.894 1.00 48.04 108 GLN F O 1
ATOM 2695 N N . CYS C 1 115 ? 27.144 16.790 -6.383 1.00 48.43 109 CYS F N 1
ATOM 2696 C CA . CYS C 1 115 ? 28.103 17.862 -6.158 1.00 47.60 109 CYS F CA 1
ATOM 2697 C C . CYS C 1 115 ? 29.532 17.370 -6.395 1.00 48.11 109 CYS F C 1
ATOM 2698 O O . CYS C 1 115 ? 29.703 16.224 -6.769 1.00 49.78 109 CYS F O 1
ATOM 2701 N N . GLY C 1 116 ? 30.533 18.198 -6.106 1.00 45.36 110 GLY F N 1
ATOM 2702 C CA . GLY C 1 116 ? 31.912 17.744 -6.038 1.00 47.97 110 GLY F CA 1
ATOM 2703 C C . GLY C 1 116 ? 32.357 17.226 -4.656 1.00 45.40 110 GLY F C 1
ATOM 2704 O O . GLY C 1 116 ? 31.904 17.720 -3.613 1.00 41.52 110 GLY F O 1
ATOM 2705 N N . LEU C 1 117 ? 33.231 16.219 -4.680 1.00 48.04 111 LEU F N 1
ATOM 2706 C CA . LEU C 1 117 ? 33.763 15.555 -3.484 1.00 46.65 111 LEU F CA 1
ATOM 2707 C C . LEU C 1 117 ? 35.245 15.713 -3.387 1.00 50.19 111 LEU F C 1
ATOM 2708 O O . LEU C 1 117 ? 35.905 16.039 -4.361 1.00 50.77 111 LEU F O 1
ATOM 2713 N N . VAL C 1 118 ? 35.759 15.515 -2.189 1.00 48.61 112 VAL F N 1
ATOM 2714 C CA . VAL C 1 118 ? 37.134 15.815 -1.908 1.00 53.61 112 VAL F CA 1
ATOM 2715 C C . VAL C 1 118 ? 38.150 15.036 -2.780 1.00 58.75 112 VAL F C 1
ATOM 2716 O O . VAL C 1 118 ? 39.223 15.544 -3.045 1.00 60.96 112 VAL F O 1
ATOM 2720 N N . LYS C 1 119 ? 37.821 13.817 -3.199 1.00 61.63 113 LYS F N 1
ATOM 2721 C CA . LYS C 1 119 ? 38.712 13.061 -4.119 1.00 68.10 113 LYS F CA 1
ATOM 2722 C C . LYS C 1 119 ? 38.004 12.630 -5.353 1.00 67.50 113 LYS F C 1
ATOM 2723 O O . LYS C 1 119 ? 36.803 12.355 -5.359 1.00 60.26 113 LYS F O 1
ATOM 2729 N N . PRO C 1 120 ? 38.764 12.573 -6.441 1.00 72.07 114 PRO F N 1
ATOM 2730 C CA . PRO C 1 120 ? 38.201 12.265 -7.744 1.00 73.91 114 PRO F CA 1
ATOM 2731 C C . PRO C 1 120 ? 37.589 10.887 -7.830 1.00 72.02 114 PRO F C 1
ATOM 2732 O O . PRO C 1 120 ? 36.618 10.716 -8.520 1.00 71.18 114 PRO F O 1
ATOM 2736 N N . ASP C 1 121 ? 38.163 9.902 -7.173 1.00 73.82 115 ASP F N 1
ATOM 2737 C CA . ASP C 1 121 ? 37.592 8.553 -7.270 1.00 74.94 115 ASP F CA 1
ATOM 2738 C C . ASP C 1 121 ? 36.419 8.315 -6.342 1.00 68.00 115 ASP F C 1
ATOM 2739 O O . ASP C 1 121 ? 35.740 7.288 -6.466 1.00 68.44 115 ASP F O 1
ATOM 2744 N N . ALA C 1 122 ? 36.158 9.239 -5.421 1.00 64.19 116 ALA F N 1
ATOM 2745 C CA . ALA C 1 122 ? 35.003 9.116 -4.511 1.00 57.64 116 ALA F CA 1
ATOM 2746 C C . ALA C 1 122 ? 33.692 9.251 -5.299 1.00 57.16 116 ALA F C 1
ATOM 2747 O O . ALA C 1 122 ? 33.543 10.176 -6.100 1.00 62.16 116 ALA F O 1
ATOM 2749 N N . LEU C 1 123 ? 32.769 8.316 -5.130 1.00 53.83 117 LEU F N 1
ATOM 2750 C CA . LEU C 1 123 ? 31.499 8.330 -5.843 1.00 53.08 117 LEU F CA 1
ATOM 2751 C C . LEU C 1 123 ? 30.321 8.719 -4.935 1.00 49.15 117 LEU F C 1
ATOM 2752 O O . LEU C 1 123 ? 29.225 9.013 -5.409 1.00 47.66 117 LEU F O 1
ATOM 2757 N N . VAL C 1 124 ? 30.533 8.668 -3.632 1.00 45.91 118 VAL F N 1
ATOM 2758 C CA . VAL C 1 124 ? 29.443 8.888 -2.695 1.00 42.27 118 VAL F CA 1
ATOM 2759 C C . VAL C 1 124 ? 30.040 9.377 -1.389 1.00 38.81 118 VAL F C 1
ATOM 2760 O O . VAL C 1 124 ? 31.128 8.958 -1.013 1.00 39.64 118 VAL F O 1
ATOM 2764 N N . GLU C 1 125 ? 29.282 10.210 -0.672 1.00 36.79 119 GLU F N 1
ATOM 2765 C CA . GLU C 1 125 ? 29.592 10.600 0.679 1.00 33.65 119 GLU F CA 1
ATOM 2766 C C . GLU C 1 125 ? 28.292 10.715 1.425 1.00 31.52 119 GLU F C 1
ATOM 2767 O O . GLU C 1 125 ? 27.316 11.239 0.875 1.00 31.24 119 GLU F O 1
ATOM 2773 N N . ILE C 1 126 ? 28.266 10.307 2.706 1.00 30.90 120 ILE F N 1
ATOM 2774 C CA . ILE C 1 126 ? 27.061 10.396 3.535 1.00 27.28 120 ILE F CA 1
ATOM 2775 C C . ILE C 1 126 ? 27.391 10.984 4.898 1.00 25.75 120 ILE F C 1
ATOM 2776 O O . ILE C 1 126 ? 28.375 10.572 5.499 1.00 26.48 120 ILE F O 1
ATOM 2781 N N . ALA C 1 127 ? 26.561 11.929 5.347 1.00 23.72 121 ALA F N 1
ATOM 2782 C CA . ALA C 1 127 ? 26.544 12.421 6.719 1.00 22.19 121 ALA F CA 1
ATOM 2783 C C . ALA C 1 127 ? 25.226 12.069 7.369 1.00 22.69 121 ALA F C 1
ATOM 2784 O O . ALA C 1 127 ? 24.217 11.946 6.669 1.00 22.26 121 ALA F O 1
ATOM 2786 N N . THR C 1 128 ? 25.176 11.941 8.724 1.00 20.93 122 THR F N 1
ATOM 2787 C CA . THR C 1 128 ? 24.088 11.290 9.335 1.00 21.58 122 THR F CA 1
ATOM 2788 C C . THR C 1 128 ? 23.785 11.923 10.700 1.00 22.00 122 THR F C 1
ATOM 2789 O O . THR C 1 128 ? 24.680 12.332 11.394 1.00 21.28 122 THR F O 1
ATOM 2793 N N . ILE C 1 129 ? 22.505 12.003 11.014 1.00 22.50 123 ILE F N 1
ATOM 2794 C CA . ILE C 1 129 ? 22.026 12.407 12.356 1.00 21.23 123 ILE F CA 1
ATOM 2795 C C . ILE C 1 129 ? 21.255 11.283 12.973 1.00 20.40 123 ILE F C 1
ATOM 2796 O O . ILE C 1 129 ? 20.337 10.745 12.325 1.00 21.57 123 ILE F O 1
ATOM 2801 N N . ALA C 1 130 ? 21.461 11.001 14.288 1.00 20.34 124 ALA F N 1
ATOM 2802 C CA . ALA C 1 130 ? 20.774 9.944 14.923 1.00 20.10 124 ALA F CA 1
ATOM 2803 C C . ALA C 1 130 ? 20.374 10.403 16.378 1.00 22.22 124 ALA F C 1
ATOM 2804 O O . ALA C 1 130 ? 21.112 11.232 16.919 1.00 20.98 124 ALA F O 1
ATOM 2806 N N . HIS C 1 131 ? 19.189 10.014 16.834 1.00 23.28 125 HIS F N 1
ATOM 2807 C CA . HIS C 1 131 ? 18.718 10.330 18.162 1.00 26.81 125 HIS F CA 1
ATOM 2808 C C . HIS C 1 131 ? 18.783 9.081 18.896 1.00 28.80 125 HIS F C 1
ATOM 2809 O O . HIS C 1 131 ? 18.068 8.174 18.624 1.00 27.85 125 HIS F O 1
ATOM 2816 N N . ILE C 1 132 ? 19.675 9.030 19.889 1.00 30.33 126 ILE F N 1
ATOM 2817 C CA . ILE C 1 132 ? 19.945 7.790 20.523 1.00 32.66 126 ILE F CA 1
ATOM 2818 C C . ILE C 1 132 ? 19.559 7.716 21.967 1.00 39.36 126 ILE F C 1
ATOM 2819 O O . ILE C 1 132 ? 19.660 6.628 22.479 1.00 43.13 126 ILE F O 1
ATOM 2824 N N . ALA C 1 133 ? 19.205 8.791 22.662 1.00 42.02 127 ALA F N 1
ATOM 2825 C CA . ALA C 1 133 ? 19.062 8.621 24.176 1.00 55.57 127 ALA F CA 1
ATOM 2826 C C . ALA C 1 133 ? 17.608 8.316 24.536 1.00 61.01 127 ALA F C 1
ATOM 2827 O O . ALA C 1 133 ? 17.027 7.370 23.977 1.00 70.38 127 ALA F O 1
ATOM 2829 N N . HIS D 1 6 ? -26.969 30.490 -7.486 1.00 64.13 0 HIS B N 1
ATOM 2830 C CA . HIS D 1 6 ? -26.922 29.287 -6.609 1.00 71.86 0 HIS B CA 1
ATOM 2831 C C . HIS D 1 6 ? -27.848 28.151 -7.053 1.00 71.74 0 HIS B C 1
ATOM 2832 O O . HIS D 1 6 ? -28.977 28.400 -7.481 1.00 75.97 0 HIS B O 1
ATOM 2847 N N . PRO D 1 8 ? -30.246 25.891 -5.274 1.00 87.67 2 PRO B N 1
ATOM 2848 C CA . PRO D 1 8 ? -30.787 26.156 -3.930 1.00 76.74 2 PRO B CA 1
ATOM 2849 C C . PRO D 1 8 ? -30.433 25.059 -2.896 1.00 66.23 2 PRO B C 1
ATOM 2850 O O . PRO D 1 8 ? -30.095 23.958 -3.295 1.00 63.22 2 PRO B O 1
ATOM 2854 N N . LYS D 1 9 ? -30.469 25.374 -1.597 1.00 56.03 3 LYS B N 1
ATOM 2855 C CA . LYS D 1 9 ? -30.294 24.350 -0.592 1.00 53.78 3 LYS B CA 1
ATOM 2856 C C . LYS D 1 9 ? -31.323 23.258 -0.815 1.00 55.90 3 LYS B C 1
ATOM 2857 O O . LYS D 1 9 ? -32.409 23.494 -1.342 1.00 55.88 3 LYS B O 1
ATOM 2863 N N . SER D 1 10 ? -30.981 22.046 -0.446 1.00 51.73 4 SER B N 1
ATOM 2864 C CA . SER D 1 10 ? -31.952 20.971 -0.492 1.00 55.03 4 SER B CA 1
ATOM 2865 C C . SER D 1 10 ? -32.370 20.787 0.920 1.00 49.34 4 SER B C 1
ATOM 2866 O O . SER D 1 10 ? -31.513 20.876 1.809 1.00 50.96 4 SER B O 1
ATOM 2869 N N . VAL D 1 11 ? -33.637 20.489 1.147 1.00 47.51 5 VAL B N 1
ATOM 2870 C CA . VAL D 1 11 ? -34.084 20.072 2.462 1.00 49.75 5 VAL B CA 1
ATOM 2871 C C . VAL D 1 11 ? -33.907 18.550 2.486 1.00 51.45 5 VAL B C 1
ATOM 2872 O O . VAL D 1 11 ? -33.926 17.913 1.432 1.00 50.24 5 VAL B O 1
ATOM 2876 N N . ILE D 1 12 ? -33.633 18.012 3.667 1.00 45.23 6 ILE B N 1
ATOM 2877 C CA . ILE D 1 12 ? -33.403 16.571 3.855 1.00 46.07 6 ILE B CA 1
ATOM 2878 C C . ILE D 1 12 ? -34.443 16.112 4.835 1.00 47.73 6 ILE B C 1
ATOM 2879 O O . ILE D 1 12 ? -34.477 16.566 5.981 1.00 45.06 6 ILE B O 1
ATOM 2884 N N . ILE D 1 13 ? -35.325 15.258 4.370 1.00 53.82 7 ILE B N 1
ATOM 2885 C CA . ILE D 1 13 ? -36.449 14.768 5.174 1.00 57.83 7 ILE B CA 1
ATOM 2886 C C . ILE D 1 13 ? -36.467 13.231 4.989 1.00 60.77 7 ILE B C 1
ATOM 2887 O O . ILE D 1 13 ? -36.958 12.728 3.992 1.00 61.52 7 ILE B O 1
ATOM 2892 N N . PRO D 1 14 ? -35.904 12.494 5.934 1.00 54.33 8 PRO B N 1
ATOM 2893 C CA . PRO D 1 14 ? -35.791 11.052 5.763 1.00 58.31 8 PRO B CA 1
ATOM 2894 C C . PRO D 1 14 ? -37.153 10.377 5.682 1.00 63.33 8 PRO B C 1
ATOM 2895 O O . PRO D 1 14 ? -38.083 10.803 6.366 1.00 63.14 8 PRO B O 1
ATOM 2899 N N . ALA D 1 15 ? -37.257 9.358 4.821 1.00 71.76 9 ALA B N 1
ATOM 2900 C CA . ALA D 1 15 ? -38.446 8.491 4.700 1.00 77.10 9 ALA B CA 1
ATOM 2901 C C . ALA D 1 15 ? -38.915 8.055 6.082 1.00 81.06 9 ALA B C 1
ATOM 2902 O O . ALA D 1 15 ? -38.107 7.591 6.882 1.00 77.37 9 ALA B O 1
ATOM 2904 N N . GLY D 1 16 ? -40.183 8.301 6.404 1.00 88.22 10 GLY B N 1
ATOM 2905 C CA . GLY D 1 16 ? -40.727 7.939 7.717 1.00 91.66 10 GLY B CA 1
ATOM 2906 C C . GLY D 1 16 ? -40.619 8.998 8.819 1.00 94.41 10 GLY B C 1
ATOM 2907 O O . GLY D 1 16 ? -41.259 8.868 9.851 1.00 96.59 10 GLY B O 1
ATOM 2908 N N . SER D 1 17 ? -39.821 10.048 8.636 1.00 93.72 11 SER B N 1
ATOM 2909 C CA . SER D 1 17 ? -39.717 11.092 9.657 1.00 90.63 11 SER B CA 1
ATOM 2910 C C . SER D 1 17 ? -41.119 11.739 9.800 1.00 92.12 11 SER B C 1
ATOM 2911 O O . SER D 1 17 ? -41.864 11.811 8.829 1.00 93.60 11 SER B O 1
ATOM 2913 N N . SER D 1 18 ? -41.484 12.150 11.019 1.00 96.15 12 SER B N 1
ATOM 2914 C CA . SER D 1 18 ? -42.796 12.757 11.314 1.00 96.20 12 SER B CA 1
ATOM 2915 C C . SER D 1 18 ? -42.676 14.247 11.635 1.00 93.29 12 SER B C 1
ATOM 2916 O O . SER D 1 18 ? -41.604 14.833 11.489 1.00 92.06 12 SER B O 1
ATOM 2918 N N . ALA D 1 19 ? -43.790 14.847 12.050 1.00 93.26 13 ALA B N 1
ATOM 2919 C CA . ALA D 1 19 ? -43.873 16.266 12.385 1.00 88.44 13 ALA B CA 1
ATOM 2920 C C . ALA D 1 19 ? -44.452 16.511 13.783 1.00 87.45 13 ALA B C 1
ATOM 2921 O O . ALA D 1 19 ? -43.714 16.806 14.731 1.00 80.73 13 ALA B O 1
ATOM 2923 N N . ALA D 1 22 ? -43.772 22.322 12.128 1.00 68.61 16 ALA B N 1
ATOM 2924 C CA . ALA D 1 22 ? -42.786 23.315 12.674 1.00 66.59 16 ALA B CA 1
ATOM 2925 C C . ALA D 1 22 ? -42.027 24.062 11.553 1.00 61.47 16 ALA B C 1
ATOM 2926 O O . ALA D 1 22 ? -41.844 23.529 10.477 1.00 60.99 16 ALA B O 1
ATOM 2928 N N . PRO D 1 23 ? -41.569 25.301 11.802 1.00 55.99 17 PRO B N 1
ATOM 2929 C CA . PRO D 1 23 ? -40.860 25.965 10.730 1.00 52.59 17 PRO B CA 1
ATOM 2930 C C . PRO D 1 23 ? -39.343 25.597 10.710 1.00 46.91 17 PRO B C 1
ATOM 2931 O O . PRO D 1 23 ? -38.500 26.482 10.686 1.00 39.84 17 PRO B O 1
ATOM 2935 N N . PHE D 1 24 ? -39.046 24.301 10.649 1.00 45.65 18 PHE B N 1
ATOM 2936 C CA . PHE D 1 24 ? -37.699 23.819 10.292 1.00 46.79 18 PHE B CA 1
ATOM 2937 C C . PHE D 1 24 ? -37.790 22.421 9.650 1.00 46.69 18 PHE B C 1
ATOM 2938 O O . PHE D 1 24 ? -38.832 21.809 9.716 1.00 44.24 18 PHE B O 1
ATOM 2946 N N . VAL D 1 25 ? -36.686 21.975 9.033 1.00 40.65 19 VAL B N 1
ATOM 2947 C CA . VAL D 1 25 ? -36.569 20.667 8.486 1.00 39.57 19 VAL B CA 1
ATOM 2948 C C . VAL D 1 25 ? -35.496 19.875 9.230 1.00 39.04 19 VAL B C 1
ATOM 2949 O O . VAL D 1 25 ? -34.674 20.477 9.919 1.00 37.39 19 VAL B O 1
ATOM 2953 N N . PRO D 1 26 ? -35.461 18.554 9.051 1.00 37.08 20 PRO B N 1
ATOM 2954 C CA . PRO D 1 26 ? -34.479 17.814 9.843 1.00 35.10 20 PRO B CA 1
ATOM 2955 C C . PRO D 1 26 ? -33.044 18.205 9.508 1.00 31.91 20 PRO B C 1
ATOM 2956 O O . PRO D 1 26 ? -32.176 18.173 10.380 1.00 29.89 20 PRO B O 1
ATOM 2960 N N . GLY D 1 27 ? -32.796 18.541 8.251 1.00 31.64 21 GLY B N 1
ATOM 2961 C CA . GLY D 1 27 ? -31.517 19.050 7.842 1.00 30.41 21 GLY B CA 1
ATOM 2962 C C . GLY D 1 27 ? -31.557 19.748 6.522 1.00 32.79 21 GLY B C 1
ATOM 2963 O O . GLY D 1 27 ? -32.530 19.567 5.734 1.00 33.87 21 GLY B O 1
ATOM 2964 N N . THR D 1 28 ? -30.497 20.489 6.231 1.00 31.75 22 THR B N 1
ATOM 2965 C CA . THR D 1 28 ? -30.359 21.101 4.920 1.00 33.90 22 THR B CA 1
ATOM 2966 C C . THR D 1 28 ? -29.015 20.722 4.333 1.00 34.62 22 THR B C 1
ATOM 2967 O O . THR D 1 28 ? -28.077 20.383 5.034 1.00 31.26 22 THR B O 1
ATOM 2971 N N . LEU D 1 29 ? -28.912 20.775 3.007 1.00 38.09 23 LEU B N 1
ATOM 2972 C CA . LEU D 1 29 ? -27.689 20.438 2.291 1.00 38.05 23 LEU B CA 1
ATOM 2973 C C . LEU D 1 29 ? -27.437 21.570 1.279 1.00 39.02 23 LEU B C 1
ATOM 2974 O O . LEU D 1 29 ? -28.306 21.853 0.448 1.00 40.88 23 LEU B O 1
ATOM 2979 N N . ALA D 1 30 ? -26.231 22.135 1.317 1.00 36.44 24 ALA B N 1
ATOM 2980 C CA . ALA D 1 30 ? -25.819 23.160 0.378 1.00 39.87 24 ALA B CA 1
ATOM 2981 C C . ALA D 1 30 ? -24.309 23.034 0.132 1.00 39.28 24 ALA B C 1
ATOM 2982 O O . ALA D 1 30 ? -23.501 23.003 1.054 1.00 35.61 24 ALA B O 1
ATOM 2984 N N . ASP D 1 31 ? -23.919 22.926 -1.132 1.00 42.55 25 ASP B N 1
ATOM 2985 C CA . ASP D 1 31 ? -22.499 22.880 -1.527 1.00 44.85 25 ASP B CA 1
ATOM 2986 C C . ASP D 1 31 ? -21.721 21.786 -0.824 1.00 41.83 25 ASP B C 1
ATOM 2987 O O . ASP D 1 31 ? -20.644 22.015 -0.277 1.00 41.94 25 ASP B O 1
ATOM 2992 N N . GLY D 1 32 ? -22.326 20.611 -0.704 1.00 42.44 26 GLY B N 1
ATOM 2993 C CA . GLY D 1 32 ? -21.705 19.517 0.054 1.00 40.45 26 GLY B CA 1
ATOM 2994 C C . GLY D 1 32 ? -21.732 19.551 1.565 1.00 36.64 26 GLY B C 1
ATOM 2995 O O . GLY D 1 32 ? -21.122 18.687 2.180 1.00 35.54 26 GLY B O 1
ATOM 2996 N N . VAL D 1 33 ? -22.346 20.573 2.177 1.00 34.42 27 VAL B N 1
ATOM 2997 C CA . VAL D 1 33 ? -22.368 20.673 3.636 1.00 31.63 27 VAL B CA 1
ATOM 2998 C C . VAL D 1 33 ? -23.787 20.374 4.080 1.00 31.15 27 VAL B C 1
ATOM 2999 O O . VAL D 1 33 ? -24.752 20.953 3.537 1.00 30.57 27 VAL B O 1
ATOM 3003 N N . VAL D 1 34 ? -23.895 19.448 5.041 1.00 31.94 28 VAL B N 1
ATOM 3004 C CA . VAL D 1 34 ? -25.160 19.114 5.680 1.00 31.52 28 VAL B CA 1
ATOM 3005 C C . VAL D 1 34 ? -25.212 19.790 7.039 1.00 29.23 28 VAL B C 1
ATOM 3006 O O . VAL D 1 34 ? -24.258 19.670 7.819 1.00 25.73 28 VAL B O 1
ATOM 3010 N N . TYR D 1 35 ? -26.275 20.553 7.263 1.00 28.11 29 TYR B N 1
ATOM 3011 C CA . TYR D 1 35 ? -26.575 21.165 8.567 1.00 28.65 29 TYR B CA 1
ATOM 3012 C C . TYR D 1 35 ? -27.779 20.416 9.125 1.00 28.45 29 TYR B C 1
ATOM 3013 O O . TYR D 1 35 ? -28.871 20.461 8.534 1.00 28.25 29 TYR B O 1
ATOM 3022 N N . VAL D 1 36 ? -27.580 19.637 10.180 1.00 26.70 30 VAL B N 1
ATOM 3023 C CA . VAL D 1 36 ? -28.659 18.921 10.800 1.00 24.99 30 VAL B CA 1
ATOM 3024 C C . VAL D 1 36 ? -29.179 19.794 11.906 1.00 24.73 30 VAL B C 1
ATOM 3025 O O . VAL D 1 36 ? -28.419 20.260 12.786 1.00 22.53 30 VAL B O 1
ATOM 3029 N N . SER D 1 37 ? -30.491 19.956 11.948 1.00 24.69 31 SER B N 1
ATOM 3030 C CA . SER D 1 37 ? -31.173 20.652 13.022 1.00 24.55 31 SER B CA 1
ATOM 3031 C C . SER D 1 37 ? -30.882 20.013 14.399 1.00 24.59 31 SER B C 1
ATOM 3032 O O . SER D 1 37 ? -30.599 18.845 14.531 1.00 24.27 31 SER B O 1
ATOM 3035 N N . GLY D 1 38 ? -30.988 20.831 15.438 1.00 24.45 32 GLY B N 1
ATOM 3036 C CA . GLY D 1 38 ? -30.956 20.328 16.787 1.00 24.81 32 GLY B CA 1
ATOM 3037 C C . GLY D 1 38 ? -31.972 19.242 16.914 1.00 27.81 32 GLY B C 1
ATOM 3038 O O . GLY D 1 38 ? -33.129 19.441 16.551 1.00 28.72 32 GLY B O 1
ATOM 3039 N N . THR D 1 39 ? -31.533 18.082 17.346 1.00 27.97 33 THR B N 1
ATOM 3040 C CA . THR D 1 39 ? -32.341 16.902 17.359 1.00 28.58 33 THR B CA 1
ATOM 3041 C C . THR D 1 39 ? -32.484 16.438 18.800 1.00 29.35 33 THR B C 1
ATOM 3042 O O . THR D 1 39 ? -31.501 16.348 19.536 1.00 26.00 33 THR B O 1
ATOM 3046 N N . LEU D 1 40 ? -33.750 16.162 19.179 1.00 30.16 34 LEU B N 1
ATOM 3047 C CA . LEU D 1 40 ? -34.085 15.645 20.512 1.00 32.62 34 LEU B CA 1
ATOM 3048 C C . LEU D 1 40 ? -34.689 14.221 20.385 1.00 34.23 34 LEU B C 1
ATOM 3049 O O . LEU D 1 40 ? -34.992 13.782 19.311 1.00 34.40 34 LEU B O 1
ATOM 3054 N N . ALA D 1 41 ? -34.837 13.526 21.497 1.00 37.27 35 ALA B N 1
ATOM 3055 C CA . ALA D 1 41 ? -35.391 12.153 21.480 1.00 39.09 35 ALA B CA 1
ATOM 3056 C C . ALA D 1 41 ? -36.919 12.231 21.402 1.00 43.98 35 ALA B C 1
ATOM 3057 O O . ALA D 1 41 ? -37.622 11.983 22.385 1.00 45.52 35 ALA B O 1
ATOM 3059 N N . PHE D 1 42 ? -37.443 12.511 20.224 1.00 46.69 36 PHE B N 1
ATOM 3060 C CA . PHE D 1 42 ? -38.869 12.688 20.029 1.00 50.79 36 PHE B CA 1
ATOM 3061 C C . PHE D 1 42 ? -39.574 11.535 19.339 1.00 58.17 36 PHE B C 1
ATOM 3062 O O . PHE D 1 42 ? -38.997 10.874 18.532 1.00 56.90 36 PHE B O 1
ATOM 3070 N N . ASP D 1 43 ? -40.878 11.412 19.628 1.00 66.19 37 ASP B N 1
ATOM 3071 C CA . ASP D 1 43 ? -41.873 10.589 18.937 1.00 76.23 37 ASP B CA 1
ATOM 3072 C C . ASP D 1 43 ? -42.181 11.148 17.611 1.00 78.70 37 ASP B C 1
ATOM 3073 O O . ASP D 1 43 ? -41.783 12.237 17.324 1.00 76.96 37 ASP B O 1
ATOM 3078 N N . GLN D 1 44 ? -42.976 10.428 16.835 1.00 82.75 38 GLN B N 1
ATOM 3079 C CA . GLN D 1 44 ? -43.615 11.008 15.676 1.00 88.42 38 GLN B CA 1
ATOM 3080 C C . GLN D 1 44 ? -44.612 12.095 16.137 1.00 89.25 38 GLN B C 1
ATOM 3081 O O . GLN D 1 44 ? -45.009 12.935 15.343 1.00 94.92 38 GLN B O 1
ATOM 3083 N N . HIS D 1 45 ? -44.987 12.093 17.418 1.00 86.86 39 HIS B N 1
ATOM 3084 C CA . HIS D 1 45 ? -45.862 13.123 18.017 1.00 85.89 39 HIS B CA 1
ATOM 3085 C C . HIS D 1 45 ? -45.136 14.202 18.823 1.00 81.70 39 HIS B C 1
ATOM 3086 O O . HIS D 1 45 ? -45.745 14.959 19.583 1.00 79.52 39 HIS B O 1
ATOM 3088 N N . ASN D 1 46 ? -43.821 14.276 18.685 1.00 75.36 40 ASN B N 1
ATOM 3089 C CA . ASN D 1 46 ? -42.979 15.213 19.447 1.00 73.37 40 ASN B CA 1
ATOM 3090 C C . ASN D 1 46 ? -43.094 15.140 20.975 1.00 69.05 40 ASN B C 1
ATOM 3091 O O . ASN D 1 46 ? -42.955 16.161 21.665 1.00 65.51 40 ASN B O 1
ATOM 3096 N N . ASN D 1 47 ? -43.330 13.930 21.490 1.00 64.75 41 ASN B N 1
ATOM 3097 C CA . ASN D 1 47 ? -43.215 13.666 22.911 1.00 64.36 41 ASN B CA 1
ATOM 3098 C C . ASN D 1 47 ? -41.834 13.094 23.126 1.00 61.49 41 ASN B C 1
ATOM 3099 O O . ASN D 1 47 ? -41.311 12.404 22.239 1.00 60.68 41 ASN B O 1
ATOM 3104 N N . VAL D 1 48 ? -41.248 13.370 24.291 1.00 57.51 42 VAL B N 1
ATOM 3105 C CA . VAL D 1 48 ? -39.893 12.907 24.627 1.00 53.07 42 VAL B CA 1
ATOM 3106 C C . VAL D 1 48 ? -39.956 11.419 24.951 1.00 53.56 42 VAL B C 1
ATOM 3107 O O . VAL D 1 48 ? -40.771 11.012 25.744 1.00 54.44 42 VAL B O 1
ATOM 3111 N N . LEU D 1 49 ? -39.144 10.611 24.276 1.00 50.08 43 LEU B N 1
ATOM 3112 C CA . LEU D 1 49 ? -39.007 9.196 24.535 1.00 50.31 43 LEU B CA 1
ATOM 3113 C C . LEU D 1 49 ? -37.918 9.042 25.662 1.00 50.49 43 LEU B C 1
ATOM 3114 O O . LEU D 1 49 ? -36.984 9.862 25.806 1.00 46.69 43 LEU B O 1
ATOM 3116 N N . PHE D 1 50 ? -38.087 8.045 26.521 1.00 52.04 44 PHE B N 1
ATOM 3117 C CA . PHE D 1 50 ? -37.049 7.649 27.502 1.00 52.36 44 PHE B CA 1
ATOM 3118 C C . PHE D 1 50 ? -36.728 8.731 28.548 1.00 51.11 44 PHE B C 1
ATOM 3119 O O . PHE D 1 50 ? -35.554 9.077 28.785 1.00 45.43 44 PHE B O 1
ATOM 3127 N N . ALA D 1 51 ? -37.784 9.152 29.252 1.00 54.02 45 ALA B N 1
ATOM 3128 C CA . ALA D 1 51 ? -37.777 10.316 30.159 1.00 57.21 45 ALA B CA 1
ATOM 3129 C C . ALA D 1 51 ? -36.547 10.515 31.088 1.00 57.13 45 ALA B C 1
ATOM 3130 O O . ALA D 1 51 ? -35.970 11.637 31.140 1.00 64.76 45 ALA B O 1
ATOM 3132 N N . ASP D 1 52 ? -36.164 9.474 31.798 1.00 58.81 46 ASP B N 1
ATOM 3133 C CA . ASP D 1 52 ? -35.079 9.564 32.762 1.00 60.26 46 ASP B CA 1
ATOM 3134 C C . ASP D 1 52 ? -33.862 8.724 32.342 1.00 58.25 46 ASP B C 1
ATOM 3135 O O . ASP D 1 52 ? -33.082 8.287 33.193 1.00 57.95 46 ASP B O 1
ATOM 3140 N N . ASP D 1 53 ? -33.677 8.542 31.027 1.00 54.04 47 ASP B N 1
ATOM 3141 C CA . ASP D 1 53 ? -32.642 7.658 30.517 1.00 50.92 47 ASP B CA 1
ATOM 3142 C C . ASP D 1 53 ? -31.785 8.406 29.485 1.00 45.72 47 ASP B C 1
ATOM 3143 O O . ASP D 1 53 ? -32.063 8.373 28.280 1.00 41.37 47 ASP B O 1
ATOM 3148 N N . PRO D 1 54 ? -30.733 9.090 29.953 1.00 43.61 48 PRO B N 1
ATOM 3149 C CA . PRO D 1 54 ? -29.940 9.873 28.988 1.00 42.31 48 PRO B CA 1
ATOM 3150 C C . PRO D 1 54 ? -29.285 9.011 27.934 1.00 39.57 48 PRO B C 1
ATOM 3151 O O . PRO D 1 54 ? -29.098 9.479 26.799 1.00 37.21 48 PRO B O 1
ATOM 3155 N N . LYS D 1 55 ? -28.918 7.781 28.271 1.00 39.85 49 LYS B N 1
ATOM 3156 C CA . LYS D 1 55 ? -28.281 6.934 27.271 1.00 38.96 49 LYS B CA 1
ATOM 3157 C C . LYS D 1 55 ? -29.249 6.650 26.121 1.00 37.47 49 LYS B C 1
ATOM 3158 O O . LYS D 1 55 ? -28.882 6.766 24.958 1.00 35.46 49 LYS B O 1
ATOM 3164 N N . ALA D 1 56 ? -30.480 6.268 26.432 1.00 39.00 50 ALA B N 1
ATOM 3165 C CA . ALA D 1 56 ? -31.453 5.892 25.403 1.00 38.20 50 ALA B CA 1
ATOM 3166 C C . ALA D 1 56 ? -31.840 7.134 24.596 1.00 36.06 50 ALA B C 1
ATOM 3167 O O . ALA D 1 56 ? -32.002 7.077 23.364 1.00 34.16 50 ALA B O 1
ATOM 3169 N N . GLN D 1 57 ? -31.938 8.275 25.253 1.00 35.34 51 GLN B N 1
ATOM 3170 C CA . GLN D 1 57 ? -32.200 9.552 24.509 1.00 35.10 51 GLN B CA 1
ATOM 3171 C C . GLN D 1 57 ? -31.087 9.902 23.551 1.00 33.53 51 GLN B C 1
ATOM 3172 O O . GLN D 1 57 ? -31.348 10.255 22.386 1.00 34.11 51 GLN B O 1
ATOM 3178 N N . THR D 1 58 ? -29.844 9.788 24.012 1.00 31.00 52 THR B N 1
ATOM 3179 C CA . THR D 1 58 ? -28.737 10.079 23.150 1.00 30.97 52 THR B CA 1
ATOM 3180 C C . THR D 1 58 ? -28.691 9.156 21.956 1.00 30.69 52 THR B C 1
ATOM 3181 O O . THR D 1 58 ? -28.419 9.581 20.828 1.00 30.14 52 THR B O 1
ATOM 3185 N N . ARG D 1 59 ? -28.961 7.871 22.193 1.00 32.83 53 ARG B N 1
ATOM 3186 C CA . ARG D 1 59 ? -28.944 6.931 21.104 1.00 33.99 53 ARG B CA 1
ATOM 3187 C C . ARG D 1 59 ? -29.988 7.283 20.044 1.00 33.25 53 ARG B C 1
ATOM 3188 O O . ARG D 1 59 ? -29.729 7.231 18.851 1.00 33.48 53 ARG B O 1
ATOM 3196 N N . HIS D 1 60 ? -31.203 7.617 20.481 1.00 35.44 54 HIS B N 1
ATOM 3197 C CA . HIS D 1 60 ? -32.254 7.937 19.567 1.00 34.97 54 HIS B CA 1
ATOM 3198 C C . HIS D 1 60 ? -31.907 9.192 18.756 1.00 33.29 54 HIS B C 1
ATOM 3199 O O . HIS D 1 60 ? -32.117 9.253 17.521 1.00 31.32 54 HIS B O 1
ATOM 3206 N N . VAL D 1 61 ? -31.345 10.205 19.430 1.00 31.57 55 VAL B N 1
ATOM 3207 C CA . VAL D 1 61 ? -30.881 11.425 18.771 1.00 29.23 55 VAL B CA 1
ATOM 3208 C C . VAL D 1 61 ? -29.823 11.145 17.675 1.00 28.88 55 VAL B C 1
ATOM 3209 O O . VAL D 1 61 ? -29.984 11.599 16.537 1.00 27.49 55 VAL B O 1
ATOM 3213 N N . LEU D 1 62 ? -28.845 10.283 17.984 1.00 28.73 56 LEU B N 1
ATOM 3214 C CA . LEU D 1 62 ? -27.795 10.050 17.048 1.00 28.56 56 LEU B CA 1
ATOM 3215 C C . LEU D 1 62 ? -28.217 9.150 15.904 1.00 29.31 56 LEU B C 1
ATOM 3216 O O . LEU D 1 62 ? -27.755 9.329 14.788 1.00 29.60 56 LEU B O 1
ATOM 3221 N N . GLU D 1 63 ? -29.152 8.240 16.152 1.00 31.94 57 GLU B N 1
ATOM 3222 C CA . GLU D 1 63 ? -29.787 7.500 15.074 1.00 33.63 57 GLU B CA 1
ATOM 3223 C C . GLU D 1 63 ? -30.494 8.418 14.091 1.00 32.12 57 GLU B C 1
ATOM 3224 O O . GLU D 1 63 ? -30.432 8.215 12.881 1.00 29.54 57 GLU B O 1
ATOM 3230 N N . THR D 1 64 ? -31.241 9.387 14.599 1.00 34.29 58 THR B N 1
ATOM 3231 C CA . THR D 1 64 ? -31.969 10.348 13.754 1.00 33.39 58 THR B CA 1
ATOM 3232 C C . THR D 1 64 ? -30.971 11.190 12.946 1.00 32.63 58 THR B C 1
ATOM 3233 O O . THR D 1 64 ? -31.108 11.328 11.679 1.00 33.37 58 THR B O 1
ATOM 3237 N N . ILE D 1 65 ? -29.962 11.723 13.628 1.00 29.95 59 ILE B N 1
ATOM 3238 C CA . ILE D 1 65 ? -28.932 12.526 12.944 1.00 27.95 59 ILE B CA 1
ATOM 3239 C C . ILE D 1 65 ? -28.270 11.687 11.849 1.00 29.58 59 ILE B C 1
ATOM 3240 O O . ILE D 1 65 ? -28.135 12.145 10.674 1.00 28.57 59 ILE B O 1
ATOM 3245 N N . ARG D 1 66 ? -27.924 10.451 12.163 1.00 29.20 60 ARG B N 1
ATOM 3246 C CA . ARG D 1 66 ? -27.379 9.560 11.141 1.00 30.70 60 ARG B CA 1
ATOM 3247 C C . ARG D 1 66 ? -28.273 9.412 9.884 1.00 32.50 60 ARG B C 1
ATOM 3248 O O . ARG D 1 66 ? -27.737 9.397 8.772 1.00 31.75 60 ARG B O 1
ATOM 3256 N N . LYS D 1 67 ? -29.577 9.204 10.089 1.00 33.62 61 LYS B N 1
ATOM 3257 C CA . LYS D 1 67 ? -30.514 9.062 8.974 1.00 40.38 61 LYS B CA 1
ATOM 3258 C C . LYS D 1 67 ? -30.506 10.336 8.137 1.00 38.09 61 LYS B C 1
ATOM 3259 O O . LYS D 1 67 ? -30.529 10.265 6.942 1.00 37.59 61 LYS B O 1
ATOM 3265 N N . VAL D 1 68 ? -30.443 11.493 8.789 1.00 35.13 62 VAL B N 1
ATOM 3266 C CA . VAL D 1 68 ? -30.406 12.748 8.032 1.00 33.50 62 VAL B CA 1
ATOM 3267 C C . VAL D 1 68 ? -29.153 12.761 7.171 1.00 33.59 62 VAL B C 1
ATOM 3268 O O . VAL D 1 68 ? -29.224 13.050 5.962 1.00 35.82 62 VAL B O 1
ATOM 3272 N N . ILE D 1 69 ? -28.012 12.488 7.757 1.00 31.30 63 ILE B N 1
ATOM 3273 C CA . ILE D 1 69 ? -26.753 12.562 7.013 1.00 33.07 63 ILE B CA 1
ATOM 3274 C C . ILE D 1 69 ? -26.695 11.512 5.886 1.00 36.06 63 ILE B C 1
ATOM 3275 O O . ILE D 1 69 ? -26.315 11.829 4.749 1.00 40.64 63 ILE B O 1
ATOM 3280 N N . GLU D 1 70 ? -27.172 10.287 6.163 1.00 37.00 64 GLU B N 1
ATOM 3281 C CA . GLU D 1 70 ? -27.228 9.226 5.153 1.00 39.28 64 GLU B CA 1
ATOM 3282 C C . GLU D 1 70 ? -28.198 9.535 4.038 1.00 41.72 64 GLU B C 1
ATOM 3283 O O . GLU D 1 70 ? -27.861 9.391 2.860 1.00 42.21 64 GLU B O 1
ATOM 3289 N N . THR D 1 71 ? -29.361 10.077 4.382 1.00 42.02 65 THR B N 1
ATOM 3290 C CA . THR D 1 71 ? -30.317 10.503 3.358 1.00 45.41 65 THR B CA 1
ATOM 3291 C C . THR D 1 71 ? -29.684 11.559 2.437 1.00 46.12 65 THR B C 1
ATOM 3292 O O . THR D 1 71 ? -29.992 11.603 1.252 1.00 46.96 65 THR B O 1
ATOM 3296 N N . ALA D 1 72 ? -28.829 12.422 2.996 1.00 44.57 66 ALA B N 1
ATOM 3297 C CA . ALA D 1 72 ? -28.202 13.473 2.203 1.00 45.85 66 ALA B CA 1
ATOM 3298 C C . ALA D 1 72 ? -27.104 12.942 1.285 1.00 47.71 66 ALA B C 1
ATOM 3299 O O . ALA D 1 72 ? -26.727 13.604 0.308 1.00 50.26 66 ALA B O 1
ATOM 3301 N N . GLY D 1 73 ? -26.618 11.751 1.589 1.00 45.09 67 GLY B N 1
ATOM 3302 C CA . GLY D 1 73 ? -25.554 11.135 0.838 1.00 47.24 67 GLY B CA 1
ATOM 3303 C C . GLY D 1 73 ? -24.241 11.035 1.590 1.00 44.37 67 GLY B C 1
ATOM 3304 O O . GLY D 1 73 ? -23.230 10.823 0.970 1.00 45.14 67 GLY B O 1
ATOM 3305 N N . GLY D 1 74 ? -24.228 11.159 2.917 1.00 40.80 68 GLY B N 1
ATOM 3306 C CA . GLY D 1 74 ? -22.965 11.005 3.636 1.00 39.09 68 GLY B CA 1
ATOM 3307 C C . GLY D 1 74 ? -23.000 9.891 4.679 1.00 39.02 68 GLY B C 1
ATOM 3308 O O . GLY D 1 74 ? -23.920 9.103 4.685 1.00 39.60 68 GLY B O 1
ATOM 3309 N N . THR D 1 75 ? -21.987 9.868 5.550 1.00 36.74 69 THR B N 1
ATOM 3310 C CA . THR D 1 75 ? -21.903 8.936 6.631 1.00 36.13 69 THR B CA 1
ATOM 3311 C C . THR D 1 75 ? -21.444 9.694 7.844 1.00 32.08 69 THR B C 1
ATOM 3312 O O . THR D 1 75 ? -21.059 10.872 7.746 1.00 31.55 69 THR B O 1
ATOM 3324 N N . ALA D 1 77 ? -18.795 9.391 9.473 1.00 32.25 71 ALA B N 1
ATOM 3325 C CA . ALA D 1 77 ? -17.387 9.787 9.343 1.00 33.59 71 ALA B CA 1
ATOM 3326 C C . ALA D 1 77 ? -17.220 11.194 8.711 1.00 33.41 71 ALA B C 1
ATOM 3327 O O . ALA D 1 77 ? -16.182 11.806 8.868 1.00 31.46 71 ALA B O 1
ATOM 3329 N N . ASP D 1 78 ? -18.225 11.654 7.951 1.00 32.78 72 ASP B N 1
ATOM 3330 C CA . ASP D 1 78 ? -18.220 13.008 7.340 1.00 31.94 72 ASP B CA 1
ATOM 3331 C C . ASP D 1 78 ? -18.527 14.145 8.317 1.00 29.93 72 ASP B C 1
ATOM 3332 O O . ASP D 1 78 ? -18.373 15.330 7.966 1.00 31.61 72 ASP B O 1
ATOM 3337 N N . VAL D 1 79 ? -18.994 13.810 9.525 1.00 28.55 73 VAL B N 1
ATOM 3338 C CA . VAL D 1 79 ? -19.339 14.839 10.488 1.00 25.88 73 VAL B CA 1
ATOM 3339 C C . VAL D 1 79 ? -18.070 15.603 10.922 1.00 25.30 73 VAL B C 1
ATOM 3340 O O . VAL D 1 79 ? -17.091 14.997 11.327 1.00 26.20 73 VAL B O 1
ATOM 3344 N N . THR D 1 80 ? -18.085 16.926 10.846 1.00 23.80 74 THR B N 1
ATOM 3345 C CA . THR D 1 80 ? -16.968 17.753 11.271 1.00 23.04 74 THR B CA 1
ATOM 3346 C C . THR D 1 80 ? -17.214 18.415 12.595 1.00 23.55 74 THR B C 1
ATOM 3347 O O . THR D 1 80 ? -16.233 18.660 13.332 1.00 25.03 74 THR B O 1
ATOM 3351 N N . PHE D 1 81 ? -18.473 18.657 12.953 1.00 21.75 75 PHE B N 1
ATOM 3352 C CA . PHE D 1 81 ? -18.720 19.315 14.250 1.00 21.26 75 PHE B CA 1
ATOM 3353 C C . PHE D 1 81 ? -20.064 18.875 14.826 1.00 20.23 75 PHE B C 1
ATOM 3354 O O . PHE D 1 81 ? -21.057 18.820 14.075 1.00 21.62 75 PHE B O 1
ATOM 3362 N N . ASN D 1 82 ? -20.144 18.687 16.168 1.00 19.69 76 ASN B N 1
ATOM 3363 C CA . ASN D 1 82 ? -21.394 18.511 16.809 1.00 20.30 76 ASN B CA 1
ATOM 3364 C C . ASN D 1 82 ? -21.562 19.533 17.907 1.00 20.28 76 ASN B C 1
ATOM 3365 O O . ASN D 1 82 ? -20.614 19.768 18.661 1.00 19.74 76 ASN B O 1
ATOM 3370 N N . SER D 1 83 ? -22.744 20.108 18.016 1.00 19.51 77 SER B N 1
ATOM 3371 C CA . SER D 1 83 ? -23.118 20.977 19.131 1.00 20.56 77 SER B CA 1
ATOM 3372 C C . SER D 1 83 ? -23.992 20.205 20.008 1.00 19.48 77 SER B C 1
ATOM 3373 O O . SER D 1 83 ? -25.079 19.785 19.579 1.00 19.72 77 SER B O 1
ATOM 3376 N N . ILE D 1 84 ? -23.623 20.075 21.324 1.00 22.00 78 ILE B N 1
ATOM 3377 C CA . ILE D 1 84 ? -24.359 19.251 22.220 1.00 20.65 78 ILE B CA 1
ATOM 3378 C C . ILE D 1 84 ? -24.833 20.131 23.426 1.00 22.01 78 ILE B C 1
ATOM 3379 O O . ILE D 1 84 ? -24.056 20.953 23.887 1.00 19.75 78 ILE B O 1
ATOM 3384 N N . PHE D 1 85 ? -26.114 20.030 23.710 1.00 22.94 79 PHE B N 1
ATOM 3385 C CA . PHE D 1 85 ? -26.836 20.779 24.694 1.00 25.85 79 PHE B CA 1
ATOM 3386 C C . PHE D 1 85 ? -27.386 19.781 25.692 1.00 27.20 79 PHE B C 1
ATOM 3387 O O . PHE D 1 85 ? -28.080 18.837 25.336 1.00 30.37 79 PHE B O 1
ATOM 3395 N N . ILE D 1 86 ? -27.071 19.963 26.979 1.00 31.07 80 ILE B N 1
ATOM 3396 C CA . ILE D 1 86 ? -27.575 19.063 27.959 1.00 29.13 80 ILE B CA 1
ATOM 3397 C C . ILE D 1 86 ? -28.194 19.862 29.101 1.00 34.44 80 ILE B C 1
ATOM 3398 O O . ILE D 1 86 ? -27.959 21.073 29.224 1.00 31.57 80 ILE B O 1
ATOM 3403 N N . THR D 1 87 ? -29.016 19.198 29.921 1.00 35.02 81 THR B N 1
ATOM 3404 C CA . THR D 1 87 ? -29.660 19.892 31.072 1.00 37.89 81 THR B CA 1
ATOM 3405 C C . THR D 1 87 ? -28.918 19.667 32.398 1.00 38.96 81 THR B C 1
ATOM 3406 O O . THR D 1 87 ? -29.109 20.429 33.327 1.00 39.83 81 THR B O 1
ATOM 3410 N N . ASP D 1 88 ? -28.089 18.641 32.503 1.00 39.34 82 ASP B N 1
ATOM 3411 C CA . ASP D 1 88 ? -27.485 18.249 33.781 1.00 42.73 82 ASP B CA 1
ATOM 3412 C C . ASP D 1 88 ? -26.159 17.529 33.613 1.00 39.31 82 ASP B C 1
ATOM 3413 O O . ASP D 1 88 ? -26.072 16.466 33.011 1.00 39.74 82 ASP B O 1
ATOM 3418 N N . TRP D 1 89 ? -25.089 18.086 34.147 1.00 41.55 83 TRP B N 1
ATOM 3419 C CA . TRP D 1 89 ? -23.743 17.441 34.051 1.00 42.08 83 TRP B CA 1
ATOM 3420 C C . TRP D 1 89 ? -23.665 16.054 34.633 1.00 42.64 83 TRP B C 1
ATOM 3421 O O . TRP D 1 89 ? -22.771 15.316 34.276 1.00 40.63 83 TRP B O 1
ATOM 3432 N N . LYS D 1 90 ? -24.590 15.676 35.521 1.00 45.28 84 LYS B N 1
ATOM 3433 C CA . LYS D 1 90 ? -24.601 14.292 36.007 1.00 48.44 84 LYS B CA 1
ATOM 3434 C C . LYS D 1 90 ? -24.807 13.282 34.899 1.00 47.26 84 LYS B C 1
ATOM 3435 O O . LYS D 1 90 ? -24.464 12.128 35.079 1.00 48.42 84 LYS B O 1
ATOM 3438 N N . ASN D 1 91 ? -25.322 13.735 33.737 1.00 45.62 85 ASN B N 1
ATOM 3439 C CA . ASN D 1 91 ? -25.628 12.881 32.603 1.00 42.70 85 ASN B CA 1
ATOM 3440 C C . ASN D 1 91 ? -24.517 12.891 31.524 1.00 41.19 85 ASN B C 1
ATOM 3441 O O . ASN D 1 91 ? -24.562 12.108 30.606 1.00 37.82 85 ASN B O 1
ATOM 3446 N N . TYR D 1 92 ? -23.487 13.702 31.726 1.00 41.84 86 TYR B N 1
ATOM 3447 C CA . TYR D 1 92 ? -22.404 13.845 30.774 1.00 39.98 86 TYR B CA 1
ATOM 3448 C C . TYR D 1 92 ? -21.685 12.561 30.442 1.00 38.06 86 TYR B C 1
ATOM 3449 O O . TYR D 1 92 ? -21.484 12.288 29.280 1.00 40.14 86 TYR B O 1
ATOM 3458 N N . ALA D 1 93 ? -21.333 11.776 31.465 1.00 40.42 87 ALA B N 1
ATOM 3459 C CA . ALA D 1 93 ? -20.601 10.528 31.230 1.00 41.81 87 ALA B CA 1
ATOM 3460 C C . ALA D 1 93 ? -21.461 9.565 30.344 1.00 40.12 87 ALA B C 1
ATOM 3461 O O . ALA D 1 93 ? -20.965 8.997 29.375 1.00 37.74 87 ALA B O 1
ATOM 3463 N N . ALA D 1 94 ? -22.737 9.423 30.678 1.00 39.67 88 ALA B N 1
ATOM 3464 C CA . ALA D 1 94 ? -23.611 8.548 29.931 1.00 40.08 88 ALA B CA 1
ATOM 3465 C C . ALA D 1 94 ? -23.751 8.981 28.470 1.00 35.80 88 ALA B C 1
ATOM 3466 O O . ALA D 1 94 ? -23.728 8.158 27.551 1.00 35.78 88 ALA B O 1
ATOM 3468 N N . ILE D 1 95 ? -23.888 10.296 28.267 1.00 34.09 89 ILE B N 1
ATOM 3469 C CA . ILE D 1 95 ? -24.125 10.843 26.953 1.00 30.24 89 ILE B CA 1
ATOM 3470 C C . ILE D 1 95 ? -22.857 10.627 26.134 1.00 30.27 89 ILE B C 1
ATOM 3471 O O . ILE D 1 95 ? -22.914 10.155 25.009 1.00 27.02 89 ILE B O 1
ATOM 3476 N N . ASN D 1 96 ? -21.698 10.860 26.761 1.00 31.10 90 ASN B N 1
ATOM 3477 C CA . ASN D 1 96 ? -20.428 10.639 26.042 1.00 31.37 90 ASN B CA 1
ATOM 3478 C C . ASN D 1 96 ? -20.212 9.186 25.653 1.00 33.42 90 ASN B C 1
ATOM 3479 O O . ASN D 1 96 ? -19.691 8.924 24.605 1.00 32.64 90 ASN B O 1
ATOM 3484 N N . GLU D 1 97 ? -20.577 8.241 26.550 1.00 33.59 91 GLU B N 1
ATOM 3485 C CA . GLU D 1 97 ? -20.418 6.833 26.248 1.00 35.73 91 GLU B CA 1
ATOM 3486 C C . GLU D 1 97 ? -21.189 6.452 24.949 1.00 33.61 91 GLU B C 1
ATOM 3487 O O . GLU D 1 97 ? -20.655 5.813 24.080 1.00 32.64 91 GLU B O 1
ATOM 3493 N N . ILE D 1 98 ? -22.449 6.855 24.823 1.00 32.24 92 ILE B N 1
ATOM 3494 C CA . ILE D 1 98 ? -23.212 6.506 23.645 1.00 31.75 92 ILE B CA 1
ATOM 3495 C C . ILE D 1 98 ? -22.659 7.264 22.415 1.00 31.12 92 ILE B C 1
ATOM 3496 O O . ILE D 1 98 ? -22.527 6.726 21.313 1.00 30.34 92 ILE B O 1
ATOM 3501 N N . TYR D 1 99 ? -22.357 8.532 22.617 1.00 30.68 93 TYR B N 1
ATOM 3502 C CA . TYR D 1 99 ? -21.816 9.368 21.568 1.00 30.39 93 TYR B CA 1
ATOM 3503 C C . TYR D 1 99 ? -20.593 8.721 20.885 1.00 28.87 93 TYR B C 1
ATOM 3504 O O . TYR D 1 99 ? -20.552 8.662 19.691 1.00 30.25 93 TYR B O 1
ATOM 3513 N N . ALA D 1 100 ? -19.662 8.201 21.684 1.00 31.74 94 ALA B N 1
ATOM 3514 C CA . ALA D 1 100 ? -18.459 7.583 21.170 1.00 31.29 94 ALA B CA 1
ATOM 3515 C C . ALA D 1 100 ? -18.747 6.373 20.312 1.00 34.31 94 ALA B C 1
ATOM 3516 O O . ALA D 1 100 ? -18.070 6.195 19.255 1.00 34.06 94 ALA B O 1
ATOM 3518 N N . GLU D 1 101 ? -19.824 5.631 20.615 1.00 32.43 95 GLU B N 1
ATOM 3519 C CA . GLU D 1 101 ? -20.216 4.487 19.767 1.00 32.99 95 GLU B CA 1
ATOM 3520 C C . GLU D 1 101 ? -20.567 4.904 18.368 1.00 33.32 95 GLU B C 1
ATOM 3521 O O . GLU D 1 101 ? -20.367 4.133 17.426 1.00 33.63 95 GLU B O 1
ATOM 3527 N N . PHE D 1 102 ? -21.160 6.087 18.198 1.00 31.45 96 PHE B N 1
ATOM 3528 C CA . PHE D 1 102 ? -21.610 6.498 16.880 1.00 31.72 96 PHE B CA 1
ATOM 3529 C C . PHE D 1 102 ? -20.527 7.107 16.028 1.00 29.68 96 PHE B C 1
ATOM 3530 O O . PHE D 1 102 ? -20.744 7.344 14.819 1.00 33.69 96 PHE B O 1
ATOM 3538 N N . PHE D 1 103 ? -19.377 7.400 16.606 1.00 30.57 97 PHE B N 1
ATOM 3539 C CA . PHE D 1 103 ? -18.250 8.023 15.885 1.00 34.48 97 PHE B CA 1
ATOM 3540 C C . PHE D 1 103 ? -16.959 7.203 16.073 1.00 35.33 97 PHE B C 1
ATOM 3541 O O . PHE D 1 103 ? -16.043 7.586 16.793 1.00 38.07 97 PHE B O 1
ATOM 3549 N N . PRO D 1 104 ? -16.938 6.024 15.476 1.00 43.23 98 PRO B N 1
ATOM 3550 C CA . PRO D 1 104 ? -15.863 5.070 15.795 1.00 46.51 98 PRO B CA 1
ATOM 3551 C C . PRO D 1 104 ? -14.466 5.541 15.333 1.00 49.71 98 PRO B C 1
ATOM 3552 O O . PRO D 1 104 ? -13.443 5.272 15.984 1.00 52.69 98 PRO B O 1
ATOM 3556 N N . GLY D 1 105 ? -14.372 6.214 14.222 1.00 46.72 99 GLY B N 1
ATOM 3557 C CA . GLY D 1 105 ? -12.955 6.495 13.815 1.00 49.96 99 GLY B CA 1
ATOM 3558 C C . GLY D 1 105 ? -12.339 7.751 14.464 1.00 45.20 99 GLY B C 1
ATOM 3559 O O . GLY D 1 105 ? -12.581 8.058 15.658 1.00 48.80 99 GLY B O 1
ATOM 3560 N N . ASP D 1 106 ? -11.732 8.543 13.611 1.00 39.75 100 ASP B N 1
ATOM 3561 C CA . ASP D 1 106 ? -11.423 9.938 13.879 1.00 36.43 100 ASP B CA 1
ATOM 3562 C C . ASP D 1 106 ? -12.712 10.659 14.304 1.00 33.66 100 ASP B C 1
ATOM 3563 O O . ASP D 1 106 ? -13.681 10.682 13.576 1.00 31.43 100 ASP B O 1
ATOM 3568 N N . LYS D 1 107 ? -12.690 11.264 15.481 1.00 30.68 101 LYS B N 1
ATOM 3569 C CA . LYS D 1 107 ? -13.843 11.929 16.043 1.00 30.88 101 LYS B CA 1
ATOM 3570 C C . LYS D 1 107 ? -14.032 13.345 15.447 1.00 28.12 101 LYS B C 1
ATOM 3571 O O . LYS D 1 107 ? -13.098 14.002 15.038 1.00 27.09 101 LYS B O 1
ATOM 3577 N N . PRO D 1 108 ? -15.249 13.839 15.486 1.00 27.00 102 PRO B N 1
ATOM 3578 C CA . PRO D 1 108 ? -15.524 15.205 15.127 1.00 24.80 102 PRO B CA 1
ATOM 3579 C C . PRO D 1 108 ? -15.054 16.178 16.155 1.00 24.02 102 PRO B C 1
ATOM 3580 O O . PRO D 1 108 ? -14.742 15.802 17.287 1.00 24.74 102 PRO B O 1
ATOM 3584 N N . ALA D 1 109 ? -15.017 17.438 15.800 1.00 22.05 103 ALA B N 1
ATOM 3585 C CA . ALA D 1 109 ? -14.870 18.495 16.744 1.00 22.42 103 ALA B CA 1
ATOM 3586 C C . ALA D 1 109 ? -16.252 18.670 17.419 1.00 21.77 103 ALA B C 1
ATOM 3587 O O . ALA D 1 109 ? -17.243 18.275 16.889 1.00 21.39 103 ALA B O 1
ATOM 3589 N N . ARG D 1 110 ? -16.286 19.270 18.582 1.00 21.83 104 ARG B N 1
ATOM 3590 C CA . ARG D 1 110 ? -17.559 19.482 19.245 1.00 22.75 104 ARG B CA 1
ATOM 3591 C C . ARG D 1 110 ? -17.508 20.528 20.331 1.00 23.27 104 ARG B C 1
ATOM 3592 O O . ARG D 1 110 ? -16.454 20.950 20.746 1.00 22.64 104 ARG B O 1
ATOM 3600 N N . PHE D 1 111 ? -18.690 20.940 20.787 1.00 21.85 105 PHE B N 1
ATOM 3601 C CA . PHE D 1 111 ? -18.845 21.592 22.084 1.00 22.43 105 PHE B CA 1
ATOM 3602 C C . PHE D 1 111 ? -20.004 20.964 22.842 1.00 23.25 105 PHE B C 1
ATOM 3603 O O . PHE D 1 111 ? -20.873 20.374 22.256 1.00 23.07 105 PHE B O 1
ATOM 3611 N N . CYS D 1 112 ? -19.983 21.093 24.159 1.00 23.72 106 CYS B N 1
ATOM 3612 C CA . CYS D 1 112 ? -21.076 20.629 24.955 1.00 25.39 106 CYS B CA 1
ATOM 3613 C C . CYS D 1 112 ? -21.366 21.644 26.059 1.00 27.49 106 CYS B C 1
ATOM 3614 O O . CYS D 1 112 ? -20.473 21.995 26.803 1.00 26.37 106 CYS B O 1
ATOM 3617 N N . ILE D 1 113 ? -22.592 22.125 26.144 1.00 24.77 107 ILE B N 1
ATOM 3618 C CA . ILE D 1 113 ? -22.900 23.146 27.130 1.00 26.44 107 ILE B CA 1
ATOM 3619 C C . ILE D 1 113 ? -24.228 22.773 27.821 1.00 26.34 107 ILE B C 1
ATOM 3620 O O . ILE D 1 113 ? -24.987 21.958 27.303 1.00 28.05 107 ILE B O 1
ATOM 3625 N N . GLN D 1 114 ? -24.483 23.383 28.961 1.00 28.32 108 GLN B N 1
ATOM 3626 C CA . GLN D 1 114 ? -25.671 23.100 29.761 1.00 28.38 108 GLN B CA 1
ATOM 3627 C C . GLN D 1 114 ? -26.614 24.280 29.580 1.00 27.98 108 GLN B C 1
ATOM 3628 O O . GLN D 1 114 ? -26.197 25.409 29.731 1.00 26.58 108 GLN B O 1
ATOM 3634 N N . CYS D 1 115 ? -27.881 24.022 29.227 1.00 29.45 109 CYS B N 1
ATOM 3635 C CA . CYS D 1 115 ? -28.841 25.055 28.906 1.00 30.98 109 CYS B CA 1
ATOM 3636 C C . CYS D 1 115 ? -30.295 24.513 29.048 1.00 32.09 109 CYS B C 1
ATOM 3637 O O . CYS D 1 115 ? -30.450 23.402 29.527 1.00 34.30 109 CYS B O 1
ATOM 3640 N N . GLY D 1 116 ? -31.307 25.319 28.757 1.00 30.09 110 GLY B N 1
ATOM 3641 C CA . GLY D 1 116 ? -32.683 24.831 28.715 1.00 31.80 110 GLY B CA 1
ATOM 3642 C C . GLY D 1 116 ? -33.091 24.303 27.335 1.00 30.60 110 GLY B C 1
ATOM 3643 O O . GLY D 1 116 ? -32.625 24.835 26.288 1.00 28.31 110 GLY B O 1
ATOM 3644 N N . LEU D 1 117 ? -33.903 23.254 27.339 1.00 32.15 111 LEU B N 1
ATOM 3645 C CA . LEU D 1 117 ? -34.399 22.623 26.117 1.00 32.58 111 LEU B CA 1
ATOM 3646 C C . LEU D 1 117 ? -35.939 22.730 26.010 1.00 35.64 111 LEU B C 1
ATOM 3647 O O . LEU D 1 117 ? -36.632 22.964 27.019 1.00 36.11 111 LEU B O 1
ATOM 3652 N N . VAL D 1 118 ? -36.452 22.510 24.790 1.00 35.14 112 VAL B N 1
ATOM 3653 C CA . VAL D 1 118 ? -37.850 22.800 24.459 1.00 37.29 112 VAL B CA 1
ATOM 3654 C C . VAL D 1 118 ? -38.884 22.021 25.276 1.00 41.19 112 VAL B C 1
ATOM 3655 O O . VAL D 1 118 ? -39.933 22.558 25.576 1.00 43.24 112 VAL B O 1
ATOM 3659 N N . LYS D 1 119 ? -38.586 20.795 25.696 1.00 41.97 113 LYS B N 1
ATOM 3660 C CA . LYS D 1 119 ? -39.485 20.060 26.575 1.00 47.29 113 LYS B CA 1
ATOM 3661 C C . LYS D 1 119 ? -38.782 19.629 27.859 1.00 46.31 113 LYS B C 1
ATOM 3662 O O . LYS D 1 119 ? -37.630 19.237 27.832 1.00 41.73 113 LYS B O 1
ATOM 3668 N N . PRO D 1 120 ? -39.536 19.606 28.992 1.00 49.69 114 PRO B N 1
ATOM 3669 C CA . PRO D 1 120 ? -38.901 19.331 30.281 1.00 49.19 114 PRO B CA 1
ATOM 3670 C C . PRO D 1 120 ? -38.204 17.987 30.434 1.00 47.27 114 PRO B C 1
ATOM 3671 O O . PRO D 1 120 ? -37.235 17.888 31.191 1.00 45.69 114 PRO B O 1
ATOM 3675 N N . ASP D 1 121 ? -38.695 16.955 29.767 1.00 47.91 115 ASP B N 1
ATOM 3676 C CA . ASP D 1 121 ? -38.076 15.617 29.869 1.00 48.76 115 ASP B CA 1
ATOM 3677 C C . ASP D 1 121 ? -36.898 15.368 28.955 1.00 44.93 115 ASP B C 1
ATOM 3678 O O . ASP D 1 121 ? -36.222 14.339 29.097 1.00 45.15 115 ASP B O 1
ATOM 3683 N N . ALA D 1 122 ? -36.614 16.312 28.057 1.00 42.17 116 ALA B N 1
ATOM 3684 C CA . ALA D 1 122 ? -35.470 16.228 27.177 1.00 38.71 116 ALA B CA 1
ATOM 3685 C C . ALA D 1 122 ? -34.165 16.397 27.989 1.00 38.12 116 ALA B C 1
ATOM 3686 O O . ALA D 1 122 ? -34.076 17.280 28.824 1.00 39.04 116 ALA B O 1
ATOM 3688 N N . LEU D 1 123 ? -33.221 15.467 27.824 1.00 36.97 117 LEU B N 1
ATOM 3689 C CA . LEU D 1 123 ? -31.970 15.473 28.571 1.00 36.51 117 LEU B CA 1
ATOM 3690 C C . LEU D 1 123 ? -30.798 15.886 27.687 1.00 34.59 117 LEU B C 1
ATOM 3691 O O . LEU D 1 123 ? -29.708 16.202 28.178 1.00 35.38 117 LEU B O 1
ATOM 3696 N N . VAL D 1 124 ? -30.980 15.822 26.377 1.00 32.24 118 VAL B N 1
ATOM 3697 C CA . VAL D 1 124 ? -29.864 16.053 25.466 1.00 30.51 118 VAL B CA 1
ATOM 3698 C C . VAL D 1 124 ? -30.445 16.500 24.133 1.00 28.46 118 VAL B C 1
ATOM 3699 O O . VAL D 1 124 ? -31.545 16.100 23.764 1.00 31.32 118 VAL B O 1
ATOM 3703 N N . GLU D 1 125 ? -29.710 17.352 23.431 1.00 27.42 119 GLU B N 1
ATOM 3704 C CA . GLU D 1 125 ? -30.038 17.751 22.082 1.00 26.13 119 GLU B CA 1
ATOM 3705 C C . GLU D 1 125 ? -28.719 17.920 21.363 1.00 24.11 119 GLU B C 1
ATOM 3706 O O . GLU D 1 125 ? -27.775 18.447 21.923 1.00 24.61 119 GLU B O 1
ATOM 3712 N N . ILE D 1 126 ? -28.681 17.493 20.112 1.00 24.03 120 ILE B N 1
ATOM 3713 C CA . ILE D 1 126 ? -27.483 17.602 19.297 1.00 22.04 120 ILE B CA 1
ATOM 3714 C C . ILE D 1 126 ? -27.838 18.169 17.950 1.00 21.98 120 ILE B C 1
ATOM 3715 O O . ILE D 1 126 ? -28.767 17.730 17.307 1.00 23.21 120 ILE B O 1
ATOM 3720 N N . ALA D 1 127 ? -27.023 19.106 17.500 1.00 22.16 121 ALA B N 1
ATOM 3721 C CA . ALA D 1 127 ? -27.049 19.561 16.077 1.00 20.57 121 ALA B CA 1
ATOM 3722 C C . ALA D 1 127 ? -25.666 19.335 15.463 1.00 22.28 121 ALA B C 1
ATOM 3723 O O . ALA D 1 127 ? -24.638 19.254 16.155 1.00 22.77 121 ALA B O 1
ATOM 3725 N N . THR D 1 128 ? -25.637 19.162 14.130 1.00 21.88 122 THR B N 1
ATOM 3726 C CA . THR D 1 128 ? -24.484 18.550 13.506 1.00 24.45 122 THR B CA 1
ATOM 3727 C C . THR D 1 128 ? -24.181 19.193 12.177 1.00 23.69 122 THR B C 1
ATOM 3728 O O . THR D 1 128 ? -25.083 19.586 11.430 1.00 24.50 122 THR B O 1
ATOM 3732 N N . ILE D 1 129 ? -22.891 19.303 11.871 1.00 23.52 123 ILE B N 1
ATOM 3733 C CA . ILE D 1 129 ? -22.424 19.722 10.540 1.00 21.74 123 ILE B CA 1
ATOM 3734 C C . ILE D 1 129 ? -21.586 18.645 9.952 1.00 23.03 123 ILE B C 1
ATOM 3735 O O . ILE D 1 129 ? -20.675 18.070 10.604 1.00 21.98 123 ILE B O 1
ATOM 3740 N N . ALA D 1 130 ? -21.791 18.331 8.653 1.00 23.21 124 ALA B N 1
ATOM 3741 C CA . ALA D 1 130 ? -21.057 17.268 8.048 1.00 25.26 124 ALA B CA 1
ATOM 3742 C C . ALA D 1 130 ? -20.668 17.751 6.648 1.00 26.87 124 ALA B C 1
ATOM 3743 O O . ALA D 1 130 ? -21.407 18.530 6.077 1.00 28.98 124 ALA B O 1
ATOM 3745 N N . HIS D 1 131 ? -19.457 17.404 6.214 1.00 28.04 125 HIS B N 1
ATOM 3746 C CA . HIS D 1 131 ? -19.032 17.677 4.789 1.00 30.03 125 HIS B CA 1
ATOM 3747 C C . HIS D 1 131 ? -19.052 16.406 4.034 1.00 33.51 125 HIS B C 1
ATOM 3748 O O . HIS D 1 131 ? -18.263 15.518 4.312 1.00 34.11 125 HIS B O 1
ATOM 3755 N N . ILE D 1 132 ? -19.915 16.308 3.028 1.00 36.85 126 ILE B N 1
ATOM 3756 C CA . ILE D 1 132 ? -20.115 15.057 2.309 1.00 39.41 126 ILE B CA 1
ATOM 3757 C C . ILE D 1 132 ? -19.739 15.369 0.861 1.00 41.58 126 ILE B C 1
ATOM 3758 O O . ILE D 1 132 ? -19.585 14.422 0.156 1.00 51.69 126 ILE B O 1
ATOM 3763 N N . GLY E 1 5 ? -11.567 12.738 -5.773 1.00 69.68 -1 GLY D N 1
ATOM 3764 C CA . GLY E 1 5 ? -12.701 12.303 -4.933 1.00 77.44 -1 GLY D CA 1
ATOM 3765 C C . GLY E 1 5 ? -12.830 13.059 -3.609 1.00 82.86 -1 GLY D C 1
ATOM 3766 O O . GLY E 1 5 ? -12.280 14.168 -3.434 1.00 78.56 -1 GLY D O 1
ATOM 3767 N N . HIS E 1 6 ? -13.545 12.446 -2.664 1.00 80.02 0 HIS D N 1
ATOM 3768 C CA . HIS E 1 6 ? -13.851 13.046 -1.371 1.00 68.05 0 HIS D CA 1
ATOM 3769 C C . HIS E 1 6 ? -12.871 12.706 -0.282 1.00 70.97 0 HIS D C 1
ATOM 3770 O O . HIS E 1 6 ? -12.957 11.644 0.341 1.00 75.81 0 HIS D O 1
ATOM 3785 N N . PRO E 1 8 ? -11.311 12.454 3.245 1.00 82.45 2 PRO D N 1
ATOM 3786 C CA . PRO E 1 8 ? -11.979 12.443 4.530 1.00 73.98 2 PRO D CA 1
ATOM 3787 C C . PRO E 1 8 ? -11.542 13.691 5.288 1.00 70.09 2 PRO D C 1
ATOM 3788 O O . PRO E 1 8 ? -10.474 14.244 4.996 1.00 64.35 2 PRO D O 1
ATOM 3792 N N . LYS E 1 9 ? -12.350 14.141 6.244 1.00 58.69 3 LYS D N 1
ATOM 3793 C CA . LYS E 1 9 ? -11.902 15.222 7.093 1.00 52.24 3 LYS D CA 1
ATOM 3794 C C . LYS E 1 9 ? -10.493 14.878 7.654 1.00 52.57 3 LYS D C 1
ATOM 3795 O O . LYS E 1 9 ? -10.182 13.730 7.916 1.00 56.21 3 LYS D O 1
ATOM 3801 N N . SER E 1 10 ? -9.683 15.875 7.907 1.00 50.80 4 SER D N 1
ATOM 3802 C CA . SER E 1 10 ? -8.486 15.688 8.709 1.00 48.60 4 SER D CA 1
ATOM 3803 C C . SER E 1 10 ? -8.872 16.058 10.135 1.00 43.07 4 SER D C 1
ATOM 3804 O O . SER E 1 10 ? -9.590 17.048 10.368 1.00 40.94 4 SER D O 1
ATOM 3807 N N . VAL E 1 11 ? -8.296 15.385 11.082 1.00 38.78 5 VAL D N 1
ATOM 3808 C CA . VAL E 1 11 ? -8.332 15.850 12.462 1.00 38.68 5 VAL D CA 1
ATOM 3809 C C . VAL E 1 11 ? -7.135 16.729 12.655 1.00 40.97 5 VAL D C 1
ATOM 3810 O O . VAL E 1 11 ? -6.135 16.535 11.964 1.00 43.11 5 VAL D O 1
ATOM 3814 N N . ILE E 1 12 ? -7.238 17.705 13.559 1.00 36.83 6 ILE D N 1
ATOM 3815 C CA . ILE E 1 12 ? -6.140 18.606 13.844 1.00 39.70 6 ILE D CA 1
ATOM 3816 C C . ILE E 1 12 ? -5.798 18.407 15.288 1.00 39.71 6 ILE D C 1
ATOM 3817 O O . ILE E 1 12 ? -6.603 18.686 16.159 1.00 37.96 6 ILE D O 1
ATOM 3822 N N . ILE E 1 13 ? -4.595 17.932 15.546 1.00 40.74 7 ILE D N 1
ATOM 3823 C CA . ILE E 1 13 ? -4.127 17.666 16.901 1.00 44.11 7 ILE D CA 1
ATOM 3824 C C . ILE E 1 13 ? -2.743 18.293 17.079 1.00 45.78 7 ILE D C 1
ATOM 3825 O O . ILE E 1 13 ? -1.769 17.707 16.682 1.00 48.57 7 ILE D O 1
ATOM 3830 N N . PRO E 1 14 ? -2.665 19.522 17.634 1.00 45.76 8 PRO D N 1
ATOM 3831 C CA . PRO E 1 14 ? -1.371 20.154 17.769 1.00 46.91 8 PRO D CA 1
ATOM 3832 C C . PRO E 1 14 ? -0.495 19.310 18.662 1.00 50.67 8 PRO D C 1
ATOM 3833 O O . PRO E 1 14 ? -0.975 18.760 19.648 1.00 45.24 8 PRO D O 1
ATOM 3837 N N . ALA E 1 15 ? 0.803 19.253 18.328 1.00 51.74 9 ALA D N 1
ATOM 3838 C CA . ALA E 1 15 ? 1.762 18.536 19.127 1.00 55.14 9 ALA D CA 1
ATOM 3839 C C . ALA E 1 15 ? 1.648 18.961 20.571 1.00 54.82 9 ALA D C 1
ATOM 3840 O O . ALA E 1 15 ? 1.572 20.140 20.888 1.00 52.99 9 ALA D O 1
ATOM 3842 N N . GLY E 1 16 ? 1.651 17.982 21.450 1.00 59.13 10 GLY D N 1
ATOM 3843 C CA . GLY E 1 16 ? 1.654 18.244 22.873 1.00 64.88 10 GLY D CA 1
ATOM 3844 C C . GLY E 1 16 ? 0.253 18.433 23.454 1.00 68.27 10 GLY D C 1
ATOM 3845 O O . GLY E 1 16 ? 0.118 18.444 24.677 1.00 77.16 10 GLY D O 1
ATOM 3846 N N . SER E 1 17 ? -0.786 18.619 22.632 1.00 66.17 11 SER D N 1
ATOM 3847 C CA . SER E 1 17 ? -2.159 18.667 23.206 1.00 68.32 11 SER D CA 1
ATOM 3848 C C . SER E 1 17 ? -2.381 17.313 23.893 1.00 73.38 11 SER D C 1
ATOM 3849 O O . SER E 1 17 ? -1.838 16.278 23.445 1.00 75.75 11 SER D O 1
ATOM 3852 N N . SER E 1 18 ? -3.079 17.341 25.027 1.00 75.86 12 SER D N 1
ATOM 3853 C CA . SER E 1 18 ? -3.219 16.164 25.893 1.00 78.17 12 SER D CA 1
ATOM 3854 C C . SER E 1 18 ? -4.587 15.506 25.791 1.00 71.19 12 SER D C 1
ATOM 3855 O O . SER E 1 18 ? -5.454 16.022 25.121 1.00 66.58 12 SER D O 1
ATOM 3857 N N . ALA E 1 19 ? -4.748 14.379 26.489 1.00 71.14 13 ALA D N 1
ATOM 3858 C CA . ALA E 1 19 ? -5.989 13.599 26.544 1.00 71.62 13 ALA D CA 1
ATOM 3859 C C . ALA E 1 19 ? -7.265 14.467 26.721 1.00 69.90 13 ALA D C 1
ATOM 3860 O O . ALA E 1 19 ? -7.400 15.184 27.721 1.00 64.02 13 ALA D O 1
ATOM 3862 N N . PRO E 1 20 ? -8.216 14.413 25.748 1.00 70.76 14 PRO D N 1
ATOM 3863 C CA . PRO E 1 20 ? -9.379 15.345 25.876 1.00 68.64 14 PRO D CA 1
ATOM 3864 C C . PRO E 1 20 ? -10.372 14.886 26.968 1.00 66.78 14 PRO D C 1
ATOM 3865 O O . PRO E 1 20 ? -10.448 13.669 27.232 1.00 66.41 14 PRO D O 1
ATOM 3869 N N . LEU E 1 21 ? -11.116 15.830 27.579 1.00 64.65 15 LEU D N 1
ATOM 3870 C CA . LEU E 1 21 ? -12.129 15.485 28.616 1.00 64.65 15 LEU D CA 1
ATOM 3871 C C . LEU E 1 21 ? -13.126 14.384 28.119 1.00 61.89 15 LEU D C 1
ATOM 3872 O O . LEU E 1 21 ? -13.605 13.556 28.895 1.00 60.55 15 LEU D O 1
ATOM 3874 N N . ALA E 1 22 ? -13.392 14.388 26.807 1.00 59.97 16 ALA D N 1
ATOM 3875 C CA . ALA E 1 22 ? -14.393 13.524 26.157 1.00 55.51 16 ALA D CA 1
ATOM 3876 C C . ALA E 1 22 ? -13.901 13.107 24.736 1.00 52.95 16 ALA D C 1
ATOM 3877 O O . ALA E 1 22 ? -12.797 13.451 24.319 1.00 55.35 16 ALA D O 1
ATOM 3879 N N . PRO E 1 23 ? -14.733 12.346 24.001 1.00 45.87 17 PRO D N 1
ATOM 3880 C CA . PRO E 1 23 ? -14.398 11.883 22.658 1.00 41.20 17 PRO D CA 1
ATOM 3881 C C . PRO E 1 23 ? -14.518 12.950 21.561 1.00 38.43 17 PRO D C 1
ATOM 3882 O O . PRO E 1 23 ? -15.477 12.948 20.794 1.00 36.04 17 PRO D O 1
ATOM 3886 N N . PHE E 1 24 ? -13.517 13.823 21.486 1.00 33.91 18 PHE D N 1
ATOM 3887 C CA . PHE E 1 24 ? -13.439 14.800 20.400 1.00 34.91 18 PHE D CA 1
ATOM 3888 C C . PHE E 1 24 ? -11.974 15.148 20.185 1.00 34.39 18 PHE D C 1
ATOM 3889 O O . PHE E 1 24 ? -11.143 14.761 20.994 1.00 34.61 18 PHE D O 1
ATOM 3897 N N . VAL E 1 25 ? -11.690 15.755 19.038 1.00 31.83 19 VAL D N 1
ATOM 3898 C CA . VAL E 1 25 ? -10.389 16.218 18.706 1.00 30.90 19 VAL D CA 1
ATOM 3899 C C . VAL E 1 25 ? -10.384 17.752 18.822 1.00 29.42 19 VAL D C 1
ATOM 3900 O O . VAL E 1 25 ? -11.439 18.392 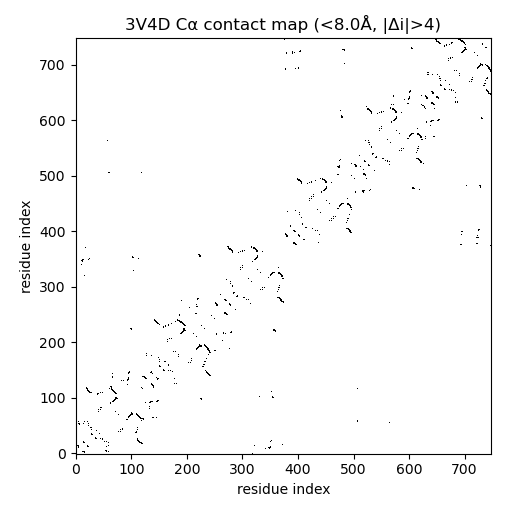18.800 1.00 27.43 19 VAL D O 1
ATOM 3904 N N . PRO E 1 26 ? -9.200 18.344 18.874 1.00 31.41 20 PRO D N 1
ATOM 3905 C CA . PRO E 1 26 ? -9.161 19.802 19.078 1.00 32.38 20 PRO D CA 1
ATOM 3906 C C . PRO E 1 26 ? -9.793 20.596 17.940 1.00 31.14 20 PRO D C 1
ATOM 3907 O O . PRO E 1 26 ? -10.413 21.640 18.184 1.00 30.53 20 PRO D O 1
ATOM 3911 N N . GLY E 1 27 ? -9.647 20.080 16.733 1.00 30.13 21 GLY D N 1
ATOM 3912 C CA . GLY E 1 27 ? -10.315 20.596 15.580 1.00 29.84 21 GLY D CA 1
ATOM 3913 C C . GLY E 1 27 ? -10.425 19.608 14.428 1.00 29.09 21 GLY D C 1
ATOM 3914 O O . GLY E 1 27 ? -9.701 18.618 14.387 1.00 29.66 21 GLY D O 1
ATOM 3915 N N . THR E 1 28 ? -11.254 19.950 13.434 1.00 28.07 22 THR D N 1
ATOM 3916 C CA . THR E 1 28 ? -11.343 19.189 12.193 1.00 29.53 22 THR D CA 1
ATOM 3917 C C . THR E 1 28 ? -11.226 20.139 11.021 1.00 29.42 22 THR D C 1
ATOM 3918 O O . THR E 1 28 ? -11.485 21.326 11.132 1.00 29.10 22 THR D O 1
ATOM 3922 N N . LEU E 1 29 ? -10.805 19.616 9.887 1.00 33.12 23 LEU D N 1
ATOM 3923 C CA . LEU E 1 29 ? -10.612 20.377 8.689 1.00 33.61 23 LEU D CA 1
ATOM 3924 C C . LEU E 1 29 ? -11.230 19.616 7.529 1.00 35.97 23 LEU D C 1
ATOM 3925 O O . LEU E 1 29 ? -10.866 18.436 7.288 1.00 37.31 23 LEU D O 1
ATOM 3930 N N . ALA E 1 30 ? -12.120 20.280 6.788 1.00 36.87 24 ALA D N 1
ATOM 3931 C CA . ALA E 1 30 ? -12.684 19.704 5.568 1.00 37.45 24 ALA D CA 1
ATOM 3932 C C . ALA E 1 30 ? -12.953 20.824 4.566 1.00 38.65 24 ALA D C 1
ATOM 3933 O O . ALA E 1 30 ? -13.623 21.799 4.884 1.00 33.53 24 ALA D O 1
ATOM 3935 N N . ASP E 1 31 ? -12.500 20.640 3.336 1.00 41.71 25 ASP D N 1
ATOM 3936 C CA . ASP E 1 31 ? -12.791 21.581 2.261 1.00 44.76 25 ASP D CA 1
ATOM 3937 C C . ASP E 1 31 ? -12.438 23.021 2.661 1.00 42.72 25 ASP D C 1
ATOM 3938 O O . ASP E 1 31 ? -13.188 23.952 2.437 1.00 42.21 25 ASP D O 1
ATOM 3943 N N . GLY E 1 32 ? -11.296 23.180 3.281 1.00 42.05 26 GLY D N 1
ATOM 3944 C CA . GLY E 1 32 ? -10.820 24.497 3.634 1.00 41.35 26 GLY D CA 1
ATOM 3945 C C . GLY E 1 32 ? -11.477 25.092 4.864 1.00 38.72 26 GLY D C 1
ATOM 3946 O O . GLY E 1 32 ? -11.107 26.188 5.218 1.00 41.89 26 GLY D O 1
ATOM 3947 N N . VAL E 1 33 ? -12.421 24.393 5.484 1.00 34.13 27 VAL D N 1
ATOM 3948 C CA . VAL E 1 33 ? -13.082 24.905 6.707 1.00 32.16 27 VAL D CA 1
ATOM 3949 C C . VAL E 1 33 ? -12.563 24.192 7.922 1.00 30.74 27 VAL D C 1
ATOM 3950 O O . VAL E 1 33 ? -12.542 22.954 7.970 1.00 31.93 27 VAL D O 1
ATOM 3954 N N . VAL E 1 34 ? -12.136 24.970 8.934 1.00 31.13 28 VAL D N 1
ATOM 3955 C CA . VAL E 1 34 ? -11.645 24.440 10.201 1.00 30.59 28 VAL D CA 1
ATOM 3956 C C . VAL E 1 34 ? -12.728 24.642 11.244 1.00 27.57 28 VAL D C 1
ATOM 3957 O O . VAL E 1 34 ? -13.275 25.767 11.357 1.00 26.74 28 VAL D O 1
ATOM 3961 N N . TYR E 1 35 ? -13.090 23.575 11.948 1.00 26.65 29 TYR D N 1
ATOM 3962 C CA . TYR E 1 35 ? -14.020 23.630 13.040 1.00 26.16 29 TYR D CA 1
ATOM 3963 C C . TYR E 1 35 ? -13.229 23.334 14.312 1.00 27.38 29 TYR D C 1
ATOM 3964 O O . TYR E 1 35 ? -12.721 22.192 14.453 1.00 27.94 29 TYR D O 1
ATOM 3973 N N . VAL E 1 36 ? -13.078 24.325 15.204 1.00 25.45 30 VAL D N 1
ATOM 3974 C CA . VAL E 1 36 ? -12.325 24.142 16.426 1.00 26.54 30 VAL D CA 1
ATOM 3975 C C . VAL E 1 36 ? -13.309 23.834 17.505 1.00 25.12 30 VAL D C 1
ATOM 3976 O O . VAL E 1 36 ? -14.353 24.541 17.657 1.00 23.99 30 VAL D O 1
ATOM 3980 N N . SER E 1 37 ? -13.038 22.753 18.238 1.00 26.70 31 SER D N 1
ATOM 3981 C CA . SER E 1 37 ? -13.856 22.370 19.372 1.00 26.69 31 SER D CA 1
ATOM 3982 C C . SER E 1 37 ? -14.017 23.491 20.414 1.00 24.87 31 SER D C 1
ATOM 3983 O O . SER E 1 37 ? -13.167 24.356 20.557 1.00 27.60 31 SER D O 1
ATOM 3986 N N . GLY E 1 38 ? -15.105 23.426 21.174 1.00 24.72 32 GLY D N 1
ATOM 3987 C CA . GLY E 1 38 ? -15.204 24.296 22.290 1.00 25.28 32 GLY D CA 1
ATOM 3988 C C . GLY E 1 38 ? -14.006 24.127 23.146 1.00 27.46 32 GLY D C 1
ATOM 3989 O O . GLY E 1 38 ? -13.663 23.018 23.501 1.00 28.09 32 GLY D O 1
ATOM 3990 N N . THR E 1 39 ? -13.345 25.231 23.502 1.00 28.87 33 THR D N 1
ATOM 3991 C CA . THR E 1 39 ? -12.077 25.173 24.175 1.00 29.86 33 THR D CA 1
ATOM 3992 C C . THR E 1 39 ? -12.230 25.926 25.475 1.00 30.66 33 THR D C 1
ATOM 3993 O O . THR E 1 39 ? -12.756 27.078 25.517 1.00 28.64 33 THR D O 1
ATOM 3997 N N . LEU E 1 40 ? -11.728 25.302 26.526 1.00 32.71 34 LEU D N 1
ATOM 3998 C CA . LEU E 1 40 ? -11.685 25.927 27.848 1.00 35.42 34 LEU D CA 1
ATOM 3999 C C . LEU E 1 40 ? -10.236 26.074 28.332 1.00 39.24 34 LEU D C 1
ATOM 4000 O O . LEU E 1 40 ? -9.338 25.543 27.718 1.00 40.32 34 LEU D O 1
ATOM 4005 N N . ALA E 1 41 ? -10.010 26.805 29.425 1.00 40.60 35 ALA D N 1
ATOM 4006 C CA . ALA E 1 41 ? -8.663 27.048 29.941 1.00 45.83 35 ALA D CA 1
ATOM 4007 C C . ALA E 1 41 ? -8.168 25.835 30.797 1.00 48.37 35 ALA D C 1
ATOM 4008 O O . ALA E 1 41 ? -8.159 25.879 32.022 1.00 51.31 35 ALA D O 1
ATOM 4010 N N . PHE E 1 42 ? -7.840 24.735 30.133 1.00 48.52 36 PHE D N 1
ATOM 4011 C CA . PHE E 1 42 ? -7.509 23.497 30.818 1.00 52.86 36 PHE D CA 1
ATOM 4012 C C . PHE E 1 42 ? -6.010 23.333 30.836 1.00 56.49 36 PHE D C 1
ATOM 4013 O O . PHE E 1 42 ? -5.348 23.664 29.859 1.00 55.57 36 PHE D O 1
ATOM 4021 N N . ASP E 1 43 ? -5.503 22.797 31.939 1.00 60.58 37 ASP D N 1
ATOM 4022 C CA . ASP E 1 43 ? -4.136 22.310 31.990 1.00 64.17 37 ASP D CA 1
ATOM 4023 C C . ASP E 1 43 ? -4.124 20.922 31.359 1.00 65.04 37 ASP D C 1
ATOM 4024 O O . ASP E 1 43 ? -5.136 20.437 30.844 1.00 55.96 37 ASP D O 1
ATOM 4029 N N . GLN E 1 44 ? -2.970 20.282 31.420 1.00 65.04 38 GLN D N 1
ATOM 4030 C CA . GLN E 1 44 ? -2.769 18.982 30.792 1.00 65.96 38 GLN D CA 1
ATOM 4031 C C . GLN E 1 44 ? -3.645 17.868 31.391 1.00 63.23 38 GLN D C 1
ATOM 4032 O O . GLN E 1 44 ? -3.879 16.869 30.742 1.00 64.57 38 GLN D O 1
ATOM 4034 N N . HIS E 1 45 ? -4.081 18.015 32.638 1.00 65.87 39 HIS D N 1
ATOM 4035 C CA . HIS E 1 45 ? -5.000 17.037 33.277 1.00 66.16 39 HIS D CA 1
ATOM 4036 C C . HIS E 1 45 ? -6.465 17.489 33.246 1.00 63.37 39 HIS D C 1
ATOM 4037 O O . HIS E 1 45 ? -7.297 16.980 34.002 1.00 64.91 39 HIS D O 1
ATOM 4039 N N . ASN E 1 46 ? -6.817 18.418 32.362 1.00 60.90 40 ASN D N 1
ATOM 4040 C CA . ASN E 1 46 ? -8.211 18.909 32.275 1.00 57.03 40 ASN D CA 1
ATOM 4041 C C . ASN E 1 46 ? -8.782 19.557 33.548 1.00 56.20 40 ASN D C 1
ATOM 4042 O O . ASN E 1 46 ? -9.974 19.472 33.838 1.00 52.22 40 ASN D O 1
ATOM 4047 N N . ASN E 1 47 ? -7.902 20.192 34.304 1.00 59.15 41 ASN D N 1
ATOM 4048 C CA . ASN E 1 47 ? -8.307 21.060 35.398 1.00 62.32 41 ASN D CA 1
ATOM 4049 C C . ASN E 1 47 ? -8.258 22.480 34.893 1.00 61.46 41 ASN D C 1
ATOM 4050 O O . ASN E 1 47 ? -7.452 22.795 34.016 1.00 64.26 41 ASN D O 1
ATOM 4055 N N . VAL E 1 48 ? -9.154 23.307 35.414 1.00 61.49 42 VAL D N 1
ATOM 4056 C CA . VAL E 1 48 ? -9.291 24.702 34.969 1.00 58.24 42 VAL D CA 1
ATOM 4057 C C . VAL E 1 48 ? -8.153 25.507 35.521 1.00 58.97 42 VAL D C 1
ATOM 4058 O O . VAL E 1 48 ? -7.897 25.440 36.701 1.00 64.35 42 VAL D O 1
ATOM 4062 N N . LEU E 1 49 ? -7.439 26.216 34.663 1.00 57.93 43 LEU D N 1
ATOM 4063 C CA . LEU E 1 49 ? -6.416 27.163 35.080 1.00 62.37 43 LEU D CA 1
ATOM 4064 C C . LEU E 1 49 ? -7.067 28.523 35.388 1.00 63.90 43 LEU D C 1
ATOM 4065 O O . LEU E 1 49 ? -8.117 28.877 34.787 1.00 57.07 43 LEU D O 1
ATOM 4070 N N . PHE E 1 50 ? -6.486 29.257 36.336 1.00 65.29 44 PHE D N 1
ATOM 4071 C CA . PHE E 1 50 ? -6.846 30.664 36.581 1.00 67.39 44 PHE D CA 1
ATOM 4072 C C . PHE E 1 50 ? -8.293 30.848 37.052 1.00 66.88 44 PHE D C 1
ATOM 4073 O O . PHE E 1 50 ? -9.058 31.653 36.475 1.00 65.55 44 PHE D O 1
ATOM 4081 N N . ALA E 1 51 ? -8.649 30.134 38.113 1.00 70.48 45 ALA D N 1
ATOM 4082 C CA . ALA E 1 51 ? -10.043 29.985 38.606 1.00 72.14 45 ALA D CA 1
ATOM 4083 C C . ALA E 1 51 ? -10.957 31.222 38.593 1.00 74.68 45 ALA D C 1
ATOM 4084 O O . ALA E 1 51 ? -12.114 31.158 38.075 1.00 67.90 45 ALA D O 1
ATOM 4086 N N . ASP E 1 52 ? -10.464 32.318 39.141 1.00 76.41 46 ASP D N 1
ATOM 4087 C CA . ASP E 1 52 ? -11.289 33.527 39.289 1.00 77.88 46 ASP D CA 1
ATOM 4088 C C . ASP E 1 52 ? -10.824 34.660 38.374 1.00 72.72 46 ASP D C 1
ATOM 4089 O O . ASP E 1 52 ? -11.021 35.828 38.686 1.00 74.63 46 ASP D O 1
ATOM 4094 N N . ASP E 1 53 ? -10.161 34.316 37.279 1.00 67.35 47 ASP D N 1
ATOM 4095 C CA . ASP E 1 53 ? -9.495 35.301 36.418 1.00 66.98 47 ASP D CA 1
ATOM 4096 C C . ASP E 1 53 ? -9.948 35.155 34.964 1.00 61.39 47 ASP D C 1
ATOM 4097 O O . ASP E 1 53 ? -9.343 34.415 34.174 1.00 58.75 47 ASP D O 1
ATOM 4102 N N . PRO E 1 54 ? -11.045 35.849 34.603 1.00 58.30 48 PRO D N 1
ATOM 4103 C CA . PRO E 1 54 ? -11.584 35.622 33.276 1.00 53.62 48 PRO D CA 1
ATOM 4104 C C . PRO E 1 54 ? -10.603 36.036 32.204 1.00 52.96 48 PRO D C 1
ATOM 4105 O O . PRO E 1 54 ? -10.604 35.449 31.112 1.00 53.44 48 PRO D O 1
ATOM 4109 N N . LYS E 1 55 ? -9.788 37.055 32.471 1.00 53.58 49 LYS D N 1
ATOM 4110 C CA . LYS E 1 55 ? -8.829 37.526 31.461 1.00 54.15 49 LYS D CA 1
ATOM 4111 C C . LYS E 1 55 ? -7.803 36.447 31.128 1.00 53.40 49 LYS D C 1
ATOM 4112 O O . LYS E 1 55 ? -7.565 36.143 29.961 1.00 51.27 49 LYS D O 1
ATOM 4118 N N . ALA E 1 56 ? -7.250 35.822 32.149 1.00 54.40 50 ALA D N 1
ATOM 4119 C CA . ALA E 1 56 ? -6.242 34.817 31.913 1.00 56.72 50 ALA D CA 1
ATOM 4120 C C . ALA E 1 56 ? -6.863 33.557 31.249 1.00 52.52 50 ALA D C 1
ATOM 4121 O O . ALA E 1 56 ? -6.240 32.920 30.402 1.00 51.09 50 ALA D O 1
ATOM 4123 N N . GLN E 1 57 ? -8.094 33.203 31.635 1.00 51.40 51 GLN D N 1
ATOM 4124 C CA . GLN E 1 57 ? -8.802 32.088 30.988 1.00 47.33 51 GLN D CA 1
ATOM 4125 C C . GLN E 1 57 ? -9.040 32.348 29.516 1.00 44.13 51 GLN D C 1
ATOM 4126 O O . GLN E 1 57 ? -8.787 31.461 28.689 1.00 42.00 51 GLN D O 1
ATOM 4132 N N . THR E 1 58 ? -9.499 33.549 29.193 1.00 43.13 52 THR D N 1
ATOM 4133 C CA . THR E 1 58 ? -9.769 33.901 27.803 1.00 42.63 52 THR D CA 1
ATOM 4134 C C . THR E 1 58 ? -8.483 33.847 26.985 1.00 44.01 52 THR D C 1
ATOM 4135 O O . THR E 1 58 ? -8.462 33.298 25.881 1.00 41.10 52 THR D O 1
ATOM 4139 N N . ARG E 1 59 ? -7.397 34.353 27.544 1.00 46.04 53 ARG D N 1
ATOM 4140 C CA . ARG E 1 59 ? -6.124 34.338 26.833 1.00 48.83 53 ARG D CA 1
ATOM 4141 C C . ARG E 1 59 ? -5.683 32.897 26.538 1.00 49.30 53 ARG D C 1
ATOM 4142 O O . ARG E 1 59 ? -5.243 32.589 25.426 1.00 48.36 53 ARG D O 1
ATOM 4150 N N . HIS E 1 60 ? -5.768 32.009 27.541 1.00 48.35 54 HIS D N 1
ATOM 4151 C CA . HIS E 1 60 ? -5.344 30.626 27.349 1.00 47.62 54 HIS D CA 1
ATOM 4152 C C . HIS E 1 60 ? -6.171 29.942 26.278 1.00 43.58 54 HIS D C 1
ATOM 4153 O O . HIS E 1 60 ? -5.656 29.225 25.414 1.00 43.24 54 HIS D O 1
ATOM 4160 N N . VAL E 1 61 ? -7.484 30.152 26.334 1.00 41.23 55 VAL D N 1
ATOM 4161 C CA . VAL E 1 61 ? -8.422 29.607 25.317 1.00 38.42 55 VAL D CA 1
ATOM 4162 C C . VAL E 1 61 ? -8.073 30.062 23.917 1.00 37.89 55 VAL D C 1
ATOM 4163 O O . VAL E 1 61 ? -7.971 29.233 23.010 1.00 39.55 55 VAL D O 1
ATOM 4167 N N . LEU E 1 62 ? -7.827 31.352 23.725 1.00 38.12 56 LEU D N 1
ATOM 4168 C CA . LEU E 1 62 ? -7.557 31.853 22.390 1.00 38.47 56 LEU D CA 1
ATOM 4169 C C . LEU E 1 62 ? -6.161 31.430 21.885 1.00 42.51 56 LEU D C 1
ATOM 4170 O O . LEU E 1 62 ? -5.991 31.241 20.687 1.00 40.16 56 LEU D O 1
ATOM 4175 N N . GLU E 1 63 ? -5.176 31.311 22.786 1.00 44.58 57 GLU D N 1
ATOM 4176 C CA . GLU E 1 63 ? -3.909 30.721 22.401 1.00 48.09 57 GLU D CA 1
ATOM 4177 C C . GLU E 1 63 ? -4.070 29.278 21.900 1.00 47.24 57 GLU D C 1
ATOM 4178 O O . GLU E 1 63 ? -3.464 28.895 20.900 1.00 49.19 57 GLU D O 1
ATOM 4184 N N . THR E 1 64 ? -4.899 28.466 22.571 1.00 45.11 58 THR D N 1
ATOM 4185 C CA . THR E 1 64 ? -5.155 27.098 22.114 1.00 43.42 58 THR D CA 1
ATOM 4186 C C . THR E 1 64 ? -5.804 27.096 20.737 1.00 42.04 58 THR D C 1
ATOM 4187 O O . THR E 1 64 ? -5.405 26.340 19.820 1.00 40.96 58 THR D O 1
ATOM 4191 N N . ILE E 1 65 ? -6.839 27.918 20.588 1.00 39.28 59 ILE D N 1
ATOM 4192 C CA . ILE E 1 65 ? -7.563 27.986 19.335 1.00 36.76 59 ILE D CA 1
ATOM 4193 C C . ILE E 1 65 ? -6.633 28.394 18.205 1.00 38.78 59 ILE D C 1
ATOM 4194 O O . ILE E 1 65 ? -6.630 27.775 17.145 1.00 38.46 59 ILE D O 1
ATOM 4199 N N . ARG E 1 66 ? -5.825 29.417 18.449 1.00 42.88 60 ARG D N 1
ATOM 4200 C CA . ARG E 1 66 ? -4.818 29.835 17.479 1.00 46.14 60 ARG D CA 1
ATOM 4201 C C . ARG E 1 66 ? -3.878 28.687 17.057 1.00 46.67 60 ARG D C 1
ATOM 4202 O O . ARG E 1 66 ? -3.607 28.546 15.863 1.00 45.48 60 ARG D O 1
ATOM 4210 N N . LYS E 1 67 ? -3.412 27.873 18.014 1.00 48.18 61 LYS D N 1
ATOM 4211 C CA . LYS E 1 67 ? -2.541 26.717 17.682 1.00 50.77 61 LYS D CA 1
ATOM 4212 C C . LYS E 1 67 ? -3.286 25.739 16.795 1.00 44.65 61 LYS D C 1
ATOM 4213 O O . LYS E 1 67 ? -2.721 25.188 15.857 1.00 44.09 61 LYS D O 1
ATOM 4219 N N . VAL E 1 68 ? -4.562 25.500 17.094 1.00 41.61 62 VAL D N 1
ATOM 4220 C CA . VAL E 1 68 ? -5.342 24.582 16.237 1.00 38.71 62 VAL D CA 1
ATOM 4221 C C . VAL E 1 68 ? -5.413 25.109 14.805 1.00 39.02 62 VAL D C 1
ATOM 4222 O O . VAL E 1 68 ? -5.138 24.382 13.858 1.00 39.34 62 VAL D O 1
ATOM 4226 N N . ILE E 1 69 ? -5.746 26.391 14.662 1.00 39.54 63 ILE D N 1
ATOM 4227 C CA . ILE E 1 69 ? -5.908 26.984 13.350 1.00 40.08 63 ILE D CA 1
ATOM 4228 C C . ILE E 1 69 ? -4.572 27.038 12.609 1.00 42.93 63 ILE D C 1
ATOM 4229 O O . ILE E 1 69 ? -4.488 26.680 11.431 1.00 43.51 63 ILE D O 1
ATOM 4234 N N . GLU E 1 70 ? -3.504 27.380 13.335 1.00 47.54 64 GLU D N 1
ATOM 4235 C CA . GLU E 1 70 ? -2.136 27.397 12.731 1.00 49.14 64 GLU D CA 1
ATOM 4236 C C . GLU E 1 70 ? -1.686 26.022 12.331 1.00 49.73 64 GLU D C 1
ATOM 4237 O O . GLU E 1 70 ? -1.134 25.831 11.225 1.00 51.79 64 GLU D O 1
ATOM 4243 N N . THR E 1 71 ? -1.937 25.020 13.174 1.00 47.11 65 THR D N 1
ATOM 4244 C CA . THR E 1 71 ? -1.584 23.656 12.810 1.00 47.69 65 THR D CA 1
ATOM 4245 C C . THR E 1 71 ? -2.295 23.223 11.526 1.00 47.62 65 THR D C 1
ATOM 4246 O O . THR E 1 71 ? -1.745 22.463 10.735 1.00 50.04 65 THR D O 1
ATOM 4250 N N . ALA E 1 72 ? -3.522 23.700 11.318 1.00 45.10 66 ALA D N 1
ATOM 4251 C CA . ALA E 1 72 ? -4.326 23.334 10.145 1.00 45.29 66 ALA D CA 1
ATOM 4252 C C . ALA E 1 72 ? -3.858 24.040 8.908 1.00 50.41 66 ALA D C 1
ATOM 4253 O O . ALA E 1 72 ? -4.164 23.634 7.800 1.00 54.13 66 ALA D O 1
ATOM 4255 N N . GLY E 1 73 ? -3.068 25.105 9.082 1.00 52.38 67 GLY D N 1
ATOM 4256 C CA . GLY E 1 73 ? -2.533 25.851 7.969 1.00 56.09 67 GLY D CA 1
ATOM 4257 C C . GLY E 1 73 ? -3.061 27.259 7.839 1.00 53.95 67 GLY D C 1
ATOM 4258 O O . GLY E 1 73 ? -2.830 27.894 6.845 1.00 57.61 67 GLY D O 1
ATOM 4259 N N . GLY E 1 74 ? -3.745 27.777 8.846 1.00 51.17 68 GLY D N 1
ATOM 4260 C CA . GLY E 1 74 ? -4.302 29.113 8.744 1.00 51.17 68 GLY D CA 1
ATOM 4261 C C . GLY E 1 74 ? -3.790 30.087 9.791 1.00 50.72 68 GLY D C 1
ATOM 4262 O O . GLY E 1 74 ? -2.849 29.790 10.484 1.00 49.88 68 GLY D O 1
ATOM 4263 N N . THR E 1 75 ? -4.455 31.233 9.907 1.00 49.54 69 THR D N 1
ATOM 4264 C CA . THR E 1 75 ? -4.166 32.236 10.914 1.00 49.98 69 THR D CA 1
ATOM 4265 C C . THR E 1 75 ? -5.472 32.703 11.537 1.00 47.21 69 THR D C 1
ATOM 4266 O O . THR E 1 75 ? -6.543 32.425 11.015 1.00 43.18 69 THR D O 1
ATOM 4278 N N . ALA E 1 77 ? -6.709 35.581 11.333 1.00 47.15 71 ALA D N 1
ATOM 4279 C CA . ALA E 1 77 ? -7.423 36.421 10.348 1.00 45.67 71 ALA D CA 1
ATOM 4280 C C . ALA E 1 77 ? -8.415 35.585 9.537 1.00 43.96 71 ALA D C 1
ATOM 4281 O O . ALA E 1 77 ? -9.365 36.143 8.943 1.00 43.21 71 ALA D O 1
ATOM 4283 N N . ASP E 1 78 ? -8.215 34.265 9.483 1.00 42.61 72 ASP D N 1
ATOM 4284 C CA . ASP E 1 78 ? -9.094 33.372 8.720 1.00 42.15 72 ASP D CA 1
ATOM 4285 C C . ASP E 1 78 ? -10.393 33.008 9.472 1.00 37.14 72 ASP D C 1
ATOM 4286 O O . ASP E 1 78 ? -11.292 32.400 8.896 1.00 36.16 72 ASP D O 1
ATOM 4291 N N . VAL E 1 79 ? -10.468 33.351 10.754 1.00 34.91 73 VAL D N 1
ATOM 4292 C CA . VAL E 1 79 ? -11.625 33.026 11.535 1.00 30.63 73 VAL D CA 1
ATOM 4293 C C . VAL E 1 79 ? -12.852 33.809 11.029 1.00 30.60 73 VAL D C 1
ATOM 4294 O O . VAL E 1 79 ? -12.805 35.020 10.900 1.00 32.40 73 VAL D O 1
ATOM 4298 N N . THR E 1 80 ? -13.933 33.113 10.727 1.00 27.33 74 THR D N 1
ATOM 4299 C CA . THR E 1 80 ? -15.144 33.770 10.308 1.00 26.46 74 THR D CA 1
ATOM 4300 C C . THR E 1 80 ? -16.138 33.917 11.430 1.00 24.76 74 THR D C 1
ATOM 4301 O O . THR E 1 80 ? -17.001 34.801 11.364 1.00 26.37 74 THR D O 1
ATOM 4305 N N . PHE E 1 81 ? -16.154 32.958 12.352 1.00 23.00 75 PHE D N 1
ATOM 4306 C CA . PHE E 1 81 ? -17.162 32.991 13.403 1.00 23.09 75 PHE D CA 1
ATOM 4307 C C . PHE E 1 81 ? -16.632 32.428 14.699 1.00 22.98 75 PHE D C 1
ATOM 4308 O O . PHE E 1 81 ? -15.959 31.369 14.670 1.00 26.37 75 PHE D O 1
ATOM 4316 N N . ASN E 1 82 ? -16.974 33.051 15.848 1.00 23.61 76 ASN D N 1
ATOM 4317 C CA . ASN E 1 82 ? -16.706 32.476 17.153 1.00 23.83 76 ASN D CA 1
ATOM 4318 C C . ASN E 1 82 ? -17.992 32.321 17.934 1.00 23.25 76 ASN D C 1
ATOM 4319 O O . ASN E 1 82 ? -18.791 33.258 17.949 1.00 22.88 76 ASN D O 1
ATOM 4324 N N . SER E 1 83 ? -18.120 31.206 18.661 1.00 20.50 77 SER D N 1
ATOM 4325 C CA . SER E 1 83 ? -19.250 30.953 19.528 1.00 20.30 77 SER D CA 1
ATOM 4326 C C . SER E 1 83 ? -18.655 31.080 20.928 1.00 21.56 77 SER D C 1
ATOM 4327 O O . SER E 1 83 ? -17.741 30.318 21.265 1.00 20.41 77 SER D O 1
ATOM 4330 N N . ILE E 1 84 ? -19.107 32.071 21.654 1.00 20.88 78 ILE D N 1
ATOM 4331 C CA . ILE E 1 84 ? -18.571 32.335 23.012 1.00 21.41 78 ILE D CA 1
ATOM 4332 C C . ILE E 1 84 ? -19.636 32.008 24.004 1.00 21.87 78 ILE D C 1
ATOM 4333 O O . ILE E 1 84 ? -20.812 32.438 23.850 1.00 20.87 78 ILE D O 1
ATOM 4338 N N . PHE E 1 85 ? -19.201 31.344 25.116 1.00 23.94 79 PHE D N 1
ATOM 4339 C CA . PHE E 1 85 ? -20.103 30.854 26.157 1.00 22.91 79 PHE D CA 1
ATOM 4340 C C . PHE E 1 85 ? -19.512 31.338 27.441 1.00 25.00 79 PHE D C 1
ATOM 4341 O O . PHE E 1 85 ? -18.319 31.112 27.701 1.00 26.42 79 PHE D O 1
ATOM 4349 N N . ILE E 1 86 ? -20.279 32.108 28.209 1.00 27.32 80 ILE D N 1
ATOM 4350 C CA . ILE E 1 86 ? -19.788 32.609 29.487 1.00 28.44 80 ILE D CA 1
ATOM 4351 C C . ILE E 1 86 ? -20.754 32.270 30.600 1.00 30.49 80 ILE D C 1
ATOM 4352 O O . ILE E 1 86 ? -21.872 31.838 30.327 1.00 30.60 80 ILE D O 1
ATOM 4357 N N . THR E 1 87 ? -20.288 32.337 31.863 1.00 32.17 81 THR D N 1
ATOM 4358 C CA . THR E 1 87 ? -21.115 31.987 32.970 1.00 34.99 81 THR D CA 1
ATOM 4359 C C . THR E 1 87 ? -21.708 33.232 33.660 1.00 37.88 81 THR D C 1
ATOM 4360 O O . THR E 1 87 ? -22.674 33.094 34.391 1.00 40.99 81 THR D O 1
ATOM 4364 N N . ASP E 1 88 ? -21.130 34.427 33.463 1.00 37.87 82 ASP D N 1
ATOM 4365 C CA . ASP E 1 88 ? -21.533 35.617 34.209 1.00 41.60 82 ASP D CA 1
ATOM 4366 C C . ASP E 1 88 ? -21.274 36.893 33.418 1.00 40.17 82 ASP D C 1
ATOM 4367 O O . ASP E 1 88 ? -20.140 37.174 33.046 1.00 40.48 82 ASP D O 1
ATOM 4372 N N . TRP E 1 89 ? -22.304 37.695 33.225 1.00 39.36 83 TRP D N 1
ATOM 4373 C CA . TRP E 1 89 ? -22.150 38.939 32.444 1.00 39.67 83 TRP D CA 1
ATOM 4374 C C . TRP E 1 89 ? -21.237 39.932 33.093 1.00 41.68 83 TRP D C 1
ATOM 4375 O O . TRP E 1 89 ? -20.692 40.757 32.400 1.00 43.94 83 TRP D O 1
ATOM 4386 N N . LYS E 1 90 ? -20.984 39.820 34.396 1.00 44.76 84 LYS D N 1
ATOM 4387 C CA . LYS E 1 90 ? -19.992 40.686 35.045 1.00 48.45 84 LYS D CA 1
ATOM 4388 C C . LYS E 1 90 ? -18.576 40.482 34.488 1.00 48.33 84 LYS D C 1
ATOM 4389 O O . LYS E 1 90 ? -17.754 41.354 34.610 1.00 50.98 84 LYS D O 1
ATOM 4395 N N . ASN E 1 91 ? -18.299 39.356 33.848 1.00 44.76 85 ASN D N 1
ATOM 4396 C CA . ASN E 1 91 ? -16.982 39.064 33.248 1.00 43.81 85 ASN D CA 1
ATOM 4397 C C . ASN E 1 91 ? -16.898 39.436 31.770 1.00 42.31 85 ASN D C 1
ATOM 4398 O O . ASN E 1 91 ? -15.839 39.323 31.162 1.00 43.33 85 ASN D O 1
ATOM 4403 N N . TYR E 1 92 ? -18.019 39.869 31.175 1.00 40.19 86 TYR D N 1
ATOM 4404 C CA . TYR E 1 92 ? -18.084 40.161 29.720 1.00 38.92 86 TYR D CA 1
ATOM 4405 C C . TYR E 1 92 ? -17.073 41.168 29.233 1.00 38.76 86 TYR D C 1
ATOM 4406 O O . TYR E 1 92 ? -16.401 40.919 28.261 1.00 37.40 86 TYR D O 1
ATOM 4415 N N . ALA E 1 93 ? -16.908 42.268 29.963 1.00 43.59 87 ALA D N 1
ATOM 4416 C CA . ALA E 1 93 ? -15.951 43.308 29.597 1.00 44.89 87 ALA D CA 1
ATOM 4417 C C . ALA E 1 93 ? -14.518 42.766 29.595 1.00 44.09 87 ALA D C 1
ATOM 4418 O O . ALA E 1 93 ? -13.787 42.971 28.643 1.00 45.11 87 ALA D O 1
ATOM 4420 N N . ALA E 1 94 ? -14.143 42.032 30.622 1.00 47.39 88 ALA D N 1
ATOM 4421 C CA . ALA E 1 94 ? -12.793 41.447 30.696 1.00 49.36 88 ALA D CA 1
ATOM 4422 C C . ALA E 1 94 ? -12.527 40.424 29.561 1.00 47.79 88 ALA D C 1
ATOM 4423 O O . ALA E 1 94 ? -11.471 40.469 28.899 1.00 47.83 88 ALA D O 1
ATOM 4425 N N . ILE E 1 95 ? -13.526 39.583 29.269 1.00 44.83 89 ILE D N 1
ATOM 4426 C CA . ILE E 1 95 ? -13.437 38.602 28.171 1.00 42.83 89 ILE D CA 1
ATOM 4427 C C . ILE E 1 95 ? -13.305 39.326 26.831 1.00 42.34 89 ILE D C 1
ATOM 4428 O O . ILE E 1 95 ? -12.414 39.011 26.033 1.00 43.94 89 ILE D O 1
ATOM 4433 N N . ASN E 1 96 ? -14.133 40.337 26.608 1.00 42.94 90 ASN D N 1
ATOM 4434 C CA . ASN E 1 96 ? -14.065 41.099 25.361 1.00 43.50 90 ASN D CA 1
ATOM 4435 C C . ASN E 1 96 ? -12.708 41.752 25.178 1.00 46.78 90 ASN D C 1
ATOM 4436 O O . ASN E 1 96 ? -12.205 41.814 24.043 1.00 44.88 90 ASN D O 1
ATOM 4441 N N . GLU E 1 97 ? -12.123 42.278 26.268 1.00 48.51 91 GLU D N 1
ATOM 4442 C CA . GLU E 1 97 ? -10.868 42.988 26.173 1.00 51.34 91 GLU D CA 1
ATOM 4443 C C . GLU E 1 97 ? -9.786 42.063 25.640 1.00 50.11 91 GLU D C 1
ATOM 4444 O O . GLU E 1 97 ? -9.050 42.412 24.716 1.00 51.01 91 GLU D O 1
ATOM 4450 N N . ILE E 1 98 ? -9.696 40.868 26.186 1.00 47.69 92 ILE D N 1
ATOM 4451 C CA . ILE E 1 98 ? -8.697 39.940 25.687 1.00 49.61 92 ILE D CA 1
ATOM 4452 C C . ILE E 1 98 ? -9.006 39.436 24.278 1.00 45.16 92 ILE D C 1
ATOM 4453 O O . ILE E 1 98 ? -8.130 39.331 23.397 1.00 44.73 92 ILE D O 1
ATOM 4458 N N . TYR E 1 99 ? -10.267 39.129 24.061 1.00 42.01 93 TYR D N 1
ATOM 4459 C CA . TYR E 1 99 ? -10.718 38.665 22.750 1.00 39.94 93 TYR D CA 1
ATOM 4460 C C . TYR E 1 99 ? -10.281 39.611 21.638 1.00 41.42 93 TYR D C 1
ATOM 4461 O O . TYR E 1 99 ? -9.742 39.170 20.626 1.00 42.79 93 TYR D O 1
ATOM 4470 N N . ALA E 1 100 ? -10.467 40.918 21.835 1.00 42.68 94 ALA D N 1
ATOM 4471 C CA . ALA E 1 100 ? -10.113 41.906 20.814 1.00 46.74 94 ALA D CA 1
ATOM 4472 C C . ALA E 1 100 ? -8.632 41.849 20.443 1.00 49.82 94 ALA D C 1
ATOM 4473 O O . ALA E 1 100 ? -8.277 42.063 19.283 1.00 49.99 94 ALA D O 1
ATOM 4475 N N . GLU E 1 101 ? -7.777 41.571 21.428 1.00 52.05 95 GLU D N 1
ATOM 4476 C CA . GLU E 1 101 ? -6.332 41.510 21.193 1.00 56.27 95 GLU D CA 1
ATOM 4477 C C . GLU E 1 101 ? -5.997 40.440 20.188 1.00 54.57 95 GLU D C 1
ATOM 4478 O O . GLU E 1 101 ? -4.990 40.554 19.507 1.00 57.10 95 GLU D O 1
ATOM 4484 N N . PHE E 1 102 ? -6.758 39.342 20.153 1.00 47.35 96 PHE D N 1
ATOM 4485 C CA . PHE E 1 102 ? -6.403 38.243 19.281 1.00 47.12 96 PHE D CA 1
ATOM 4486 C C . PHE E 1 102 ? -6.885 38.406 17.850 1.00 47.12 96 PHE D C 1
ATOM 4487 O O . PHE E 1 102 ? -6.541 37.601 17.014 1.00 48.28 96 PHE D O 1
ATOM 4495 N N . PHE E 1 103 ? -7.746 39.384 17.601 1.00 46.21 97 PHE D N 1
ATOM 4496 C CA . PHE E 1 103 ? -8.306 39.639 16.265 1.00 46.82 97 PHE D CA 1
ATOM 4497 C C . PHE E 1 103 ? -8.108 41.126 15.918 1.00 50.47 97 PHE D C 1
ATOM 4498 O O . PHE E 1 103 ? -9.058 41.881 15.893 1.00 52.38 97 PHE D O 1
ATOM 4506 N N . PRO E 1 104 ? -6.856 41.539 15.673 1.00 56.05 98 PRO D N 1
ATOM 4507 C CA . PRO E 1 104 ? -6.526 42.950 15.484 1.00 58.59 98 PRO D CA 1
ATOM 4508 C C . PRO E 1 104 ? -7.122 43.525 14.215 1.00 58.62 98 PRO D C 1
ATOM 4509 O O . PRO E 1 104 ? -7.515 44.676 14.171 1.00 61.07 98 PRO D O 1
ATOM 4513 N N . GLY E 1 105 ? -7.245 42.743 13.164 1.00 59.56 99 GLY D N 1
ATOM 4514 C CA . GLY E 1 105 ? -7.809 43.354 11.949 1.00 60.03 99 GLY D CA 1
ATOM 4515 C C . GLY E 1 105 ? -9.338 43.391 11.901 1.00 54.59 99 GLY D C 1
ATOM 4516 O O . GLY E 1 105 ? -10.026 43.672 12.903 1.00 55.16 99 GLY D O 1
ATOM 4517 N N . ASP E 1 106 ? -9.851 43.117 10.710 1.00 51.24 100 ASP D N 1
ATOM 4518 C CA . ASP E 1 106 ? -11.259 42.844 10.493 1.00 47.65 100 ASP D CA 1
ATOM 4519 C C . ASP E 1 106 ? -11.703 41.725 11.447 1.00 42.77 100 ASP D C 1
ATOM 4520 O O . ASP E 1 106 ? -11.122 40.664 11.445 1.00 42.57 100 ASP D O 1
ATOM 4525 N N . LYS E 1 107 ? -12.704 42.003 12.266 1.00 40.40 101 LYS D N 1
ATOM 4526 C CA . LYS E 1 107 ? -13.167 41.097 13.286 1.00 37.80 101 LYS D CA 1
ATOM 4527 C C . LYS E 1 107 ? -14.082 39.996 12.718 1.00 34.92 101 LYS D C 1
ATOM 4528 O O . LYS E 1 107 ? -14.736 40.170 11.691 1.00 34.80 101 LYS D O 1
ATOM 4534 N N . PRO E 1 108 ? -14.116 38.841 13.383 1.00 32.14 102 PRO D N 1
ATOM 4535 C CA . PRO E 1 108 ? -15.032 37.798 13.015 1.00 29.45 102 PRO D CA 1
ATOM 4536 C C . PRO E 1 108 ? -16.455 38.144 13.434 1.00 27.33 102 PRO D C 1
ATOM 4537 O O . PRO E 1 108 ? -16.699 39.068 14.222 1.00 26.01 102 PRO D O 1
ATOM 4541 N N . ALA E 1 109 ? -17.389 37.406 12.928 1.00 25.18 103 ALA D N 1
ATOM 4542 C CA . ALA E 1 109 ? -18.741 37.482 13.428 1.00 23.37 103 ALA D CA 1
ATOM 4543 C C . ALA E 1 109 ? -18.749 36.595 14.686 1.00 21.78 103 ALA D C 1
ATOM 4544 O O . ALA E 1 109 ? -17.874 35.782 14.877 1.00 23.67 103 ALA D O 1
ATOM 4546 N N . ARG E 1 110 ? -19.735 36.746 15.528 1.00 22.94 104 ARG D N 1
ATOM 4547 C CA . ARG E 1 110 ? -19.780 35.944 16.716 1.00 21.88 104 ARG D CA 1
ATOM 4548 C C . ARG E 1 110 ? -21.120 35.971 17.423 1.00 20.73 104 ARG D C 1
ATOM 4549 O O . ARG E 1 110 ? -21.974 36.765 17.083 1.00 20.81 104 ARG D O 1
ATOM 4557 N N . PHE E 1 111 ? -21.307 35.056 18.363 1.00 19.24 105 PHE D N 1
ATOM 4558 C CA . PHE E 1 111 ? -22.349 35.218 19.405 1.00 19.23 105 PHE D CA 1
ATOM 4559 C C . PHE E 1 111 ? -21.688 35.036 20.751 1.00 20.72 105 PHE D C 1
ATOM 4560 O O . PHE E 1 111 ? -20.604 34.474 20.848 1.00 22.79 105 PHE D O 1
ATOM 4568 N N . CYS E 1 112 ? -22.329 35.568 21.803 1.00 21.29 106 CYS D N 1
ATOM 4569 C CA . CYS E 1 112 ? -21.874 35.402 23.169 1.00 21.99 106 CYS D CA 1
ATOM 4570 C C . CYS E 1 112 ? -23.167 35.162 24.005 1.00 23.15 106 CYS D C 1
ATOM 4571 O O . CYS E 1 112 ? -24.057 36.018 23.989 1.00 22.56 106 CYS D O 1
ATOM 4574 N N . ILE E 1 113 ? -23.268 33.982 24.623 1.00 22.59 107 ILE D N 1
ATOM 4575 C CA . ILE E 1 113 ? -24.442 33.657 25.431 1.00 23.61 107 ILE D CA 1
ATOM 4576 C C . ILE E 1 113 ? -23.950 33.208 26.784 1.00 23.74 107 ILE D C 1
ATOM 4577 O O . ILE E 1 113 ? -22.786 32.850 26.924 1.00 22.11 107 ILE D O 1
ATOM 4582 N N . GLN E 1 114 ? -24.853 33.208 27.745 1.00 24.00 108 GLN D N 1
ATOM 4583 C CA . GLN E 1 114 ? -24.551 32.781 29.124 1.00 27.59 108 GLN D CA 1
ATOM 4584 C C . GLN E 1 114 ? -25.204 31.413 29.336 1.00 29.88 108 GLN D C 1
ATOM 4585 O O . GLN E 1 114 ? -26.389 31.227 29.026 1.00 30.16 108 GLN D O 1
ATOM 4591 N N . CYS E 1 115 ? -24.434 30.447 29.777 1.00 29.85 109 CYS D N 1
ATOM 4592 C CA . CYS E 1 115 ? -24.943 29.064 29.942 1.00 30.42 109 CYS D CA 1
ATOM 4593 C C . CYS E 1 115 ? -24.080 28.333 30.908 1.00 31.01 109 CYS D C 1
ATOM 4594 O O . CYS E 1 115 ? -23.238 28.963 31.572 1.00 34.30 109 CYS D O 1
ATOM 4597 N N . GLY E 1 116 ? -24.346 27.047 31.133 1.00 30.98 110 GLY D N 1
ATOM 4598 C CA . GLY E 1 116 ? -23.500 26.257 32.047 1.00 32.50 110 GLY D CA 1
ATOM 4599 C C . GLY E 1 116 ? -22.346 25.611 31.304 1.00 31.42 110 GLY D C 1
ATOM 4600 O O . GLY E 1 116 ? -22.487 25.192 30.092 1.00 28.31 110 GLY D O 1
ATOM 4601 N N . LEU E 1 117 ? -21.209 25.494 31.965 1.00 31.31 111 LEU D N 1
ATOM 4602 C CA . LEU E 1 117 ? -20.018 24.873 31.349 1.00 31.33 111 LEU D CA 1
ATOM 4603 C C . LEU E 1 117 ? -19.595 23.630 32.135 1.00 34.04 111 LEU D C 1
ATOM 4604 O O . LEU E 1 117 ? -19.990 23.433 33.302 1.00 34.84 111 LEU D O 1
ATOM 4609 N N . VAL E 1 118 ? -18.740 22.812 31.516 1.00 35.07 112 VAL D N 1
ATOM 4610 C CA . VAL E 1 118 ? -18.432 21.457 32.015 1.00 35.58 112 VAL D CA 1
ATOM 4611 C C . VAL E 1 118 ? -17.782 21.418 33.395 1.00 40.27 112 VAL D C 1
ATOM 4612 O O . VAL E 1 118 ? -18.035 20.491 34.137 1.00 42.23 112 VAL D O 1
ATOM 4616 N N . LYS E 1 119 ? -16.974 22.396 33.765 1.00 41.94 113 LYS D N 1
ATOM 4617 C CA . LYS E 1 119 ? -16.404 22.451 35.078 1.00 45.48 113 LYS D CA 1
ATOM 4618 C C . LYS E 1 119 ? -16.809 23.752 35.767 1.00 46.60 113 LYS D C 1
ATOM 4619 O O . LYS E 1 119 ? -16.825 24.801 35.141 1.00 41.55 113 LYS D O 1
ATOM 4623 N N . PRO E 1 120 ? -17.006 23.711 37.095 1.00 47.80 114 PRO D N 1
ATOM 4624 C CA . PRO E 1 120 ? -17.483 24.895 37.824 1.00 48.69 114 PRO D CA 1
ATOM 4625 C C . PRO E 1 120 ? -16.573 26.122 37.805 1.00 50.51 114 PRO D C 1
ATOM 4626 O O . PRO E 1 120 ? -17.079 27.234 37.869 1.00 53.15 114 PRO D O 1
ATOM 4630 N N . ASP E 1 121 ? -15.257 25.942 37.788 1.00 51.07 115 ASP D N 1
ATOM 4631 C CA . ASP E 1 121 ? -14.347 27.080 37.743 1.00 53.46 115 ASP D CA 1
ATOM 4632 C C . ASP E 1 121 ? -14.157 27.686 36.347 1.00 49.19 115 ASP D C 1
ATOM 4633 O O . ASP E 1 121 ? -13.544 28.755 36.235 1.00 49.04 115 ASP D O 1
ATOM 4638 N N . ALA E 1 122 ? -14.704 27.056 35.302 1.00 46.11 116 ALA D N 1
ATOM 4639 C CA . ALA E 1 122 ? -14.583 27.619 33.969 1.00 42.83 116 ALA D CA 1
ATOM 4640 C C . ALA E 1 122 ? -15.439 28.871 33.883 1.00 41.66 116 ALA D C 1
ATOM 4641 O O . ALA E 1 122 ? -16.604 28.837 34.233 1.00 41.19 116 ALA D O 1
ATOM 4643 N N . LEU E 1 123 ? -14.869 29.944 33.344 1.00 40.71 117 LEU D N 1
ATOM 4644 C CA . LEU E 1 123 ? -15.598 31.193 33.153 1.00 39.37 117 LEU D CA 1
ATOM 4645 C C . LEU E 1 123 ? -15.945 31.478 31.700 1.00 35.80 117 LEU D C 1
ATOM 4646 O O . LEU E 1 123 ? -16.728 32.385 31.386 1.00 35.94 117 LEU D O 1
ATOM 4651 N N . VAL E 1 124 ? -15.305 30.761 30.800 1.00 34.28 118 VAL D N 1
ATOM 4652 C CA . VAL E 1 124 ? -15.450 31.073 29.364 1.00 31.91 118 VAL D CA 1
ATOM 4653 C C . VAL E 1 124 ? -15.108 29.818 28.591 1.00 31.41 118 VAL D C 1
ATOM 4654 O O . VAL E 1 124 ? -14.241 29.054 28.985 1.00 32.80 118 VAL D O 1
ATOM 4658 N N . GLU E 1 125 ? -15.781 29.650 27.462 1.00 30.45 119 GLU D N 1
ATOM 4659 C CA . GLU E 1 125 ? -15.479 28.643 26.492 1.00 29.29 119 GLU D CA 1
ATOM 4660 C C . GLU E 1 125 ? -15.727 29.240 25.090 1.00 26.89 119 GLU D C 1
ATOM 4661 O O . GLU E 1 125 ? -16.700 29.950 24.904 1.00 24.85 119 GLU D O 1
ATOM 4667 N N . ILE E 1 126 ? -14.847 28.920 24.128 1.00 26.20 120 ILE D N 1
ATOM 4668 C CA . ILE E 1 126 ? -14.994 29.404 22.758 1.00 26.45 120 ILE D CA 1
ATOM 4669 C C . ILE E 1 126 ? -14.848 28.279 21.791 1.00 26.04 120 ILE D C 1
ATOM 4670 O O . ILE E 1 126 ? -13.909 27.482 21.900 1.00 27.80 120 ILE D O 1
ATOM 4675 N N . ALA E 1 127 ? -15.756 28.236 20.818 1.00 24.31 121 ALA D N 1
ATOM 4676 C CA . ALA E 1 127 ? -15.616 27.357 19.619 1.00 23.58 121 ALA D CA 1
ATOM 4677 C C . ALA E 1 127 ? -15.549 28.265 18.372 1.00 25.18 121 ALA D C 1
ATOM 4678 O O . ALA E 1 127 ? -16.024 29.401 18.389 1.00 25.43 121 ALA D O 1
ATOM 4680 N N . THR E 1 128 ? -14.879 27.817 17.305 1.00 25.38 122 THR D N 1
ATOM 4681 C CA . THR E 1 128 ? -14.412 28.685 16.251 1.00 26.32 122 THR D CA 1
ATOM 4682 C C . THR E 1 128 ? -14.527 27.995 14.882 1.00 26.95 122 THR D C 1
ATOM 4683 O O . THR E 1 128 ? -14.272 26.809 14.753 1.00 28.00 122 THR D O 1
ATOM 4687 N N . ILE E 1 129 ? -14.926 28.760 13.884 1.00 28.05 123 ILE D N 1
ATOM 4688 C CA . ILE E 1 129 ? -14.912 28.365 12.505 1.00 28.28 123 ILE D CA 1
ATOM 4689 C C . ILE E 1 129 ? -13.968 29.280 11.733 1.00 28.25 123 ILE D C 1
ATOM 4690 O O . ILE E 1 129 ? -14.003 30.500 11.878 1.00 27.11 123 ILE D O 1
ATOM 4695 N N . ALA E 1 130 ? -13.118 28.691 10.899 1.00 30.16 124 ALA D N 1
ATOM 4696 C CA . ALA E 1 130 ? -12.185 29.443 10.117 1.00 31.53 124 ALA D CA 1
ATOM 4697 C C . ALA E 1 130 ? -12.230 28.908 8.694 1.00 33.74 124 ALA D C 1
ATOM 4698 O O . ALA E 1 130 ? -12.409 27.719 8.518 1.00 31.56 124 ALA D O 1
ATOM 4700 N N . HIS E 1 131 ? -12.026 29.794 7.698 1.00 35.02 125 HIS D N 1
ATOM 4701 C CA . HIS E 1 131 ? -11.849 29.397 6.280 1.00 37.15 125 HIS D CA 1
ATOM 4702 C C . HIS E 1 131 ? -10.440 29.646 5.859 1.00 40.58 125 HIS D C 1
ATOM 4703 O O . HIS E 1 131 ? -9.991 30.793 5.836 1.00 41.28 125 HIS D O 1
ATOM 4710 N N . ILE E 1 132 ? -9.715 28.595 5.543 1.00 42.00 126 ILE D N 1
ATOM 4711 C CA . ILE E 1 132 ? -8.219 28.725 5.301 1.00 47.55 126 ILE D CA 1
ATOM 4712 C C . ILE E 1 132 ? -7.919 28.327 3.855 1.00 52.86 126 ILE D C 1
ATOM 4713 O O . ILE E 1 132 ? -8.824 27.912 3.175 1.00 51.74 126 ILE D O 1
ATOM 4718 N N . ALA E 1 133 ? -6.678 28.484 3.361 1.00 60.37 127 ALA D N 1
ATOM 4719 C CA . ALA E 1 133 ? -6.333 28.084 1.981 1.00 68.37 127 ALA D CA 1
ATOM 4720 C C . ALA E 1 133 ? -6.524 26.587 1.831 1.00 75.61 127 ALA D C 1
ATOM 4721 O O . ALA E 1 133 ? -6.006 25.861 2.655 1.00 72.04 127 ALA D O 1
ATOM 4723 N N . LYS E 1 134 ? -7.283 26.124 0.831 1.00 51.29 128 LYS D N 1
ATOM 4724 C CA . LYS E 1 134 ? -7.430 24.660 0.535 1.00 64.57 128 LYS D CA 1
ATOM 4725 C C . LYS E 1 134 ? -8.598 24.435 -0.432 1.00 59.64 128 LYS D C 1
ATOM 4726 O O . LYS E 1 134 ? -9.607 25.112 -0.320 1.00 60.68 128 LYS D O 1
ATOM 4728 N N . GLY F 1 5 ? -10.190 31.611 2.533 1.00 80.17 -1 GLY E N 1
ATOM 4729 C CA . GLY F 1 5 ? -9.219 30.832 1.696 1.00 80.24 -1 GLY E CA 1
ATOM 4730 C C . GLY F 1 5 ? -7.836 31.518 1.680 1.00 70.80 -1 GLY E C 1
ATOM 4731 O O . GLY F 1 5 ? -7.346 31.980 2.730 1.00 60.26 -1 GLY E O 1
ATOM 4732 N N . HIS F 1 6 ? -7.242 31.558 0.471 1.00 84.65 0 HIS E N 1
ATOM 4733 C CA . HIS F 1 6 ? -6.183 32.522 0.065 1.00 79.02 0 HIS E CA 1
ATOM 4734 C C . HIS F 1 6 ? -6.745 33.965 0.032 1.00 73.51 0 HIS E C 1
ATOM 4735 O O . HIS F 1 6 ? -6.093 34.859 0.558 1.00 69.34 0 HIS E O 1
ATOM 4745 N N . PRO F 1 8 ? -8.815 36.778 1.734 1.00 80.61 2 PRO E N 1
ATOM 4746 C CA . PRO F 1 8 ? -9.302 36.912 3.114 1.00 72.18 2 PRO E CA 1
ATOM 4747 C C . PRO F 1 8 ? -10.850 37.026 3.244 1.00 59.74 2 PRO E C 1
ATOM 4748 O O . PRO F 1 8 ? -11.531 37.358 2.270 1.00 52.77 2 PRO E O 1
ATOM 4752 N N . LYS F 1 9 ? -11.421 36.695 4.411 1.00 54.87 3 LYS E N 1
ATOM 4753 C CA . LYS F 1 9 ? -12.868 36.897 4.638 1.00 47.19 3 LYS E CA 1
ATOM 4754 C C . LYS F 1 9 ? -13.232 38.362 4.410 1.00 47.34 3 LYS E C 1
ATOM 4755 O O . LYS F 1 9 ? -12.391 39.258 4.525 1.00 47.93 3 LYS E O 1
ATOM 4761 N N . SER F 1 10 ? -14.483 38.618 4.036 1.00 45.27 4 SER E N 1
ATOM 4762 C CA . SER F 1 10 ? -14.964 39.989 3.904 1.00 43.57 4 SER E CA 1
ATOM 4763 C C . SER F 1 10 ? -15.791 40.203 5.112 1.00 39.79 4 SER E C 1
ATOM 4764 O O . SER F 1 10 ? -16.489 39.293 5.526 1.00 39.10 4 SER E O 1
ATOM 4767 N N . VAL F 1 11 ? -15.717 41.390 5.680 1.00 36.95 5 VAL E N 1
ATOM 4768 C CA . VAL F 1 11 ? -16.652 41.752 6.726 1.00 35.67 5 VAL E CA 1
ATOM 4769 C C . VAL F 1 11 ? -17.867 42.270 5.989 1.00 34.69 5 VAL E C 1
ATOM 4770 O O . VAL F 1 11 ? -17.734 42.817 4.899 1.00 38.71 5 VAL E O 1
ATOM 4774 N N . ILE F 1 12 ? -19.032 42.172 6.606 1.00 33.17 6 ILE E N 1
ATOM 4775 C CA . ILE F 1 12 ? -20.268 42.731 6.093 1.00 32.77 6 ILE E CA 1
ATOM 4776 C C . ILE F 1 12 ? -20.806 43.698 7.093 1.00 32.16 6 ILE E C 1
ATOM 4777 O O . ILE F 1 12 ? -21.156 43.320 8.204 1.00 28.82 6 ILE E O 1
ATOM 4782 N N . ILE F 1 13 ? -20.769 44.978 6.761 1.00 34.44 7 ILE E N 1
ATOM 4783 C CA . ILE F 1 13 ? -21.205 46.024 7.691 1.00 33.98 7 ILE E CA 1
ATOM 4784 C C . ILE F 1 13 ? -22.114 46.943 6.923 1.00 34.96 7 ILE E C 1
ATOM 4785 O O . ILE F 1 13 ? -21.646 47.784 6.189 1.00 33.97 7 ILE E O 1
ATOM 4790 N N . PRO F 1 14 ? -23.438 46.747 7.057 1.00 35.67 8 PRO E N 1
ATOM 4791 C CA . PRO F 1 14 ? -24.339 47.515 6.191 1.00 36.58 8 PRO E CA 1
ATOM 4792 C C . PRO F 1 14 ? -24.227 49.020 6.509 1.00 38.93 8 PRO E C 1
ATOM 4793 O O . PRO F 1 14 ? -23.992 49.340 7.660 1.00 34.18 8 PRO E O 1
ATOM 4797 N N . ALA F 1 15 ? -24.279 49.864 5.469 1.00 39.01 9 ALA E N 1
ATOM 4798 C CA . ALA F 1 15 ? -24.234 51.335 5.611 1.00 43.91 9 ALA E CA 1
ATOM 4799 C C . ALA F 1 15 ? -25.170 51.717 6.739 1.00 43.94 9 ALA E C 1
ATOM 4800 O O . ALA F 1 15 ? -26.321 51.260 6.753 1.00 43.75 9 ALA E O 1
ATOM 4802 N N . GLY F 1 16 ? -24.649 52.462 7.717 1.00 47.78 10 GLY E N 1
ATOM 4803 C CA . GLY F 1 16 ? -25.454 52.926 8.841 1.00 54.30 10 GLY E CA 1
ATOM 4804 C C . GLY F 1 16 ? -25.336 52.125 10.140 1.00 56.70 10 GLY E C 1
ATOM 4805 O O . GLY F 1 16 ? -25.902 52.508 11.126 1.00 55.38 10 GLY E O 1
ATOM 4806 N N . SER F 1 17 ? -24.593 51.030 10.123 1.00 59.40 11 SER E N 1
ATOM 4807 C CA . SER F 1 17 ? -24.257 50.291 11.324 1.00 65.00 11 SER E CA 1
ATOM 4808 C C . SER F 1 17 ? -22.694 50.203 11.442 1.00 69.72 11 SER E C 1
ATOM 4809 O O . SER F 1 17 ? -22.101 49.216 11.938 1.00 67.76 11 SER E O 1
ATOM 4812 N N . PRO F 1 23 ? -16.091 44.755 18.895 1.00 46.49 17 PRO E N 1
ATOM 4813 C CA . PRO F 1 23 ? -15.101 43.683 18.622 1.00 44.65 17 PRO E CA 1
ATOM 4814 C C . PRO F 1 23 ? -15.775 42.509 17.859 1.00 39.29 17 PRO E C 1
ATOM 4815 O O . PRO F 1 23 ? -15.313 41.366 17.931 1.00 38.89 17 PRO E O 1
ATOM 4819 N N . PHE F 1 24 ? -16.871 42.790 17.178 1.00 36.10 18 PHE E N 1
ATOM 4820 C CA . PHE F 1 24 ? -17.428 41.857 16.184 1.00 32.61 18 PHE E CA 1
ATOM 4821 C C . PHE F 1 24 ? -18.079 42.699 15.125 1.00 31.52 18 PHE E C 1
ATOM 4822 O O . PHE F 1 24 ? -18.266 43.895 15.324 1.00 30.98 18 PHE E O 1
ATOM 4830 N N . VAL F 1 25 ? -18.293 42.090 13.968 1.00 29.06 19 VAL E N 1
ATOM 4831 C CA . VAL F 1 25 ? -18.968 42.707 12.856 1.00 28.41 19 VAL E CA 1
ATOM 4832 C C . VAL F 1 25 ? -20.323 42.033 12.655 1.00 26.97 19 VAL E C 1
ATOM 4833 O O . VAL F 1 25 ? -20.552 40.914 13.153 1.00 27.67 19 VAL E O 1
ATOM 4837 N N . PRO F 1 26 ? -21.252 42.698 12.002 1.00 26.84 20 PRO E N 1
ATOM 4838 C CA . PRO F 1 26 ? -22.574 42.095 11.834 1.00 26.01 20 PRO E CA 1
ATOM 4839 C C . PRO F 1 26 ? -22.556 40.723 11.114 1.00 25.14 20 PRO E C 1
ATOM 4840 O O . PRO F 1 26 ? -23.376 39.869 11.433 1.00 23.54 20 PRO E O 1
ATOM 4844 N N . GLY F 1 27 ? -21.628 40.551 10.181 1.00 26.91 21 GLY E N 1
ATOM 4845 C CA . GLY F 1 27 ? -21.425 39.286 9.477 1.00 27.35 21 GLY E CA 1
ATOM 4846 C C . GLY F 1 27 ? -20.118 39.212 8.720 1.00 26.07 21 GLY E C 1
ATOM 4847 O O . GLY F 1 27 ? -19.425 40.224 8.541 1.00 29.57 21 GLY E O 1
ATOM 4848 N N . THR F 1 28 ? -19.710 37.996 8.378 1.00 25.68 22 THR E N 1
ATOM 4849 C CA . THR F 1 28 ? -18.548 37.752 7.555 1.00 27.97 22 THR E CA 1
ATOM 4850 C C . THR F 1 28 ? -18.955 36.894 6.359 1.00 27.10 22 THR E C 1
ATOM 4851 O O . THR F 1 28 ? -19.914 36.152 6.406 1.00 26.47 22 THR E O 1
ATOM 4855 N N . LEU F 1 29 ? -18.141 36.909 5.342 1.00 30.96 23 LEU E N 1
ATOM 4856 C CA . LEU F 1 29 ? -18.394 36.171 4.113 1.00 31.61 23 LEU E CA 1
ATOM 4857 C C . LEU F 1 29 ? -17.061 35.571 3.686 1.00 33.24 23 LEU E C 1
ATOM 4858 O O . LEU F 1 29 ? -16.059 36.299 3.569 1.00 35.43 23 LEU E O 1
ATOM 4863 N N . ALA F 1 30 ? -17.038 34.263 3.464 1.00 32.35 24 ALA E N 1
ATOM 4864 C CA . ALA F 1 30 ? -15.816 33.566 3.005 1.00 35.64 24 ALA E CA 1
ATOM 4865 C C . ALA F 1 30 ? -16.217 32.353 2.162 1.00 36.50 24 ALA E C 1
ATOM 4866 O O . ALA F 1 30 ? -17.049 31.532 2.588 1.00 32.25 24 ALA E O 1
ATOM 4868 N N . ASP F 1 31 ? -15.722 32.280 0.943 1.00 40.19 25 ASP E N 1
ATOM 4869 C CA . ASP F 1 31 ? -16.000 31.154 0.043 1.00 43.25 25 ASP E CA 1
ATOM 4870 C C . ASP F 1 31 ? -17.464 30.904 -0.134 1.00 39.23 25 ASP E C 1
ATOM 4871 O O . ASP F 1 31 ? -17.939 29.782 -0.052 1.00 39.67 25 ASP E O 1
ATOM 4876 N N . GLY F 1 32 ? -18.226 31.969 -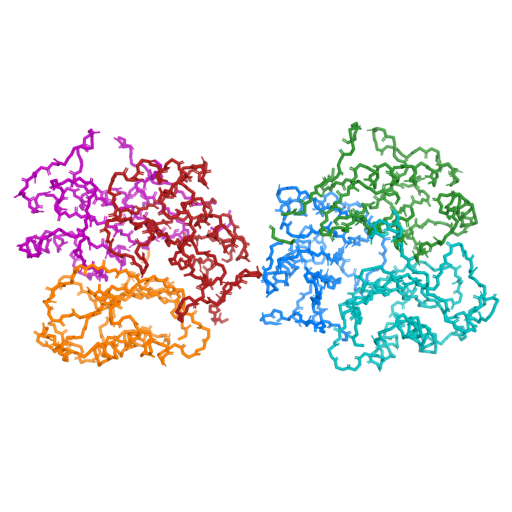0.292 1.00 39.23 26 GLY E N 1
ATOM 4877 C CA . GLY F 1 32 ? -19.670 31.825 -0.530 1.00 37.03 26 GLY E CA 1
ATOM 4878 C C . GLY F 1 32 ? -20.495 31.587 0.724 1.00 36.07 26 GLY E C 1
ATOM 4879 O O . GLY F 1 32 ? -21.697 31.460 0.604 1.00 37.44 26 GLY E O 1
ATOM 4880 N N . VAL F 1 33 ? -19.859 31.496 1.892 1.00 31.83 27 VAL E N 1
ATOM 4881 C CA . VAL F 1 33 ? -20.616 31.236 3.160 1.00 30.05 27 VAL E CA 1
ATOM 4882 C C . VAL F 1 33 ? -20.677 32.528 3.957 1.00 28.03 27 VAL E C 1
ATOM 4883 O O . VAL F 1 33 ? -19.642 33.154 4.222 1.00 30.11 27 VAL E O 1
ATOM 4887 N N . VAL F 1 34 ? -21.889 32.928 4.347 1.00 28.20 28 VAL E N 1
ATOM 4888 C CA . VAL F 1 34 ? -22.102 34.109 5.212 1.00 26.59 28 VAL E CA 1
ATOM 4889 C C . VAL F 1 34 ? -22.383 33.632 6.631 1.00 25.41 28 VAL E C 1
ATOM 4890 O O . VAL F 1 34 ? -23.242 32.762 6.832 1.00 25.45 28 VAL E O 1
ATOM 4894 N N . TYR F 1 35 ? -21.642 34.183 7.602 1.00 23.73 29 TYR E N 1
ATOM 4895 C CA . TYR F 1 35 ? -21.863 33.931 9.001 1.00 23.89 29 TYR E CA 1
ATOM 4896 C C . TYR F 1 35 ? -22.385 35.247 9.593 1.00 23.89 29 TYR E C 1
ATOM 4897 O O . TYR F 1 35 ? -21.655 36.235 9.610 1.00 25.84 29 TYR E O 1
ATOM 4906 N N . VAL F 1 36 ? -23.621 35.259 10.084 1.00 23.86 30 VAL E N 1
ATOM 4907 C CA . VAL F 1 36 ? -24.165 36.450 10.728 1.00 22.05 30 VAL E CA 1
ATOM 4908 C C . VAL F 1 36 ? -24.038 36.282 12.229 1.00 22.25 30 VAL E C 1
ATOM 4909 O O . VAL F 1 36 ? -24.390 35.250 12.754 1.00 19.77 30 VAL E O 1
ATOM 4913 N N . SER F 1 37 ? -23.523 37.322 12.878 1.00 21.83 31 SER E N 1
ATOM 4914 C CA . SER F 1 37 ? -23.418 37.357 14.321 1.00 20.90 31 SER E CA 1
ATOM 4915 C C . SER F 1 37 ? -24.760 37.155 14.988 1.00 19.91 31 SER E C 1
ATOM 4916 O O . SER F 1 37 ? -25.798 37.493 14.449 1.00 20.67 31 SER E O 1
ATOM 4919 N N . GLY F 1 38 ? -24.710 36.721 16.237 1.00 21.29 32 GLY E N 1
ATOM 4920 C CA . GLY F 1 38 ? -25.886 36.726 17.046 1.00 21.15 32 GLY E CA 1
ATOM 4921 C C . GLY F 1 38 ? -26.453 38.122 17.048 1.00 21.87 32 GLY E C 1
ATOM 4922 O O . GLY F 1 38 ? -25.757 39.054 17.315 1.00 22.76 32 GLY E O 1
ATOM 4923 N N . THR F 1 39 ? -27.734 38.251 16.727 1.00 22.14 33 THR E N 1
ATOM 4924 C CA . THR F 1 39 ? -28.388 39.516 16.515 1.00 21.85 33 THR E CA 1
ATOM 4925 C C . THR F 1 39 ? -29.587 39.638 17.479 1.00 22.32 33 THR E C 1
ATOM 4926 O O . THR F 1 39 ? -30.335 38.664 17.658 1.00 21.22 33 THR E O 1
ATOM 4930 N N . LEU F 1 40 ? -29.632 40.764 18.217 1.00 23.01 34 LEU E N 1
ATOM 4931 C CA . LEU F 1 40 ? -30.642 41.068 19.170 1.00 24.24 34 LEU E CA 1
ATOM 4932 C C . LEU F 1 40 ? -31.412 42.330 18.674 1.00 26.00 34 LEU E C 1
ATOM 4933 O O . LEU F 1 40 ? -30.995 42.975 17.722 1.00 26.77 34 LEU E O 1
ATOM 4938 N N . ALA F 1 41 ? -32.584 42.588 19.249 1.00 25.86 35 ALA E N 1
ATOM 4939 C CA . ALA F 1 41 ? -33.413 43.684 18.832 1.00 25.97 35 ALA E CA 1
ATOM 4940 C C . ALA F 1 41 ? -32.892 45.032 19.442 1.00 28.40 35 ALA E C 1
ATOM 4941 O O . ALA F 1 41 ? -33.511 45.599 20.358 1.00 30.43 35 ALA E O 1
ATOM 4943 N N . PHE F 1 42 ? -31.739 45.482 18.966 1.00 28.40 36 PHE E N 1
ATOM 4944 C CA . PHE F 1 42 ? -31.066 46.669 19.476 1.00 30.67 36 PHE E CA 1
ATOM 4945 C C . PHE F 1 42 ? -31.394 47.928 18.681 1.00 33.10 36 PHE E C 1
ATOM 4946 O O . PHE F 1 42 ? -31.444 47.909 17.448 1.00 33.27 36 PHE E O 1
ATOM 4954 N N . ASP F 1 43 ? -31.551 49.035 19.392 1.00 36.02 37 ASP E N 1
ATOM 4955 C CA . ASP F 1 43 ? -31.659 50.357 18.774 1.00 37.37 37 ASP E CA 1
ATOM 4956 C C . ASP F 1 43 ? -30.253 50.856 18.527 1.00 37.66 37 ASP E C 1
ATOM 4957 O O . ASP F 1 43 ? -29.283 50.145 18.746 1.00 36.37 37 ASP E O 1
ATOM 4962 N N . GLN F 1 44 ? -30.143 52.113 18.126 1.00 46.38 38 GLN E N 1
ATOM 4963 C CA . GLN F 1 44 ? -28.856 52.739 17.793 1.00 49.51 38 GLN E CA 1
ATOM 4964 C C . GLN F 1 44 ? -27.863 52.758 18.957 1.00 51.59 38 GLN E C 1
ATOM 4965 O O . GLN F 1 44 ? -26.650 52.675 18.748 1.00 53.86 38 GLN E O 1
ATOM 4967 N N . HIS F 1 45 ? -28.379 52.859 20.178 1.00 46.45 39 HIS E N 1
ATOM 4968 C CA . HIS F 1 45 ? -27.541 52.863 21.374 1.00 46.77 39 HIS E CA 1
ATOM 4969 C C . HIS F 1 45 ? -27.372 51.543 22.042 1.00 43.08 39 HIS E C 1
ATOM 4970 O O . HIS F 1 45 ? -26.898 51.474 23.177 1.00 47.17 39 HIS E O 1
ATOM 4977 N N . ASN F 1 46 ? -27.726 50.455 21.366 1.00 43.81 40 ASN E N 1
ATOM 4978 C CA . ASN F 1 46 ? -27.667 49.128 21.997 1.00 44.08 40 ASN E CA 1
ATOM 4979 C C . ASN F 1 46 ? -28.547 48.917 23.186 1.00 38.58 40 ASN E C 1
ATOM 4980 O O . ASN F 1 46 ? -28.234 48.143 24.107 1.00 39.97 40 ASN E O 1
ATOM 4985 N N . ASN F 1 47 ? -29.674 49.613 23.200 1.00 37.45 41 ASN E N 1
ATOM 4986 C CA . ASN F 1 47 ? -30.762 49.255 24.113 1.00 35.61 41 ASN E CA 1
ATOM 4987 C C . ASN F 1 47 ? -31.700 48.305 23.366 1.00 33.55 41 ASN E C 1
ATOM 4988 O O . ASN F 1 47 ? -31.900 48.457 22.150 1.00 32.30 41 ASN E O 1
ATOM 4993 N N . VAL F 1 48 ? -32.358 47.435 24.105 1.00 32.88 42 VAL E N 1
ATOM 4994 C CA . VAL F 1 48 ? -33.341 46.503 23.554 1.00 31.60 42 VAL E CA 1
ATOM 4995 C C . VAL F 1 48 ? -34.656 47.223 23.236 1.00 32.49 42 VAL E C 1
ATOM 4996 O O . VAL F 1 48 ? -35.166 47.927 24.045 1.00 34.30 42 VAL E O 1
ATOM 5000 N N . LEU F 1 49 ? -35.151 47.063 22.020 1.00 32.09 43 LEU E N 1
ATOM 5001 C CA . LEU F 1 49 ? -36.424 47.602 21.623 1.00 33.05 43 LEU E CA 1
ATOM 5002 C C . LEU F 1 49 ? -37.495 46.598 22.001 1.00 33.81 43 LEU E C 1
ATOM 5003 O O . LEU F 1 49 ? -37.239 45.391 22.040 1.00 34.22 43 LEU E O 1
ATOM 5008 N N . PHE F 1 50 ? -38.687 47.082 22.307 1.00 36.66 44 PHE E N 1
ATOM 5009 C CA . PHE F 1 50 ? -39.888 46.242 22.414 1.00 38.25 44 PHE E CA 1
ATOM 5010 C C . PHE F 1 50 ? -39.759 45.244 23.556 1.00 40.02 44 PHE E C 1
ATOM 5011 O O . PHE F 1 50 ? -40.001 44.016 23.395 1.00 37.72 44 PHE E O 1
ATOM 5019 N N . ALA F 1 51 ? -39.496 45.769 24.731 1.00 39.97 45 ALA E N 1
ATOM 5020 C CA . ALA F 1 51 ? -39.397 44.924 25.894 1.00 43.44 45 ALA E CA 1
ATOM 5021 C C . ALA F 1 51 ? -40.755 44.239 25.967 1.00 48.56 45 ALA E C 1
ATOM 5022 O O . ALA F 1 51 ? -41.820 44.844 25.630 1.00 50.73 45 ALA E O 1
ATOM 5024 N N . ASP F 1 52 ? -40.745 42.996 26.416 1.00 49.04 46 ASP E N 1
ATOM 5025 C CA . ASP F 1 52 ? -41.981 42.228 26.615 1.00 52.01 46 ASP E CA 1
ATOM 5026 C C . ASP F 1 52 ? -42.821 41.967 25.357 1.00 48.82 46 ASP E C 1
ATOM 5027 O O . ASP F 1 52 ? -43.951 41.518 25.489 1.00 51.72 46 ASP E O 1
ATOM 5032 N N . ASP F 1 53 ? -42.291 42.229 24.160 1.00 42.63 47 ASP E N 1
ATOM 5033 C CA . ASP F 1 53 ? -42.978 41.909 22.898 1.00 41.44 47 ASP E CA 1
ATOM 5034 C C . ASP F 1 53 ? -42.112 41.003 22.029 1.00 38.44 47 ASP E C 1
ATOM 5035 O O . ASP F 1 53 ? -41.307 41.488 21.197 1.00 33.44 47 ASP E O 1
ATOM 5040 N N . PRO F 1 54 ? -42.211 39.696 22.255 1.00 36.25 48 PRO E N 1
ATOM 5041 C CA . PRO F 1 54 ? -41.268 38.798 21.551 1.00 34.19 48 PRO E CA 1
ATOM 5042 C C . PRO F 1 54 ? -41.472 38.820 20.071 1.00 32.87 48 PRO E C 1
ATOM 5043 O O . PRO F 1 54 ? -40.500 38.690 19.310 1.00 32.94 48 PRO E O 1
ATOM 5047 N N . LYS F 1 55 ? -42.702 39.038 19.620 1.00 34.37 49 LYS E N 1
ATOM 5048 C CA . LYS F 1 55 ? -42.936 39.118 18.180 1.00 35.01 49 LYS E CA 1
ATOM 5049 C C . LYS F 1 55 ? -42.160 40.300 17.537 1.00 34.21 49 LYS E C 1
ATOM 5050 O O . LYS F 1 55 ? -41.523 40.138 16.505 1.00 31.77 49 LYS E O 1
ATOM 5056 N N . ALA F 1 56 ? -42.244 41.480 18.131 1.00 32.58 50 ALA E N 1
ATOM 5057 C CA . ALA F 1 56 ? -41.654 42.643 17.528 1.00 33.14 50 ALA E CA 1
ATOM 5058 C C . ALA F 1 56 ? -40.113 42.554 17.627 1.00 30.61 50 ALA E C 1
ATOM 5059 O O . ALA F 1 56 ? -39.412 42.930 16.695 1.00 31.75 50 ALA E O 1
ATOM 5061 N N . GLN F 1 57 ? -39.608 41.949 18.698 1.00 28.26 51 GLN E N 1
ATOM 5062 C CA . GLN F 1 57 ? -38.147 41.712 18.776 1.00 26.25 51 GLN E CA 1
ATOM 5063 C C . GLN F 1 57 ? -37.710 40.737 17.686 1.00 26.09 51 GLN E C 1
ATOM 5064 O O . GLN F 1 57 ? -36.664 40.972 17.067 1.00 25.36 51 GLN E O 1
ATOM 5070 N N . THR F 1 58 ? -38.468 39.648 17.477 1.00 26.65 52 THR E N 1
ATOM 5071 C CA . THR F 1 58 ? -38.080 38.653 16.470 1.00 26.31 52 THR E CA 1
ATOM 5072 C C . THR F 1 58 ? -38.069 39.274 15.095 1.00 27.88 52 THR E C 1
ATOM 5073 O O . THR F 1 58 ? -37.132 39.057 14.314 1.00 25.77 52 THR E O 1
ATOM 5077 N N . ARG F 1 59 ? -39.058 40.120 14.828 1.00 29.76 53 ARG E N 1
ATOM 5078 C CA . ARG F 1 59 ? -39.139 40.778 13.513 1.00 32.95 53 ARG E CA 1
ATOM 5079 C C . ARG F 1 59 ? -37.928 41.693 13.295 1.00 30.12 53 ARG E C 1
ATOM 5080 O O . ARG F 1 59 ? -37.316 41.673 12.231 1.00 27.82 53 ARG E O 1
ATOM 5088 N N . HIS F 1 60 ? -37.577 42.468 14.311 1.00 29.28 54 HIS E N 1
ATOM 5089 C CA . HIS F 1 60 ? -36.448 43.404 14.188 1.00 28.72 54 HIS E CA 1
ATOM 5090 C C . HIS F 1 60 ? -35.144 42.658 13.953 1.00 26.68 54 HIS E C 1
ATOM 5091 O O . HIS F 1 60 ? -34.315 43.005 13.082 1.00 26.94 54 HIS E O 1
ATOM 5098 N N . VAL F 1 61 ? -34.976 41.565 14.667 1.00 25.88 55 VAL E N 1
ATOM 5099 C CA . VAL F 1 61 ? -33.793 40.702 14.516 1.00 24.89 55 VAL E CA 1
ATOM 5100 C C . VAL F 1 61 ? -33.676 40.161 13.098 1.00 23.97 55 VAL E C 1
ATOM 5101 O O . VAL F 1 61 ? -32.597 40.235 12.463 1.00 23.68 55 VAL E O 1
ATOM 5105 N N . LEU F 1 62 ? -34.748 39.595 12.601 1.00 24.86 56 LEU E N 1
ATOM 5106 C CA . LEU F 1 62 ? -34.734 39.004 11.284 1.00 24.76 56 LEU E CA 1
ATOM 5107 C C . LEU F 1 62 ? -34.593 40.029 10.196 1.00 25.85 56 LEU E C 1
ATOM 5108 O O . LEU F 1 62 ? -33.940 39.755 9.206 1.00 27.33 56 LEU E O 1
ATOM 5113 N N . GLU F 1 63 ? -35.154 41.211 10.355 1.00 26.77 57 GLU E N 1
ATOM 5114 C CA . GLU F 1 63 ? -34.908 42.274 9.383 1.00 27.37 57 GLU E CA 1
ATOM 5115 C C . GLU F 1 63 ? -33.418 42.635 9.350 1.00 27.06 57 GLU E C 1
ATOM 5116 O O . GLU F 1 63 ? -32.869 42.860 8.295 1.00 27.56 57 GLU E O 1
ATOM 5122 N N . THR F 1 64 ? -32.773 42.706 10.512 1.00 25.14 58 THR E N 1
ATOM 5123 C CA . THR F 1 64 ? -31.351 42.981 10.562 1.00 25.02 58 THR E CA 1
ATOM 5124 C C . THR F 1 64 ? -30.509 41.922 9.867 1.00 24.93 58 THR E C 1
ATOM 5125 O O . THR F 1 64 ? -29.674 42.225 9.028 1.00 25.14 58 THR E O 1
ATOM 5129 N N . ILE F 1 65 ? -30.790 40.665 10.154 1.00 25.52 59 ILE E N 1
ATOM 5130 C CA . ILE F 1 65 ? -30.147 39.571 9.496 1.00 23.91 59 ILE E CA 1
ATOM 5131 C C . ILE F 1 65 ? -30.317 39.601 7.986 1.00 26.97 59 ILE E C 1
ATOM 5132 O O . ILE F 1 65 ? -29.322 39.450 7.261 1.00 23.86 59 ILE E O 1
ATOM 5137 N N . ARG F 1 66 ? -31.546 39.781 7.529 1.00 27.51 60 ARG E N 1
ATOM 5138 C CA . ARG F 1 66 ? -31.792 39.917 6.117 1.00 31.23 60 ARG E CA 1
ATOM 5139 C C . ARG F 1 66 ? -30.928 41.014 5.474 1.00 31.79 60 ARG E C 1
ATOM 5140 O O . ARG F 1 66 ? -30.388 40.823 4.395 1.00 30.45 60 ARG E O 1
ATOM 5148 N N . LYS F 1 67 ? -30.798 42.159 6.124 1.00 32.41 61 LYS E N 1
ATOM 5149 C CA . LYS F 1 67 ? -29.999 43.208 5.548 1.00 34.11 61 LYS E CA 1
ATOM 5150 C C . LYS F 1 67 ? -28.494 42.836 5.484 1.00 31.00 61 LYS E C 1
ATOM 5151 O O . LYS F 1 67 ? -27.786 43.122 4.487 1.00 33.62 61 LYS E O 1
ATOM 5157 N N . VAL F 1 68 ? -28.024 42.090 6.478 1.00 28.56 62 VAL E N 1
ATOM 5158 C CA . VAL F 1 68 ? -26.618 41.603 6.434 1.00 27.81 62 VAL E CA 1
ATOM 5159 C C . VAL F 1 68 ? -26.444 40.646 5.245 1.00 29.62 62 VAL E C 1
ATOM 5160 O O . VAL F 1 68 ? -25.531 40.786 4.422 1.00 34.40 62 VAL E O 1
ATOM 5164 N N . ILE F 1 69 ? -27.372 39.725 5.085 1.00 30.38 63 ILE E N 1
ATOM 5165 C CA . ILE F 1 69 ? -27.305 38.767 3.995 1.00 31.94 63 ILE E CA 1
ATOM 5166 C C . ILE F 1 69 ? -27.459 39.427 2.615 1.00 33.43 63 ILE E C 1
ATOM 5167 O O . ILE F 1 69 ? -26.678 39.110 1.671 1.00 34.17 63 ILE E O 1
ATOM 5172 N N . GLU F 1 70 ? -28.394 40.376 2.499 1.00 34.00 64 GLU E N 1
ATOM 5173 C CA . GLU F 1 70 ? -28.551 41.121 1.265 1.00 39.09 64 GLU E CA 1
ATOM 5174 C C . GLU F 1 70 ? -27.307 41.935 0.910 1.00 39.68 64 GLU E C 1
ATOM 5175 O O . GLU F 1 70 ? -26.890 41.963 -0.258 1.00 39.32 64 GLU E O 1
ATOM 5181 N N . THR F 1 71 ? -26.698 42.563 1.892 1.00 37.31 65 THR E N 1
ATOM 5182 C CA . THR F 1 71 ? -25.465 43.324 1.670 1.00 37.41 65 THR E CA 1
ATOM 5183 C C . THR F 1 71 ? -24.387 42.418 1.139 1.00 38.63 65 THR E C 1
ATOM 5184 O O . THR F 1 71 ? -23.573 42.842 0.321 1.00 43.02 65 THR E O 1
ATOM 5188 N N . ALA F 1 72 ? -24.372 41.149 1.588 1.00 37.34 66 ALA E N 1
ATOM 5189 C CA . ALA F 1 72 ? -23.349 40.187 1.136 1.00 38.80 66 ALA E CA 1
ATOM 5190 C C . ALA F 1 72 ? -23.637 39.697 -0.282 1.00 39.73 66 ALA E C 1
ATOM 5191 O O . ALA F 1 72 ? -22.778 39.084 -0.875 1.00 40.73 66 ALA E O 1
ATOM 5193 N N . GLY F 1 73 ? -24.834 39.956 -0.797 1.00 41.62 67 GLY E N 1
ATOM 5194 C CA . GLY F 1 73 ? -25.234 39.479 -2.133 1.00 44.17 67 GLY E CA 1
ATOM 5195 C C . GLY F 1 73 ? -26.203 38.304 -2.102 1.00 45.73 67 GLY E C 1
ATOM 5196 O O . GLY F 1 73 ? -26.410 37.688 -3.095 1.00 44.56 67 GLY E O 1
ATOM 5197 N N . GLY F 1 74 ? -26.806 37.967 -0.951 1.00 42.93 68 GLY E N 1
ATOM 5198 C CA . GLY F 1 74 ? -27.727 36.829 -0.895 1.00 44.60 68 GLY E CA 1
ATOM 5199 C C . GLY F 1 74 ? -29.143 37.212 -0.516 1.00 43.74 68 GLY E C 1
ATOM 5200 O O . GLY F 1 74 ? -29.476 38.371 -0.472 1.00 39.55 68 GLY E O 1
ATOM 5201 N N . THR F 1 75 ? -29.954 36.194 -0.217 1.00 42.06 69 THR E N 1
ATOM 5202 C CA . THR F 1 75 ? -31.318 36.362 0.192 1.00 40.71 69 THR E CA 1
ATOM 5203 C C . THR F 1 75 ? -31.593 35.381 1.311 1.00 36.63 69 THR E C 1
ATOM 5204 O O . THR F 1 75 ? -30.775 34.476 1.599 1.00 33.38 69 THR E O 1
ATOM 5216 N N . ALA F 1 77 ? -33.596 32.931 1.379 1.00 36.18 71 ALA E N 1
ATOM 5217 C CA . ALA F 1 77 ? -33.685 31.567 0.854 1.00 37.13 71 ALA E CA 1
ATOM 5218 C C . ALA F 1 77 ? -32.311 30.846 0.865 1.00 35.50 71 ALA E C 1
ATOM 5219 O O . ALA F 1 77 ? -32.260 29.626 0.862 1.00 37.46 71 ALA E O 1
ATOM 5221 N N . ASP F 1 78 ? -31.218 31.599 0.931 1.00 33.82 72 ASP E N 1
ATOM 5222 C CA . ASP F 1 78 ? -29.886 31.055 1.014 1.00 33.23 72 ASP E CA 1
ATOM 5223 C C . ASP F 1 78 ? -29.492 30.563 2.411 1.00 31.94 72 ASP E C 1
ATOM 5224 O O . ASP F 1 78 ? -28.479 29.901 2.557 1.00 32.43 72 ASP E O 1
ATOM 5229 N N . VAL F 1 79 ? -30.281 30.901 3.413 1.00 29.62 73 VAL E N 1
ATOM 5230 C CA . VAL F 1 79 ? -29.985 30.492 4.765 1.00 26.58 73 VAL E CA 1
ATOM 5231 C C . VAL F 1 79 ? -30.072 28.983 4.932 1.00 26.78 73 VAL E C 1
ATOM 5232 O O . VAL F 1 79 ? -31.080 28.384 4.611 1.00 27.92 73 VAL E O 1
ATOM 5236 N N . THR F 1 80 ? -29.007 28.355 5.415 1.00 25.45 74 THR E N 1
ATOM 5237 C CA . THR F 1 80 ? -29.051 26.932 5.700 1.00 25.88 74 THR E CA 1
ATOM 5238 C C . THR F 1 80 ? -29.316 26.570 7.136 1.00 25.40 74 THR E C 1
ATOM 5239 O O . THR F 1 80 ? -29.721 25.451 7.383 1.00 24.69 74 THR E O 1
ATOM 5243 N N . PHE F 1 81 ? -28.880 27.429 8.071 1.00 22.83 75 PHE E N 1
ATOM 5244 C CA . PHE F 1 81 ? -28.988 27.113 9.493 1.00 23.09 75 PHE E CA 1
ATOM 5245 C C . PHE F 1 81 ? -29.205 28.403 10.297 1.00 24.81 75 PHE E C 1
ATOM 5246 O O . PHE F 1 81 ? -28.485 29.394 10.102 1.00 23.68 75 PHE E O 1
ATOM 5254 N N . ASN F 1 82 ? -30.104 28.344 11.313 1.00 23.97 76 ASN E N 1
ATOM 5255 C CA . ASN F 1 82 ? -30.229 29.398 12.267 1.00 23.64 76 ASN E CA 1
ATOM 5256 C C . ASN F 1 82 ? -30.045 28.849 13.662 1.00 22.26 76 ASN E C 1
ATOM 5257 O O . ASN F 1 82 ? -30.560 27.780 13.977 1.00 22.90 76 ASN E O 1
ATOM 5262 N N . SER F 1 83 ? -29.320 29.583 14.485 1.00 20.73 77 SER E N 1
ATOM 5263 C CA . SER F 1 83 ? -29.107 29.288 15.916 1.00 21.01 77 SER E CA 1
ATOM 5264 C C . SER F 1 83 ? -29.948 30.265 16.661 1.00 22.33 77 SER E C 1
ATOM 5265 O O . SER F 1 83 ? -29.718 31.471 16.569 1.00 21.09 77 SER E O 1
ATOM 5268 N N . ILE F 1 84 ? -30.984 29.780 17.342 1.00 22.77 78 ILE E N 1
ATOM 5269 C CA . ILE F 1 84 ? -31.890 30.668 18.047 1.00 24.42 78 ILE E CA 1
ATOM 5270 C C . ILE F 1 84 ? -31.714 30.436 19.564 1.00 23.26 78 ILE E C 1
ATOM 5271 O O . ILE F 1 84 ? -31.687 29.280 20.026 1.00 22.88 78 ILE E O 1
ATOM 5276 N N . PHE F 1 85 ? -31.644 31.542 20.305 1.00 21.56 79 PHE E N 1
ATOM 5277 C CA . PHE F 1 85 ? -31.475 31.584 21.718 1.00 22.59 79 PHE E CA 1
ATOM 5278 C C . PHE F 1 85 ? -32.666 32.347 22.310 1.00 22.68 79 PHE E C 1
ATOM 5279 O O . PHE F 1 85 ? -32.946 33.485 21.879 1.00 23.28 79 PHE E O 1
ATOM 5287 N N . ILE F 1 86 ? -33.350 31.777 23.292 1.00 23.04 80 ILE E N 1
ATOM 5288 C CA . ILE F 1 86 ? -34.486 32.451 23.926 1.00 25.96 80 ILE E CA 1
ATOM 5289 C C . ILE F 1 86 ? -34.368 32.406 25.442 1.00 27.72 80 ILE E C 1
ATOM 5290 O O . ILE F 1 86 ? -33.525 31.668 25.934 1.00 26.22 80 ILE E O 1
ATOM 5295 N N . THR F 1 87 ? -35.115 33.261 26.138 1.00 27.62 81 THR E N 1
ATOM 5296 C CA . THR F 1 87 ? -35.071 33.295 27.622 1.00 30.71 81 THR E CA 1
ATOM 5297 C C . THR F 1 87 ? -36.259 32.566 28.242 1.00 33.13 81 THR E C 1
ATOM 5298 O O . THR F 1 87 ? -36.190 32.214 29.381 1.00 35.42 81 THR E O 1
ATOM 5302 N N . ASP F 1 88 ? -37.343 32.330 27.491 1.00 34.36 82 ASP E N 1
ATOM 5303 C CA . ASP F 1 88 ? -38.606 31.815 28.094 1.00 37.29 82 ASP E CA 1
ATOM 5304 C C . ASP F 1 88 ? -39.410 31.047 27.068 1.00 36.43 82 ASP E C 1
ATOM 5305 O O . ASP F 1 88 ? -39.837 31.596 26.058 1.00 33.57 82 ASP E O 1
ATOM 5310 N N . TRP F 1 89 ? -39.644 29.768 27.332 1.00 37.99 83 TRP E N 1
ATOM 5311 C CA . TRP F 1 89 ? -40.429 28.958 26.421 1.00 39.32 83 TRP E CA 1
ATOM 5312 C C . TRP F 1 89 ? -41.860 29.434 26.198 1.00 41.32 83 TRP E C 1
ATOM 5313 O O . TRP F 1 89 ? -42.419 29.115 25.169 1.00 41.38 83 TRP E O 1
ATOM 5324 N N . LYS F 1 90 ? -42.396 30.273 27.064 1.00 42.40 84 LYS E N 1
ATOM 5325 C CA . LYS F 1 90 ? -43.751 30.851 26.838 1.00 46.98 84 LYS E CA 1
ATOM 5326 C C . LYS F 1 90 ? -43.770 31.716 25.582 1.00 44.12 84 LYS E C 1
ATOM 5327 O O . LYS F 1 90 ? -44.845 31.950 25.021 1.00 40.67 84 LYS E O 1
ATOM 5331 N N . ASN F 1 91 ? -42.593 32.160 25.147 1.00 39.10 85 ASN E N 1
ATOM 5332 C CA . ASN F 1 91 ? -42.457 33.015 23.975 1.00 38.20 85 ASN E CA 1
ATOM 5333 C C . ASN F 1 91 ? -42.125 32.254 22.684 1.00 37.44 85 ASN E C 1
ATOM 5334 O O . ASN F 1 91 ? -42.132 32.843 21.603 1.00 36.42 85 ASN E O 1
ATOM 5339 N N . TYR F 1 92 ? -41.906 30.948 22.785 1.00 37.57 86 TYR E N 1
ATOM 5340 C CA . TYR F 1 92 ? -41.560 30.118 21.650 1.00 36.73 86 TYR E CA 1
ATOM 5341 C C . TYR F 1 92 ? -42.531 30.169 20.498 1.00 37.00 86 TYR E C 1
ATOM 5342 O O . TYR F 1 92 ? -42.099 30.388 19.358 1.00 32.62 86 TYR E O 1
ATOM 5351 N N . ALA F 1 93 ? -43.837 30.031 20.775 1.00 38.52 87 ALA E N 1
ATOM 5352 C CA . ALA F 1 93 ? -44.871 30.090 19.725 1.00 40.32 87 ALA E CA 1
ATOM 5353 C C . ALA F 1 93 ? -44.844 31.443 18.980 1.00 39.32 87 ALA E C 1
ATOM 5354 O O . ALA F 1 93 ? -44.840 31.485 17.763 1.00 39.99 87 ALA E O 1
ATOM 5356 N N . ALA F 1 94 ? -44.779 32.536 19.711 1.00 39.51 88 ALA E N 1
ATOM 5357 C CA . ALA F 1 94 ? -44.720 33.863 19.121 1.00 38.21 88 ALA E CA 1
ATOM 5358 C C . ALA F 1 94 ? -43.468 34.057 18.238 1.00 35.18 88 ALA E C 1
ATOM 5359 O O . ALA F 1 94 ? -43.563 34.599 17.107 1.00 34.21 88 ALA E O 1
ATOM 5361 N N . ILE F 1 95 ? -42.323 33.589 18.725 1.00 33.05 89 ILE E N 1
ATOM 5362 C CA . ILE F 1 95 ? -41.074 33.741 17.990 1.00 31.06 89 ILE E CA 1
ATOM 5363 C C . ILE F 1 95 ? -41.182 32.908 16.710 1.00 32.09 89 ILE E C 1
ATOM 5364 O O . ILE F 1 95 ? -40.834 33.379 15.628 1.00 31.79 89 ILE E O 1
ATOM 5369 N N . ASN F 1 96 ? -41.713 31.698 16.830 1.00 33.98 90 ASN E N 1
ATOM 5370 C CA . ASN F 1 96 ? -41.838 30.828 15.689 1.00 35.15 90 ASN E CA 1
ATOM 5371 C C . ASN F 1 96 ? -42.771 31.397 14.615 1.00 37.69 90 ASN E C 1
ATOM 5372 O O . ASN F 1 96 ? -42.471 31.286 13.430 1.00 37.05 90 ASN E O 1
ATOM 5377 N N . GLU F 1 97 ? -43.861 32.006 15.046 1.00 37.93 91 GLU E N 1
ATOM 5378 C CA . GLU F 1 97 ? -44.785 32.630 14.117 1.00 41.10 91 GLU E CA 1
ATOM 5379 C C . GLU F 1 97 ? -44.078 33.680 13.221 1.00 37.32 91 GLU E C 1
ATOM 5380 O O . GLU F 1 97 ? -44.222 33.670 12.007 1.00 34.92 91 GLU E O 1
ATOM 5386 N N . ILE F 1 98 ? -43.311 34.565 13.810 1.00 35.11 92 ILE E N 1
ATOM 5387 C CA . ILE F 1 98 ? -42.639 35.603 13.018 1.00 34.02 92 ILE E CA 1
ATOM 5388 C C . ILE F 1 98 ? -41.468 35.039 12.207 1.00 33.45 92 ILE E C 1
ATOM 5389 O O . ILE F 1 98 ? -41.315 35.319 11.016 1.00 33.76 92 ILE E O 1
ATOM 5394 N N . TYR F 1 99 ? -40.705 34.148 12.831 1.00 32.50 93 TYR E N 1
ATOM 5395 C CA . TYR F 1 99 ? -39.640 33.389 12.160 1.00 31.00 93 TYR E CA 1
ATOM 5396 C C . TYR F 1 99 ? -40.091 32.787 10.870 1.00 32.60 93 TYR E C 1
ATOM 5397 O O . TYR F 1 99 ? -39.460 32.990 9.831 1.00 32.48 93 TYR E O 1
ATOM 5406 N N . ALA F 1 100 ? -41.267 32.123 10.858 1.00 33.61 94 ALA E N 1
ATOM 5407 C CA . ALA F 1 100 ? -41.729 31.483 9.653 1.00 35.86 94 ALA E CA 1
ATOM 5408 C C . ALA F 1 100 ? -41.996 32.468 8.523 1.00 38.55 94 ALA E C 1
ATOM 5409 O O . ALA F 1 100 ? -41.819 32.124 7.339 1.00 37.66 94 ALA E O 1
ATOM 5411 N N . GLU F 1 101 ? -42.494 33.668 8.869 1.00 39.05 95 GLU E N 1
ATOM 5412 C CA . GLU F 1 101 ? -42.781 34.715 7.844 1.00 41.17 95 GLU E CA 1
ATOM 5413 C C . GLU F 1 101 ? -41.522 35.103 7.054 1.00 38.99 95 GLU E C 1
ATOM 5414 O O . GLU F 1 101 ? -41.622 35.438 5.897 1.00 36.68 95 GLU E O 1
ATOM 5420 N N . PHE F 1 102 ? -40.349 35.018 7.677 1.00 35.17 96 PHE E N 1
ATOM 5421 C CA . PHE F 1 102 ? -39.119 35.398 6.993 1.00 35.07 96 PHE E CA 1
ATOM 5422 C C . PHE F 1 102 ? -38.488 34.290 6.153 1.00 36.80 96 PHE E C 1
ATOM 5423 O O . PHE F 1 102 ? -37.590 34.562 5.425 1.00 36.06 96 PHE E O 1
ATOM 5431 N N . PHE F 1 103 ? -38.979 33.051 6.258 1.00 36.77 97 PHE E N 1
ATOM 5432 C CA . PHE F 1 103 ? -38.472 31.932 5.466 1.00 38.25 97 PHE E CA 1
ATOM 5433 C C . PHE F 1 103 ? -39.621 31.204 4.762 1.00 41.77 97 PHE E C 1
ATOM 5434 O O . PHE F 1 103 ? -40.011 30.088 5.168 1.00 44.62 97 PHE E O 1
ATOM 5442 N N . PRO F 1 104 ? -40.197 31.822 3.729 1.00 45.90 98 PRO E N 1
ATOM 5443 C CA . PRO F 1 104 ? -41.303 31.212 2.948 1.00 49.62 98 PRO E CA 1
ATOM 5444 C C . PRO F 1 104 ? -40.726 30.084 2.093 1.00 52.60 98 PRO E C 1
ATOM 5445 O O . PRO F 1 104 ? -39.577 30.190 1.695 1.00 51.57 98 PRO E O 1
ATOM 5449 N N . GLY F 1 105 ? -41.428 28.995 1.811 1.00 54.53 99 GLY E N 1
ATOM 5450 C CA . GLY F 1 105 ? -40.802 27.905 1.011 1.00 55.40 99 GLY E CA 1
ATOM 5451 C C . GLY F 1 105 ? -39.898 27.074 1.937 1.00 52.74 99 GLY E C 1
ATOM 5452 O O . GLY F 1 105 ? -40.124 27.056 3.143 1.00 56.92 99 GLY E O 1
ATOM 5453 N N . ASP F 1 106 ? -38.892 26.408 1.367 1.00 47.22 100 ASP E N 1
ATOM 5454 C CA . ASP F 1 106 ? -38.050 25.443 2.078 1.00 47.04 100 ASP E CA 1
ATOM 5455 C C . ASP F 1 106 ? -37.345 26.099 3.256 1.00 40.41 100 ASP E C 1
ATOM 5456 O O . ASP F 1 106 ? -36.593 27.050 3.076 1.00 39.86 100 ASP E O 1
ATOM 5461 N N . LYS F 1 107 ? -37.575 25.590 4.445 1.00 38.92 101 LYS E N 1
ATOM 5462 C CA . LYS F 1 107 ? -37.095 26.199 5.629 1.00 36.87 101 LYS E CA 1
ATOM 5463 C C . LYS F 1 107 ? -35.615 25.794 5.896 1.00 36.88 101 LYS E C 1
ATOM 5464 O O . LYS F 1 107 ? -35.159 24.713 5.517 1.00 37.45 101 LYS E O 1
ATOM 5470 N N . PRO F 1 108 ? -34.875 26.656 6.576 1.00 32.92 102 PRO E N 1
ATOM 5471 C CA . PRO F 1 108 ? -33.577 26.253 7.089 1.00 32.53 102 PRO E CA 1
ATOM 5472 C C . PRO F 1 108 ? -33.624 25.203 8.213 1.00 30.57 102 PRO E C 1
ATOM 5473 O O . PRO F 1 108 ? -34.642 24.957 8.817 1.00 30.17 102 PRO E O 1
ATOM 5477 N N . ALA F 1 109 ? -32.470 24.609 8.476 1.00 28.94 103 ALA E N 1
ATOM 5478 C CA . ALA F 1 109 ? -32.314 23.770 9.644 1.00 26.59 103 ALA E CA 1
ATOM 5479 C C . ALA F 1 109 ? -32.075 24.750 10.781 1.00 25.66 103 ALA E C 1
ATOM 5480 O O . ALA F 1 109 ? -31.710 25.911 10.549 1.00 23.86 103 ALA E O 1
ATOM 5482 N N . ARG F 1 110 ? -32.306 24.321 11.999 1.00 25.89 104 ARG E N 1
ATOM 5483 C CA . ARG F 1 110 ? -32.097 25.216 13.123 1.00 25.72 104 ARG E CA 1
ATOM 5484 C C . ARG F 1 110 ? -31.997 24.464 14.443 1.00 25.99 104 ARG E C 1
ATOM 5485 O O . ARG F 1 110 ? -32.285 23.283 14.509 1.00 24.87 104 ARG E O 1
ATOM 5493 N N . PHE F 1 111 ? -31.528 25.182 15.505 1.00 23.77 105 PHE E N 1
ATOM 5494 C CA . PHE F 1 111 ? -31.784 24.807 16.873 1.00 24.76 105 PHE E CA 1
ATOM 5495 C C . PHE F 1 111 ? -32.365 25.992 17.596 1.00 23.90 105 PHE E C 1
ATOM 5496 O O . PHE F 1 111 ? -32.226 27.136 17.163 1.00 23.21 105 PHE E O 1
ATOM 5504 N N . CYS F 1 112 ? -33.062 25.716 18.664 1.00 25.46 106 CYS E N 1
ATOM 5505 C CA . CYS F 1 112 ? -33.534 26.736 19.554 1.00 25.23 106 CYS E CA 1
ATOM 5506 C C . CYS F 1 112 ? -33.295 26.238 20.964 1.00 26.76 106 CYS E C 1
ATOM 5507 O O . CYS F 1 112 ? -33.820 25.179 21.382 1.00 29.63 106 CYS E O 1
ATOM 5510 N N . ILE F 1 113 ? -32.561 27.004 21.745 1.00 25.33 107 ILE E N 1
ATOM 5511 C CA . ILE F 1 113 ? -32.279 26.661 23.123 1.00 25.67 107 ILE E CA 1
ATOM 5512 C C . ILE F 1 113 ? -32.538 27.843 24.027 1.00 25.95 107 ILE E C 1
ATOM 5513 O O . ILE F 1 113 ? -32.634 29.005 23.583 1.00 24.79 107 ILE E O 1
ATOM 5518 N N . GLN F 1 114 ? -32.652 27.579 25.325 1.00 29.18 108 GLN E N 1
ATOM 5519 C CA . GLN F 1 114 ? -32.941 28.621 26.304 1.00 29.48 108 GLN E CA 1
ATOM 5520 C C . GLN F 1 114 ? -31.651 28.880 27.085 1.00 29.30 108 GLN E C 1
ATOM 5521 O O . GLN F 1 114 ? -31.062 27.946 27.580 1.00 27.01 108 GLN E O 1
ATOM 5527 N N . CYS F 1 115 ? -31.246 30.143 27.202 1.00 27.71 109 CYS E N 1
ATOM 5528 C CA . CYS F 1 115 ? -30.003 30.497 27.872 1.00 29.24 109 CYS E CA 1
ATOM 5529 C C . CYS F 1 115 ? -30.092 31.962 28.303 1.00 32.08 109 CYS E C 1
ATOM 5530 O O . CYS F 1 115 ? -31.169 32.547 28.255 1.00 34.18 109 CYS E O 1
ATOM 5533 N N . GLY F 1 116 ? -28.998 32.497 28.841 1.00 31.18 110 GLY E N 1
ATOM 5534 C CA . GLY F 1 116 ? -28.954 33.888 29.234 1.00 31.10 110 GLY E CA 1
ATOM 5535 C C . GLY F 1 116 ? -28.408 34.753 28.109 1.00 28.29 110 GLY E C 1
ATOM 5536 O O . GLY F 1 116 ? -27.495 34.298 27.324 1.00 27.63 110 GLY E O 1
ATOM 5537 N N . LEU F 1 117 ? -28.962 35.954 27.964 1.00 26.91 111 LEU E N 1
ATOM 5538 C CA . LEU F 1 117 ? -28.592 36.906 26.856 1.00 27.28 111 LEU E CA 1
ATOM 5539 C C . LEU F 1 117 ? -28.051 38.231 27.463 1.00 27.89 111 LEU E C 1
ATOM 5540 O O . LEU F 1 117 ? -28.217 38.493 28.666 1.00 28.41 111 LEU E O 1
ATOM 5545 N N . VAL F 1 118 ? -27.328 38.969 26.660 1.00 25.88 112 VAL E N 1
ATOM 5546 C CA . VAL F 1 118 ? -26.449 40.066 27.085 1.00 28.87 112 VAL E CA 1
ATOM 5547 C C . VAL F 1 118 ? -27.204 41.192 27.829 1.00 33.12 112 VAL E C 1
ATOM 5548 O O . VAL F 1 118 ? -26.643 41.761 28.734 1.00 32.51 112 VAL E O 1
ATOM 5552 N N . LYS F 1 119 ? -28.476 41.417 27.519 1.00 32.80 113 LYS E N 1
ATOM 5553 C CA . LYS F 1 119 ? -29.269 42.402 28.229 1.00 37.05 113 LYS E CA 1
ATOM 5554 C C . LYS F 1 119 ? -30.583 41.799 28.684 1.00 36.48 113 LYS E C 1
ATOM 5555 O O . LYS F 1 119 ? -31.184 41.001 27.956 1.00 33.80 113 LYS E O 1
ATOM 5561 N N . PRO F 1 120 ? -31.045 42.213 29.838 1.00 35.59 114 PRO E N 1
ATOM 5562 C CA . PRO F 1 120 ? -32.184 41.564 30.481 1.00 38.50 114 PRO E CA 1
ATOM 5563 C C . PRO F 1 120 ? -33.522 41.638 29.741 1.00 38.02 114 PRO E C 1
ATOM 5564 O O . PRO F 1 120 ? -34.326 40.729 29.871 1.00 38.58 114 PRO E O 1
ATOM 5568 N N . ASP F 1 121 ? -33.759 42.688 28.970 1.00 35.90 115 ASP E N 1
ATOM 5569 C CA . ASP F 1 121 ? -35.009 42.787 28.227 1.00 34.82 115 ASP E CA 1
ATOM 5570 C C . ASP F 1 121 ? -35.022 41.997 26.926 1.00 32.67 115 ASP E C 1
ATOM 5571 O O . ASP F 1 121 ? -36.070 41.900 26.302 1.00 31.70 115 ASP E O 1
ATOM 5576 N N . ALA F 1 122 ? -33.871 41.506 26.483 1.00 29.96 116 ALA E N 1
ATOM 5577 C CA . ALA F 1 122 ? -33.806 40.731 25.249 1.00 29.62 116 ALA E CA 1
ATOM 5578 C C . ALA F 1 122 ? -34.552 39.415 25.442 1.00 29.76 116 ALA E C 1
ATOM 5579 O O . ALA F 1 122 ? -34.332 38.730 26.426 1.00 29.83 116 ALA E O 1
ATOM 5581 N N . LEU F 1 123 ? -35.398 39.079 24.476 1.00 29.70 117 LEU E N 1
ATOM 5582 C CA . LEU F 1 123 ? -36.182 37.831 24.542 1.00 30.19 117 LEU E CA 1
ATOM 5583 C C . LEU F 1 123 ? -35.738 36.782 23.527 1.00 30.74 117 LEU E C 1
ATOM 5584 O O . LEU F 1 123 ? -36.180 35.629 23.599 1.00 29.68 117 LEU E O 1
ATOM 5589 N N . VAL F 1 124 ? -34.918 37.189 22.566 1.00 27.91 118 VAL E N 1
ATOM 5590 C CA . VAL F 1 124 ? -34.535 36.345 21.498 1.00 25.69 118 VAL E CA 1
ATOM 5591 C C . VAL F 1 124 ? -33.235 36.875 20.904 1.00 23.66 118 VAL E C 1
ATOM 5592 O O . VAL F 1 124 ? -33.022 38.096 20.849 1.00 25.80 118 VAL E O 1
ATOM 5596 N N . GLU F 1 125 ? -32.386 35.967 20.461 1.00 22.92 119 GLU E N 1
ATOM 5597 C CA . GLU F 1 125 ? -31.185 36.266 19.685 1.00 20.51 119 GLU E CA 1
ATOM 5598 C C . GLU F 1 125 ? -31.044 35.211 18.633 1.00 21.29 119 GLU E C 1
ATOM 5599 O O . GLU F 1 125 ? -31.255 34.045 18.921 1.00 23.53 119 GLU E O 1
ATOM 5605 N N . ILE F 1 126 ? -30.679 35.607 17.412 1.00 19.73 120 ILE E N 1
ATOM 5606 C CA . ILE F 1 126 ? -30.524 34.651 16.296 1.00 19.64 120 ILE E CA 1
ATOM 5607 C C . ILE F 1 126 ? -29.171 34.879 15.592 1.00 19.19 120 ILE E C 1
ATOM 5608 O O . ILE F 1 126 ? -28.822 36.028 15.370 1.00 18.07 120 ILE E O 1
ATOM 5613 N N . ALA F 1 127 ? -28.406 33.798 15.386 1.00 18.56 121 ALA E N 1
ATOM 5614 C CA . ALA F 1 127 ? -27.246 33.773 14.501 1.00 19.50 121 ALA E CA 1
ATOM 5615 C C . ALA F 1 127 ? -27.550 32.893 13.314 1.00 20.70 121 ALA E C 1
ATOM 5616 O O . ALA F 1 127 ? -28.310 31.941 13.418 1.00 24.86 121 ALA E O 1
ATOM 5618 N N . THR F 1 128 ? -26.912 33.130 12.192 1.00 22.06 122 THR E N 1
ATOM 5619 C CA . THR F 1 128 ? -27.343 32.515 10.927 1.00 21.61 122 THR E CA 1
ATOM 5620 C C . THR F 1 128 ? -26.142 32.179 10.029 1.00 22.01 122 THR E C 1
ATOM 5621 O O . THR F 1 128 ? -25.164 32.903 10.015 1.00 21.21 122 THR E O 1
ATOM 5625 N N . ILE F 1 129 ? -26.277 31.086 9.265 1.00 23.00 123 ILE E N 1
ATOM 5626 C CA . ILE F 1 129 ? -25.350 30.677 8.276 1.00 24.21 123 ILE E CA 1
ATOM 5627 C C . ILE F 1 129 ? -26.081 30.587 6.947 1.00 24.05 123 ILE E C 1
ATOM 5628 O O . ILE F 1 129 ? -27.218 30.048 6.857 1.00 25.28 123 ILE E O 1
ATOM 5633 N N . ALA F 1 130 ? -25.514 31.189 5.926 1.00 25.82 124 ALA E N 1
ATOM 5634 C CA . ALA F 1 130 ? -26.166 31.164 4.574 1.00 27.14 124 ALA E CA 1
ATOM 5635 C C . ALA F 1 130 ? -25.119 30.778 3.573 1.00 29.78 124 ALA E C 1
ATOM 5636 O O . ALA F 1 130 ? -23.982 31.177 3.742 1.00 30.05 124 ALA E O 1
ATOM 5638 N N . HIS F 1 131 ? -25.546 30.125 2.470 1.00 30.72 125 HIS E N 1
ATOM 5639 C CA . HIS F 1 131 ? -24.669 29.814 1.357 1.00 34.13 125 HIS E CA 1
ATOM 5640 C C . HIS F 1 131 ? -25.167 30.597 0.200 1.00 34.85 125 HIS E C 1
ATOM 5641 O O . HIS F 1 131 ? -26.255 30.350 -0.289 1.00 34.74 125 HIS E O 1
ATOM 5648 N N . ILE F 1 132 ? -24.379 31.544 -0.250 1.00 36.23 126 ILE E N 1
ATOM 5649 C CA . ILE F 1 132 ? -24.879 32.490 -1.223 1.00 41.09 126 ILE E CA 1
ATOM 5650 C C . ILE F 1 132 ? -24.180 32.219 -2.554 1.00 46.05 126 ILE E C 1
ATOM 5651 O O . ILE F 1 132 ? -23.156 31.490 -2.629 1.00 45.02 126 ILE E O 1
ATOM 5656 N N . ALA F 1 133 ? -24.721 32.838 -3.585 1.00 51.72 127 ALA E N 1
ATOM 5657 C CA . ALA F 1 133 ? -24.272 32.580 -4.962 1.00 62.43 127 ALA E CA 1
ATOM 5658 C C . ALA F 1 133 ? -22.830 33.031 -5.127 1.00 68.66 127 ALA E C 1
ATOM 5659 O O . ALA F 1 133 ? -22.371 33.973 -4.443 1.00 59.85 127 ALA E O 1
ATOM 5661 N N . LYS F 1 134 ? -22.168 32.358 -6.073 1.00 54.03 128 LYS E N 1
ATOM 5662 C CA . LYS F 1 134 ? -20.693 32.281 -6.188 1.00 61.72 128 LYS E CA 1
ATOM 5663 C C . LYS F 1 134 ? -20.001 33.536 -5.681 1.00 72.00 128 LYS E C 1
ATOM 5664 O O . LYS F 1 134 ? -19.021 33.435 -4.943 1.00 82.99 128 LYS E O 1
#

Nearest PDB structures (foldseek):
  5y6u-assembly1_C  TM=8.786E-01  e=5.475E-13  Bacillus subtilis subsp. natto BEST195
  5yu2-assembly1_C  TM=8.673E-01  e=1.529E-12  Staphylococcus aureus subsp. aureus Mu50
  7kgc-assembly2_A  TM=8.571E-01  e=9.831E-12  Trichomonas vaginalis
  3quw-assembly1_A  TM=8.856E-01  e=2.007E-10  Saccharomyces cerevisiae
  1jd1-assembly1_F  TM=8.457E-01  e=5.930E-11  Saccharomyces cerevisiae

Secondary structure (DSSP, 8-state):
-PEEE-------SEEEETTEEEEEEE--B-TTSPBSSTT-HHHHHHHHHHHHHHHHHHTT----EEEEEEEES-GGGHHHHHHHHHHH--SSPPEEEEEE-B-SSTT--EEEEEEEE--/--PEEE--TT-------SEEEETTEEEEEEE-SB-TTSPBSSTT-HHHHHHHHHHHHHHHHHHHT----EEEEEEEES-GGGHHHHHHHHHHH--SSPPEEEEEE-B-SSTT--EEEEEEEE-/---PEEE--TT-----SEEEETTEEEEEEE--B-TTSPBSSTT-HHHHHHHHHHHHHHHHHHHT----EEEEEEEES-GGGHHHHHHHHHHHS-SSPPEEEEEE-B-SSTT--EEEEEEEE---/---PEEE--TT----SSS--SEEEETTEEEEEEE--B-TTSPBSSTT-HHHHHHHHHHHHHHHHHHHT----EEEEEEEES-GGGHHHHHHHHHHH--SSPPEEEEEE-B-SSTT--EEEEEEEE---/---PEEE--TT----SEEEETTEEEEEEE--B-TTSPBSSTT-HHHHHHHHHHHHHHHHHHHT----EEEEEEEES-GGGHHHHHHHHHHHS-SSPPEEEEEE-B-SSTT--EEEEEEEE---/-TTTT--PEEE--TTPPPPSSS--SEEEETTEEEEEEE--B-GGGPBSSTT-HHHHHHHHHHHHHHHHHHHT----EEEEEEEES-GGGHHHHHHHHHHHS-SSPPEEEEEE-B-SSTT--EEEEEEEE--

CATH classification: 3.30.1330.40

Organism: Escherichia coli O6:H1 (strain CFT073 / ATCC 700928 / UPEC) (NCBI:txid199310)

Sequence (748 aa):
PKSVIIPAGPFVPGTLADGVVYVSGTLAFDQHNNVLFADDPKAQTRHVLETIRKVIETAGGTADVTFNSIFITDWKNYAAINEIYAEFFPGDKPARFCIQCGLVKPDALVEIATIAHIAGHPKSVIIPAGSAPFVPGTLADGVVYVSGTLAFDQHNNVLFADDPKAQTRRHVLETIRKVIETAGGTADVTFNSIFITDWKNYAAINEIYAEFFPGDKPARFCIQCGLVKPDALVEIATIAHIAKLYFQGHPKSVIIPAGSSAPLAPFVPGTLADGVVYVSGTLAFDQHNNVLFADDPKAQTRHVLETIRKVIETAGGTADVTFNSIFITDWKNYAAINEIYAEFFPGDKPARFCIQCGLVKPDALVEIATIAHIAHPKSVIIPAGSSAAPFVPGTLADGVVYVSGTLAFDQHNNVLFADDPKAQTRHVLETIRKVIETAGGTADVTFNSIFITDWKNYAAINEIYAEFFPGDKPARFCIQCGLVKPDALVEIATIAHIGHPKSVIIPAGSSAPLAPFVPGTLADGVVYVSGTLAFDQHNNVLFADDPKAQTRHVLETIRKVIETAGGTADVTFNSIFITDWKNYAAINEIYAEFFPGDKPARFCIQCGLVKPDALVEIATIAHIAKGHPKSVIIPAGSPFVPGTLADGVVYVSGTLAFDQHNNVLFADDPKAQTRHVLETIRKVIETAGGTADVTFNSIFITDWKNYAAINEIYAEFFPGDKPARFCIQCGLVKPDALVEIATIAHIAK

InterPro domains:
  IPR006175 YjgF/YER057c/UK114 family [PF01042] (13-126)
  IPR006175 YjgF/YER057c/UK114 family [PTHR11803] (13-125)
  IPR019897 RidA, conserved site [PS01094] (102-120)
  IPR019898 3-aminoacrylate deaminase RutC [MF_00831] (1-128)
  IPR019898 3-aminoacrylate deaminase RutC [TIGR03610] (1-127)
  IPR035959 RutC-like superfamily [G3DSA:3.30.1330.40] (1-128)
  IPR035959 RutC-like superfamily [SSF55298] (3-126)